Protein AF-A0A2A4J3V4-F1 (afdb_monomer)

Solvent-accessible surface area (backbone atoms only — not comparable to full-atom values): 25630 Å² total; per-residue (Å²): 133,89,81,82,82,73,55,74,66,59,51,50,53,53,49,52,53,46,22,70,74,71,34,86,85,62,69,85,76,62,71,76,80,73,52,82,81,84,63,74,61,89,70,45,84,76,48,91,43,99,67,74,77,71,91,71,78,91,69,90,86,63,91,69,69,85,68,77,71,51,70,65,58,51,53,49,52,51,47,44,58,58,46,44,57,63,51,49,52,67,66,54,47,54,55,30,27,63,75,36,73,70,35,63,66,60,17,49,52,54,49,49,34,65,68,68,68,57,74,86,80,79,67,69,95,82,72,75,55,74,66,58,39,48,48,57,50,49,54,52,48,54,52,46,45,72,75,43,47,92,38,43,44,73,86,48,101,46,34,43,33,40,56,42,78,56,64,66,65,52,56,72,53,51,71,78,82,70,80,79,74,78,78,77,88,69,95,80,79,96,68,86,84,69,83,68,56,67,34,70,57,48,78,75,42,91,46,93,54,62,96,73,44,93,36,46,79,82,74,86,66,81,69,69,80,75,72,78,68,70,87,64,84,73,80,64,45,32,35,42,37,39,36,54,60,96,87,59,60,47,38,53,35,60,67,50,68,43,46,32,54,80,58,97,57,93,67,62,60,49,66,54,40,54,49,52,31,50,56,47,48,56,50,27,48,56,32,11,76,75,49,38,80,39,67,67,59,48,53,53,52,69,68,39,58,68,63,52,53,48,47,68,73,68,58,80,82,78,71,84,50,88,88,55,74,91,59,75,69,65,65,74,61,56,74,68,64,67,79,79,58,65,74,75,72,58,80,73,66,73,69,86,60,82,85,70,70,58,64,70,58,53,50,50,52,51,51,49,52,50,50,55,48,53,56,47,69,73,30,64,70,50,50,54,53,50,57,56,50,62,72,37,69,70,50,54,48,52,56,50,51,54,50,50,52,65,71,76,104

Nearest PDB structures (foldseek):
  2lbc-assembly1_A  TM=4.992E-01  e=5.677E-01  Homo sapiens

Mean predicted aligned error: 20.24 Å

Radius of gyration: 34.04 Å; Cα contacts (8 Å, |Δi|>4): 268; chains: 1; bounding box: 74×86×87 Å

Secondary structure (DSSP, 8-state):
-------HHHHHHHHHHHHHHH-TT--PPPGGGGS-----GGGTTT-S-S----S----TT---------HHHHHHHHHHHHHHTTT--HHHHHHHHHHTTT-HHHHHHHHHHHHHT--TT---S-PPPHHHHHHHHHHHHHHHHHHHGGGEEEEETTEEEEEEE-HHHHHHHS-------------------PPPPB-HHHHTS--TTGGG-SSB--------------------EEEEEEE--TT--TTSSPPEEEEEESS--TTS-HHHHHHHHHHHHHHHHHHHHTT---HHHHHHHHH-HHHHHHHHHH----PPPTTS-S-GGGGTTTTSGGGGS-GGGGGG----GGG---HHHHHHHHHHHHHHHHHHHH-HHHHHHHHHHHTSHHHHHHHHHHHHHHHH-

InterPro domains:
  IPR000571 Zinc finger, CCCH-type [PF00642] (196-217)
  IPR000571 Zinc finger, CCCH-type [PS50103] (193-220)
  IPR000571 Zinc finger, CCCH-type [SM00356] (194-219)
  IPR006575 RWD domain [PF05773] (135-304)
  IPR036855 Zinc finger, CCCH-type superfamily [SSF90229] (194-218)

Foldseek 3Di:
DPDDDDDPVVVVVVVVVCCVQQHVPDDDDPCVVVPPPVPDCPPCVVPLDPPPPPVDDPDPPDPPPPDDQDPVNVLLVVLLVVLVQLLDFSQLLNQLCVVVVNDSVSSNVLSLCLFLVDDPPPDDPDFDDPVVLLVQVVVVVVVCCVPQVVQWDDPDSFKIKGKDQQVLLLVVLPDPCPPPPPPPPDDDDDDDDDDAAADPVLVVHDDPCPPNDSHDNDDPPPPPCPDPPDPPVPRWMKMWMWGDDPPDRPPLTQTRITIGTPDPDPRHRSVLRVLLRSVLRVQSNVCSPVRHHRVVVSVVVSVPSVVSVCSSVPPSHDGDDSSDHSDPPVVVVCVVVVVPDDCVVVVPPPDPPVVPPPVVVVVVVVVVVVVVVVVLVPDPVNVVVVVVVCPDPVVVVVVVVVVVVVVVD

Structure (mmCIF, N/CA/C/O backbone):
data_AF-A0A2A4J3V4-F1
#
_entry.id   AF-A0A2A4J3V4-F1
#
loop_
_atom_site.group_PDB
_atom_site.id
_atom_site.type_symbol
_atom_site.label_atom_id
_atom_site.label_alt_id
_atom_site.label_comp_id
_atom_site.label_asym_id
_atom_site.label_entity_id
_atom_site.label_seq_id
_atom_site.pdbx_PDB_ins_code
_atom_site.Cartn_x
_atom_site.Cartn_y
_atom_site.Cartn_z
_atom_site.occupancy
_atom_site.B_iso_or_equiv
_atom_site.auth_seq_id
_atom_site.auth_comp_id
_atom_site.auth_asym_id
_atom_site.auth_atom_id
_atom_site.pdbx_PDB_model_num
ATOM 1 N N . MET A 1 1 ? -35.514 -22.461 -0.407 1.00 41.81 1 MET A N 1
ATOM 2 C CA . MET A 1 1 ? -35.308 -21.102 -0.954 1.00 41.81 1 MET A CA 1
ATOM 3 C C . MET A 1 1 ? -36.178 -20.924 -2.185 1.00 41.81 1 MET A C 1
ATOM 5 O O . MET A 1 1 ? -36.073 -21.723 -3.107 1.00 41.81 1 MET A O 1
ATOM 9 N N . GLN A 1 2 ? -37.054 -19.922 -2.182 1.00 40.69 2 GLN A N 1
ATOM 10 C CA . GLN A 1 2 ? -37.848 -19.544 -3.349 1.00 40.69 2 GLN A CA 1
ATOM 11 C C . GLN A 1 2 ? -36.912 -18.784 -4.299 1.00 40.69 2 GLN A C 1
ATOM 13 O O . GLN A 1 2 ? -36.410 -17.718 -3.952 1.00 40.69 2 GLN A O 1
ATOM 18 N N . THR A 1 3 ? -36.568 -19.378 -5.442 1.00 55.56 3 THR A N 1
ATOM 19 C CA . THR A 1 3 ? -35.654 -18.751 -6.405 1.00 55.56 3 THR A CA 1
ATOM 20 C C . THR A 1 3 ? -36.443 -17.775 -7.267 1.00 55.56 3 THR A C 1
ATOM 22 O O . THR A 1 3 ? -37.241 -18.173 -8.113 1.00 55.56 3 THR A O 1
ATOM 25 N N . VAL A 1 4 ? -36.253 -16.478 -7.026 1.00 63.94 4 VAL A N 1
ATOM 26 C CA . VAL A 1 4 ? -36.839 -15.429 -7.864 1.00 63.94 4 VAL A CA 1
ATOM 27 C C . VAL A 1 4 ? -36.091 -15.426 -9.195 1.00 63.94 4 VAL A C 1
ATOM 29 O O . VAL A 1 4 ? -34.927 -15.036 -9.271 1.00 63.94 4 VAL A O 1
ATOM 32 N N . ARG A 1 5 ? -36.748 -15.905 -10.252 1.00 68.50 5 ARG A N 1
ATOM 33 C CA . ARG A 1 5 ? -36.229 -15.821 -11.619 1.00 68.50 5 ARG A CA 1
ATOM 34 C C . ARG A 1 5 ? -36.558 -14.438 -12.170 1.00 68.50 5 ARG A C 1
ATOM 36 O O . ARG A 1 5 ? -37.694 -14.174 -12.547 1.00 68.50 5 ARG A O 1
ATOM 43 N N . LEU A 1 6 ? -35.568 -13.551 -12.157 1.00 75.88 6 LEU A N 1
ATOM 44 C CA . LEU A 1 6 ? -35.649 -12.244 -12.807 1.00 75.88 6 LEU A CA 1
ATOM 45 C C . LEU A 1 6 ? -35.635 -12.405 -14.334 1.00 75.88 6 LEU A C 1
ATOM 47 O O . LEU A 1 6 ? -34.985 -13.311 -14.857 1.00 75.88 6 LEU A O 1
ATOM 51 N N . ASN A 1 7 ? -36.331 -11.511 -15.038 1.00 86.62 7 ASN A N 1
ATOM 52 C CA . ASN A 1 7 ? -36.301 -11.449 -16.498 1.00 86.62 7 ASN A CA 1
ATOM 53 C C . ASN A 1 7 ? -34.909 -10.983 -16.974 1.00 86.62 7 ASN A C 1
ATOM 55 O O . ASN A 1 7 ? -34.273 -10.178 -16.284 1.00 86.62 7 ASN A O 1
ATOM 59 N N . SER A 1 8 ? -34.433 -11.444 -18.134 1.00 82.12 8 SER A N 1
ATOM 60 C CA . SER A 1 8 ? -33.060 -11.178 -18.610 1.00 82.12 8 SER A CA 1
ATOM 61 C C . SER A 1 8 ? -32.730 -9.687 -18.680 1.00 82.12 8 SER A C 1
ATOM 63 O O . SER A 1 8 ? -31.614 -9.276 -18.368 1.00 82.12 8 SER A O 1
ATOM 65 N N . ASP A 1 9 ? -33.718 -8.865 -19.024 1.00 83.94 9 ASP A N 1
ATOM 66 C CA . ASP A 1 9 ? -33.540 -7.420 -19.168 1.00 83.94 9 ASP A CA 1
ATOM 67 C C . ASP A 1 9 ? -33.425 -6.729 -17.808 1.00 83.94 9 ASP A C 1
ATOM 69 O O . ASP A 1 9 ? -32.578 -5.860 -17.617 1.00 83.94 9 ASP A O 1
ATOM 73 N N . SER A 1 10 ? -34.194 -7.191 -16.818 1.00 84.12 10 SER A N 1
ATOM 74 C CA . SER A 1 10 ? -34.066 -6.712 -15.437 1.00 84.12 10 SER A CA 1
ATOM 75 C C . SER A 1 10 ? -32.731 -7.116 -14.807 1.00 84.12 10 SER A C 1
ATOM 77 O O . SER A 1 10 ? -32.158 -6.342 -14.048 1.00 84.12 10 SER A O 1
ATOM 79 N N . GLN A 1 11 ? -32.188 -8.287 -15.162 1.00 80.81 11 GLN A N 1
ATOM 80 C CA . GLN A 1 11 ? -30.859 -8.705 -14.707 1.00 80.81 11 GLN A CA 1
ATOM 81 C C . GLN A 1 11 ? -29.758 -7.805 -15.271 1.00 80.81 11 GLN A C 1
ATOM 83 O O . GLN A 1 11 ? -28.855 -7.431 -14.527 1.00 80.81 11 GLN A O 1
ATOM 88 N N . LYS A 1 12 ? -29.846 -7.429 -16.554 1.00 83.56 12 LYS A N 1
ATOM 89 C CA . LYS A 1 12 ? -28.903 -6.492 -17.184 1.00 83.56 12 LYS A CA 1
ATOM 90 C C . LYS A 1 12 ? -28.966 -5.114 -16.535 1.00 83.56 12 LYS A C 1
ATOM 92 O O . LYS A 1 12 ? -27.935 -4.607 -16.126 1.00 83.56 12 LYS A O 1
ATOM 97 N N . LEU A 1 13 ? -30.170 -4.571 -16.341 1.00 84.94 13 LEU A N 1
ATOM 98 C CA . LEU A 1 13 ? -30.367 -3.278 -15.676 1.00 84.94 13 LEU A CA 1
ATOM 99 C C . LEU A 1 13 ? -29.760 -3.260 -14.269 1.00 84.94 13 LEU A C 1
ATOM 101 O O . LEU A 1 13 ? -29.033 -2.337 -13.917 1.00 84.94 13 LEU A O 1
ATOM 105 N N . VAL A 1 14 ? -30.001 -4.307 -13.476 1.00 82.75 14 VAL A N 1
ATOM 106 C CA . VAL A 1 14 ? -29.413 -4.424 -12.134 1.00 82.75 14 VAL A CA 1
ATOM 107 C C . VAL A 1 14 ? -27.888 -4.539 -12.213 1.00 82.75 14 VAL A C 1
ATOM 109 O O . VAL A 1 14 ? -27.190 -3.848 -11.478 1.00 82.75 14 VAL A O 1
ATOM 112 N N . LEU A 1 15 ? -27.349 -5.345 -13.129 1.00 80.81 15 LEU A N 1
ATOM 113 C CA . LEU A 1 15 ? -25.903 -5.464 -13.335 1.00 80.81 15 LEU A CA 1
ATOM 114 C C . LEU A 1 15 ? -25.252 -4.141 -13.750 1.00 80.81 15 LEU A C 1
ATOM 116 O O . LEU A 1 15 ? -24.193 -3.807 -13.226 1.00 80.81 15 LEU A O 1
ATOM 120 N N . ASP A 1 16 ? -25.888 -3.379 -14.634 1.00 81.62 16 ASP A N 1
ATOM 121 C CA . ASP A 1 16 ? -25.383 -2.089 -15.099 1.00 81.62 16 ASP A CA 1
ATOM 122 C C . ASP A 1 16 ? -25.442 -1.039 -13.986 1.00 81.62 16 ASP A C 1
ATOM 124 O O . ASP A 1 16 ? -24.479 -0.301 -13.791 1.00 81.62 16 ASP A O 1
ATOM 128 N N . THR A 1 17 ? -26.503 -1.030 -13.168 1.00 84.75 17 THR A N 1
ATOM 129 C CA . THR A 1 17 ? -26.549 -0.169 -11.971 1.00 84.75 17 THR A CA 1
ATOM 130 C C . THR A 1 17 ? -25.479 -0.542 -10.944 1.00 84.75 17 THR A C 1
ATOM 132 O O . THR A 1 17 ? -24.847 0.339 -10.369 1.00 84.75 17 THR A O 1
ATOM 135 N N . LEU A 1 18 ? -25.211 -1.835 -10.739 1.00 79.06 18 LEU A N 1
ATOM 136 C CA . LEU A 1 18 ? -24.166 -2.289 -9.819 1.00 79.06 18 LEU A CA 1
ATOM 137 C C . LEU A 1 18 ? -22.764 -1.961 -10.339 1.00 79.06 18 LEU A C 1
ATOM 139 O O . LEU A 1 18 ? -21.914 -1.553 -9.554 1.00 79.06 18 LEU A O 1
ATOM 143 N N . ARG A 1 19 ? -22.529 -2.075 -11.650 1.00 81.94 19 ARG A N 1
ATOM 144 C CA . ARG A 1 19 ? -21.282 -1.639 -12.297 1.00 81.94 19 ARG A CA 1
ATOM 145 C C . ARG A 1 19 ? -21.096 -0.129 -12.238 1.00 81.94 19 ARG A C 1
ATOM 147 O O . ARG A 1 19 ? -19.980 0.337 -12.059 1.00 81.94 19 ARG A O 1
ATOM 154 N N . PHE A 1 20 ? -22.176 0.637 -12.342 1.00 79.50 20 PHE A N 1
ATOM 155 C CA . PHE A 1 20 ? -22.122 2.084 -12.161 1.00 79.50 20 PHE A CA 1
ATOM 156 C C . PHE A 1 20 ? -21.719 2.469 -10.727 1.00 79.50 20 PHE A C 1
ATOM 158 O O . PHE A 1 20 ? -20.930 3.387 -10.539 1.00 79.50 20 PHE A O 1
ATOM 165 N N . ILE A 1 21 ? -22.215 1.747 -9.715 1.00 77.56 21 ILE A N 1
ATOM 166 C CA . ILE A 1 21 ? -21.939 2.043 -8.297 1.00 77.56 21 ILE A CA 1
ATOM 167 C C . ILE A 1 21 ? -20.560 1.534 -7.850 1.00 77.56 21 ILE A C 1
ATOM 169 O O . ILE A 1 21 ? -19.843 2.239 -7.146 1.00 77.56 21 ILE A O 1
ATOM 173 N N . HIS A 1 22 ? -20.197 0.303 -8.218 1.00 66.81 22 HIS A N 1
ATOM 174 C CA . HIS A 1 22 ? -18.991 -0.378 -7.727 1.00 66.81 22 HIS A CA 1
ATOM 175 C C . HIS A 1 22 ? -17.821 -0.373 -8.721 1.00 66.81 22 HIS A C 1
ATOM 177 O O . HIS A 1 22 ? -16.738 -0.856 -8.392 1.00 66.81 22 HIS A O 1
ATOM 183 N N . GLY A 1 23 ? -18.026 0.173 -9.919 1.00 77.44 23 GLY A N 1
ATOM 184 C CA . GLY A 1 23 ? -17.037 0.233 -10.988 1.00 77.44 23 GLY A CA 1
ATOM 185 C C . GLY A 1 23 ? -17.202 -0.865 -12.053 1.00 77.44 23 GLY A C 1
ATOM 186 O O . GLY A 1 23 ? -17.880 -1.878 -11.837 1.00 77.44 23 GLY A O 1
ATOM 187 N N . PRO A 1 24 ? -16.561 -0.682 -13.224 1.00 70.94 24 PRO A N 1
ATOM 188 C CA . PRO A 1 24 ? -16.723 -1.555 -14.392 1.00 70.94 24 PRO A CA 1
ATOM 189 C C . PRO A 1 24 ? -16.248 -3.001 -14.161 1.00 70.94 24 PRO A C 1
ATOM 191 O O . PRO A 1 24 ? -16.730 -3.919 -14.825 1.00 70.94 24 PRO A O 1
ATOM 194 N N . ASP A 1 25 ? -15.374 -3.223 -13.177 1.00 64.50 25 ASP A N 1
ATOM 195 C CA . ASP A 1 25 ? -14.831 -4.541 -12.825 1.00 64.50 25 ASP A CA 1
ATOM 196 C C . ASP A 1 25 ? -15.790 -5.413 -12.002 1.00 64.50 25 ASP A C 1
ATOM 198 O O . ASP A 1 25 ? -15.471 -6.564 -11.684 1.00 64.50 25 ASP A O 1
ATOM 202 N N . PHE A 1 26 ? -16.960 -4.890 -11.624 1.00 71.19 26 PHE A N 1
ATOM 203 C CA . PHE A 1 26 ? -17.918 -5.631 -10.816 1.00 71.19 26 PHE A CA 1
ATOM 204 C C . PHE A 1 26 ? -18.438 -6.870 -11.567 1.00 71.19 26 PHE A C 1
ATOM 206 O O . PHE A 1 26 ? -19.132 -6.784 -12.590 1.00 71.19 26 PHE A O 1
ATOM 213 N N . LYS A 1 27 ? -18.118 -8.051 -11.026 1.00 70.44 27 LYS A N 1
ATOM 214 C CA . LYS A 1 27 ? -18.614 -9.357 -11.474 1.00 70.44 27 LYS A CA 1
ATOM 215 C C . LYS A 1 27 ? -19.334 -10.038 -10.313 1.00 70.44 27 LYS A C 1
ATOM 217 O O . LYS A 1 27 ? -18.803 -10.115 -9.208 1.00 70.44 27 LYS A O 1
ATOM 222 N N . LEU A 1 28 ? -20.532 -10.566 -10.572 1.00 68.69 28 LEU A N 1
ATOM 223 C CA . LEU A 1 28 ? -21.227 -11.425 -9.612 1.00 68.69 28 LEU A CA 1
ATOM 224 C C . LEU A 1 28 ? -20.383 -12.683 -9.361 1.00 68.69 28 LEU A C 1
ATOM 226 O O . LEU A 1 28 ? -19.915 -13.320 -10.308 1.00 68.69 28 LEU A O 1
ATOM 230 N N . GLY A 1 29 ? -20.197 -13.044 -8.089 1.00 62.34 29 GLY A N 1
ATOM 231 C CA . GLY A 1 29 ? -19.534 -14.291 -7.713 1.00 62.34 29 GLY A CA 1
ATOM 232 C C . GLY A 1 29 ? -20.230 -15.500 -8.346 1.00 62.34 29 GLY A C 1
ATOM 233 O O . GLY A 1 29 ? -21.449 -15.504 -8.529 1.00 62.34 29 GLY A O 1
ATOM 234 N N . SER A 1 30 ? -19.458 -16.530 -8.704 1.00 58.78 30 SER A N 1
ATOM 235 C CA . SER A 1 30 ? -20.007 -17.735 -9.339 1.00 58.78 30 SER A CA 1
ATOM 236 C C . SER A 1 30 ? -21.152 -18.336 -8.509 1.00 58.78 30 SER A C 1
ATOM 238 O O . SER A 1 30 ? -21.057 -18.442 -7.285 1.00 58.78 30 SER A O 1
ATOM 240 N N . ALA A 1 31 ? -22.232 -18.774 -9.169 1.00 57.38 31 ALA A N 1
ATOM 241 C CA . ALA A 1 31 ? -23.404 -19.368 -8.507 1.00 57.38 31 ALA A CA 1
ATOM 242 C C . ALA A 1 31 ? -23.048 -20.572 -7.606 1.00 57.38 31 ALA A C 1
ATOM 244 O O . ALA A 1 31 ? -23.770 -20.895 -6.664 1.00 57.38 31 ALA A O 1
ATOM 245 N N . SER A 1 32 ? -21.899 -21.200 -7.858 1.00 58.81 32 SER A N 1
ATOM 246 C CA . SER A 1 32 ? -21.314 -22.276 -7.058 1.00 58.81 32 SER A CA 1
ATOM 247 C C . SER A 1 32 ? -20.955 -21.864 -5.622 1.00 58.81 32 SER A C 1
ATOM 249 O O . SER A 1 32 ? -20.990 -22.716 -4.737 1.00 58.81 32 SER A O 1
ATOM 251 N N . LEU A 1 33 ? -20.662 -20.581 -5.361 1.00 58.25 33 LEU A N 1
ATOM 252 C CA . LEU A 1 33 ? -20.417 -20.049 -4.008 1.00 58.25 33 LEU A CA 1
ATOM 253 C C . LEU A 1 33 ? -21.691 -20.015 -3.152 1.00 58.25 33 LEU A C 1
ATOM 255 O O . LEU A 1 33 ? -21.617 -20.148 -1.933 1.00 58.25 33 LEU A O 1
ATOM 259 N N . TYR A 1 34 ? -22.852 -19.885 -3.797 1.00 55.59 34 TYR A N 1
ATOM 260 C CA . TYR A 1 34 ? -24.161 -19.759 -3.150 1.00 55.59 34 TYR A CA 1
ATOM 261 C C . TYR A 1 34 ? -24.950 -21.075 -3.125 1.00 55.59 34 TYR A C 1
ATOM 263 O O . TYR A 1 34 ? -26.094 -21.107 -2.667 1.00 55.59 34 TYR A O 1
ATOM 271 N N . LYS A 1 35 ? -24.363 -22.177 -3.616 1.00 56.53 35 LYS A N 1
ATOM 272 C CA . LYS A 1 35 ? -24.986 -23.499 -3.534 1.00 56.53 35 LYS A CA 1
ATOM 273 C C . LYS A 1 35 ? -24.984 -23.952 -2.075 1.00 56.53 35 LYS A C 1
ATOM 275 O O . LYS A 1 35 ? -23.927 -24.064 -1.457 1.00 56.53 35 LYS A O 1
ATOM 280 N N . ASP A 1 36 ? -26.178 -24.203 -1.545 1.00 50.97 36 ASP A N 1
ATOM 281 C CA . ASP A 1 36 ? -26.389 -24.629 -0.164 1.00 50.97 36 ASP A CA 1
ATOM 282 C C . ASP A 1 36 ? -25.588 -25.911 0.115 1.00 50.97 36 ASP A C 1
ATOM 284 O O . ASP A 1 36 ? -25.872 -26.977 -0.436 1.00 50.97 36 ASP A O 1
ATOM 288 N N . LYS A 1 37 ? -24.534 -25.797 0.932 1.00 59.47 37 LYS A N 1
ATOM 289 C CA . LYS A 1 37 ? -23.630 -26.910 1.265 1.00 59.47 37 LYS A CA 1
ATOM 290 C C . LYS A 1 37 ? -24.228 -27.855 2.323 1.00 59.47 37 LYS A C 1
ATOM 292 O O . LYS A 1 37 ? -23.486 -28.630 2.916 1.00 59.47 37 LYS A O 1
ATOM 297 N N . GLY A 1 38 ? -25.536 -27.780 2.601 1.00 55.62 38 GLY A N 1
ATOM 298 C CA . GLY A 1 38 ? -26.240 -28.683 3.524 1.00 55.62 38 GLY A CA 1
ATOM 299 C C . GLY A 1 38 ? -25.764 -28.594 4.977 1.00 55.62 38 GLY A C 1
ATOM 300 O O . GLY A 1 38 ? -26.041 -29.472 5.788 1.00 55.62 38 GLY A O 1
ATOM 301 N N . SER A 1 39 ? -25.016 -27.547 5.322 1.00 55.19 39 SER A N 1
ATOM 302 C CA . SER A 1 39 ? -24.496 -27.348 6.669 1.00 55.19 39 SER A CA 1
ATOM 303 C C . SER A 1 39 ? -25.522 -26.598 7.508 1.00 55.19 39 SER A C 1
ATOM 305 O O . SER A 1 39 ? -25.903 -25.494 7.123 1.00 55.19 39 SER A O 1
ATOM 307 N N . ASN A 1 40 ? -25.922 -27.164 8.651 1.00 55.59 40 ASN A N 1
ATOM 308 C CA . ASN A 1 40 ? -26.838 -26.560 9.625 1.00 55.59 40 ASN A CA 1
ATOM 309 C C . ASN A 1 40 ? -26.549 -25.060 9.835 1.00 55.59 40 ASN A C 1
ATOM 311 O O . ASN A 1 40 ? -25.609 -24.677 10.536 1.00 55.59 40 ASN A O 1
ATOM 315 N N . LEU A 1 41 ? -27.379 -24.213 9.217 1.00 51.62 41 LEU A N 1
ATOM 316 C CA . LEU A 1 41 ? -27.231 -22.753 9.171 1.00 51.62 41 LEU A CA 1
ATOM 317 C C . LEU A 1 41 ? -27.272 -22.097 10.562 1.00 51.62 41 LEU A C 1
ATOM 319 O O . LEU A 1 41 ? -26.729 -21.009 10.734 1.00 51.62 41 LEU A O 1
ATOM 323 N N . GLY A 1 42 ? -27.834 -22.774 11.572 1.00 55.94 42 GLY A N 1
ATOM 324 C CA . GLY A 1 42 ? -27.960 -22.257 12.940 1.00 55.94 42 GLY A CA 1
ATOM 325 C C . GLY A 1 42 ? -26.633 -21.891 13.618 1.00 55.94 42 GLY A C 1
ATOM 326 O O . GLY A 1 42 ? -26.607 -20.962 14.417 1.00 55.94 42 GLY A O 1
ATOM 327 N N . ASN A 1 43 ? -25.522 -22.542 13.246 1.00 53.06 43 ASN A N 1
ATOM 328 C CA . ASN A 1 43 ? -24.195 -22.263 13.817 1.00 53.06 43 ASN A CA 1
ATOM 329 C C . ASN A 1 43 ? -23.276 -21.446 12.890 1.00 53.06 43 ASN A C 1
ATOM 331 O O . ASN A 1 43 ? -22.144 -21.153 13.266 1.00 53.06 43 ASN A O 1
ATOM 335 N N . ARG A 1 44 ? -23.727 -21.074 11.681 1.00 46.66 44 ARG A N 1
ATOM 336 C CA . ARG A 1 44 ? -22.894 -20.371 10.682 1.00 46.66 44 ARG A CA 1
ATOM 337 C C . ARG A 1 44 ? -23.105 -18.864 10.620 1.00 46.66 44 ARG A C 1
ATOM 339 O O . ARG A 1 44 ? -22.207 -18.185 10.140 1.00 46.66 44 ARG A O 1
ATOM 346 N N . TYR A 1 45 ? -24.199 -18.331 11.167 1.00 47.47 45 TYR A N 1
ATOM 347 C CA . TYR A 1 45 ? -24.342 -16.876 11.352 1.00 47.47 45 TYR A CA 1
ATOM 348 C C . TYR A 1 45 ? -23.251 -16.284 12.267 1.00 47.47 45 TYR A C 1
ATOM 350 O O . TYR A 1 45 ? -23.015 -15.084 12.251 1.00 47.47 45 TYR A O 1
ATOM 358 N N . TRP A 1 46 ? -22.536 -17.137 13.006 1.00 48.94 46 TRP A N 1
ATOM 359 C CA . TRP A 1 46 ? -21.371 -16.784 13.820 1.00 48.94 46 TRP A CA 1
ATOM 360 C C . TRP A 1 46 ? -20.023 -17.065 13.131 1.00 48.94 46 TRP A C 1
ATOM 362 O O . TRP A 1 46 ? -18.986 -17.026 13.784 1.00 48.94 46 TRP A O 1
ATOM 372 N N . MET A 1 47 ? -20.016 -17.374 11.829 1.00 44.19 47 MET A N 1
ATOM 373 C CA . MET A 1 47 ? -18.810 -17.700 11.061 1.00 44.19 47 MET A CA 1
ATOM 374 C C . MET A 1 47 ? -18.747 -16.924 9.742 1.00 44.19 47 MET A C 1
ATOM 376 O O . MET A 1 47 ? -18.546 -17.518 8.685 1.00 44.19 47 MET A O 1
ATOM 380 N N . GLU A 1 48 ? -18.882 -15.597 9.779 1.00 42.44 48 GLU A N 1
ATOM 381 C CA . GLU A 1 48 ? -18.389 -14.799 8.645 1.00 42.44 48 GLU A CA 1
ATOM 382 C C . GLU A 1 48 ? -16.865 -14.707 8.621 1.00 42.44 48 GLU A C 1
ATOM 384 O O . GLU A 1 48 ? -16.308 -14.475 7.558 1.00 42.44 48 GLU A O 1
ATOM 389 N N . ARG A 1 49 ? -16.175 -15.072 9.712 1.00 40.44 49 ARG A N 1
ATOM 390 C CA . ARG A 1 49 ? -14.790 -15.557 9.686 1.00 40.44 49 ARG A CA 1
ATOM 391 C C . ARG A 1 49 ? -14.539 -16.515 10.847 1.00 40.44 49 ARG A C 1
ATOM 393 O O . ARG A 1 49 ? -14.979 -16.261 11.963 1.00 40.44 49 ARG A O 1
ATOM 400 N N . GLY A 1 50 ? -13.705 -17.530 10.617 1.00 47.56 50 GLY A N 1
ATOM 401 C CA . GLY A 1 50 ? -12.964 -18.230 11.679 1.00 47.56 50 GLY A CA 1
ATOM 402 C C . GLY A 1 50 ? -11.982 -17.326 12.444 1.00 47.56 50 GLY A C 1
ATOM 403 O O . GLY A 1 50 ? -11.297 -17.799 13.340 1.00 47.56 50 GLY A O 1
ATOM 404 N N . ASN A 1 51 ? -11.959 -16.027 12.130 1.00 46.53 51 ASN A N 1
ATOM 405 C CA . ASN A 1 51 ? -11.258 -14.977 12.851 1.00 46.53 51 ASN A CA 1
ATOM 406 C C . ASN A 1 51 ? -12.290 -14.082 13.553 1.00 46.53 51 ASN A C 1
ATOM 408 O O . ASN A 1 51 ? -12.446 -12.908 13.218 1.00 46.53 51 ASN A O 1
ATOM 412 N N . LEU A 1 52 ? -12.996 -14.622 14.547 1.00 42.97 52 LEU A N 1
ATOM 413 C CA . LEU A 1 52 ? -13.412 -13.774 15.661 1.00 42.97 52 LEU A CA 1
ATOM 414 C C . LEU A 1 52 ? -12.111 -13.266 16.286 1.00 42.97 52 LEU A C 1
ATOM 416 O O . LEU A 1 52 ? -11.418 -14.013 16.975 1.00 42.97 52 LEU A O 1
ATOM 420 N N . ILE A 1 53 ? -11.742 -12.015 15.999 1.00 45.44 53 ILE A N 1
ATOM 421 C CA . ILE A 1 53 ? -10.680 -11.341 16.741 1.00 45.44 53 ILE A CA 1
ATOM 422 C C . ILE A 1 53 ? -11.248 -11.146 18.141 1.00 45.44 53 ILE A C 1
ATOM 424 O O . ILE A 1 53 ? -11.954 -10.177 18.419 1.00 45.44 53 ILE A O 1
ATOM 428 N N . VAL A 1 54 ? -10.983 -12.107 19.021 1.00 48.44 54 VAL A N 1
ATOM 429 C CA . VAL A 1 54 ? -11.136 -11.913 20.454 1.00 48.44 54 VAL A CA 1
ATOM 430 C C . VAL A 1 54 ? -10.155 -10.797 20.808 1.00 48.44 54 VAL A C 1
ATOM 432 O O . VAL A 1 54 ? -8.967 -11.039 20.980 1.00 48.44 54 VAL A O 1
ATOM 435 N N . GLN A 1 55 ? -10.640 -9.552 20.864 1.00 38.81 55 GLN A N 1
ATOM 436 C CA . GLN A 1 55 ? -9.833 -8.386 21.251 1.00 38.81 55 GLN A CA 1
ATOM 437 C C . GLN A 1 55 ? -9.315 -8.487 22.697 1.00 38.81 55 GLN A C 1
ATOM 439 O O . GLN A 1 55 ? -8.454 -7.714 23.104 1.00 38.81 55 GLN A O 1
ATOM 444 N N . GLY A 1 56 ? -9.809 -9.464 23.457 1.00 40.53 56 GLY A N 1
ATOM 445 C CA . GLY A 1 56 ? -9.271 -9.875 24.740 1.00 40.53 56 GLY A CA 1
ATOM 446 C C . GLY A 1 56 ? -10.200 -10.880 25.410 1.00 40.53 56 GLY A C 1
ATOM 447 O O . GLY A 1 56 ? -11.405 -10.660 25.505 1.00 40.53 56 GLY A O 1
ATOM 448 N N . GLY A 1 57 ? -9.630 -11.988 25.871 1.00 41.25 57 GLY A N 1
ATOM 449 C CA . GLY A 1 57 ? -10.232 -12.857 26.872 1.00 41.25 57 GLY A CA 1
ATOM 450 C C . GLY A 1 57 ? -9.309 -12.858 28.082 1.00 41.25 57 GLY A C 1
ATOM 451 O O . GLY A 1 57 ? -8.165 -13.288 27.969 1.00 41.25 57 GLY A O 1
ATOM 452 N N . CYS A 1 58 ? -9.773 -12.348 29.224 1.00 40.97 58 CYS A N 1
ATOM 453 C CA . CYS A 1 58 ? -9.055 -12.535 30.483 1.00 40.97 58 CYS A CA 1
ATOM 454 C C . CYS A 1 58 ? -9.313 -13.961 30.965 1.00 40.97 58 CYS A C 1
ATOM 456 O O . CYS A 1 58 ? -10.327 -14.239 31.607 1.00 40.97 58 CYS A O 1
ATOM 458 N N . ASP A 1 59 ? -8.404 -14.864 30.617 1.00 38.88 59 ASP A N 1
ATOM 459 C CA . ASP A 1 59 ? -8.406 -16.220 31.137 1.00 38.88 59 ASP A CA 1
ATOM 460 C C . ASP A 1 59 ? -7.742 -16.215 32.522 1.00 38.88 59 ASP A C 1
ATOM 462 O O . ASP A 1 59 ? -6.527 -16.093 32.659 1.00 38.88 59 ASP A O 1
ATOM 466 N N . TYR A 1 60 ? -8.546 -16.287 33.584 1.00 46.47 60 TYR A N 1
ATOM 467 C CA . TYR A 1 60 ? -8.046 -16.309 34.967 1.00 46.47 60 TYR A CA 1
ATOM 468 C C . TYR A 1 60 ? -7.509 -17.686 35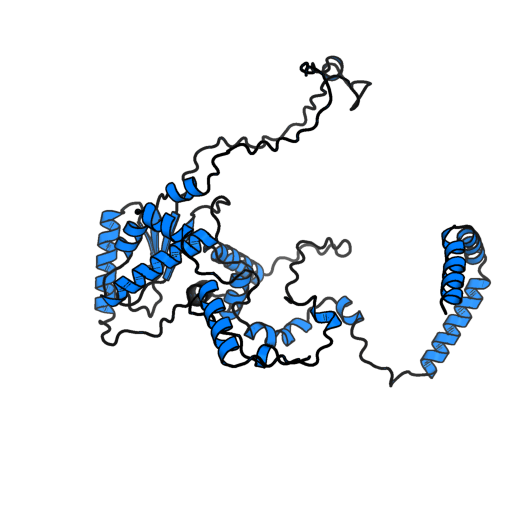.389 1.00 46.47 60 TYR A C 1
ATOM 470 O O . TYR A 1 60 ? -7.111 -17.861 36.540 1.00 46.47 60 TYR A O 1
ATOM 478 N N . SER A 1 61 ? -7.550 -18.682 34.498 1.00 49.38 61 SER A N 1
ATOM 479 C CA . SER A 1 61 ? -7.367 -20.088 34.867 1.00 49.38 61 SER A CA 1
ATOM 480 C C . SER A 1 61 ? -6.000 -20.680 34.521 1.00 49.38 61 SER A C 1
ATOM 482 O O . SER A 1 61 ? -5.685 -21.772 34.992 1.00 49.38 61 SER A O 1
ATOM 484 N N . LEU A 1 62 ? -5.152 -19.962 33.781 1.00 45.91 62 LEU A N 1
ATOM 485 C CA . LEU A 1 62 ? -3.813 -20.427 33.438 1.00 45.91 62 LEU A CA 1
ATOM 486 C C . LEU A 1 62 ? -2.811 -19.274 33.519 1.00 45.91 62 LEU A C 1
ATOM 488 O O . LEU A 1 62 ? -2.614 -18.518 32.573 1.00 45.91 62 LEU A O 1
ATOM 492 N N . THR A 1 63 ? -2.113 -19.174 34.646 1.00 45.34 63 THR A N 1
ATOM 493 C CA . THR A 1 63 ? -0.828 -18.474 34.729 1.00 45.34 63 THR A CA 1
ATOM 494 C C . THR A 1 63 ? 0.234 -19.281 33.975 1.00 45.34 63 THR A C 1
ATOM 496 O O . THR A 1 63 ? 1.183 -19.798 34.565 1.00 45.34 63 THR A O 1
ATOM 499 N N . VAL A 1 64 ? 0.082 -19.420 32.654 1.00 45.69 64 VAL A N 1
ATOM 500 C CA . VAL A 1 64 ? 1.202 -19.839 31.810 1.00 45.69 64 VAL A CA 1
ATOM 501 C C . VAL A 1 64 ? 2.155 -18.654 31.805 1.00 45.69 64 VAL A C 1
ATOM 503 O O . VAL A 1 64 ? 1.855 -17.592 31.262 1.00 45.69 64 VAL A O 1
ATOM 506 N N . LYS A 1 65 ? 3.285 -18.804 32.501 1.00 45.31 65 LYS A N 1
ATOM 507 C CA . LYS A 1 65 ? 4.445 -17.927 32.309 1.00 45.31 65 LYS A CA 1
ATOM 508 C C . LYS A 1 65 ? 4.684 -17.826 30.799 1.00 45.31 65 LYS A C 1
ATOM 510 O O . LYS A 1 65 ? 4.569 -18.868 30.162 1.00 45.31 65 LYS A O 1
ATOM 515 N N . PRO A 1 66 ? 4.999 -16.651 30.229 1.00 46.69 66 PRO A N 1
ATOM 516 C CA . PRO A 1 66 ? 5.264 -16.542 28.801 1.00 46.69 66 PRO A CA 1
ATOM 517 C C . PRO A 1 66 ? 6.395 -17.513 28.462 1.00 46.69 66 PRO A C 1
ATOM 519 O O . PRO A 1 66 ? 7.551 -17.280 28.821 1.00 46.69 66 PRO A O 1
ATOM 522 N N . GLU A 1 67 ? 6.047 -18.656 27.869 1.00 47.47 67 GLU A N 1
ATOM 523 C CA . GLU A 1 67 ? 7.029 -19.554 27.292 1.00 47.47 67 GLU A CA 1
ATOM 524 C C . GLU A 1 67 ? 7.764 -18.726 26.252 1.00 47.47 67 GLU A C 1
ATOM 526 O O . GLU A 1 67 ? 7.149 -17.997 25.473 1.00 47.47 67 GLU A O 1
ATOM 531 N N . ILE A 1 68 ? 9.088 -18.760 26.350 1.00 54.62 68 ILE A N 1
ATOM 532 C CA . ILE A 1 68 ? 10.027 -18.052 25.491 1.00 54.62 68 ILE A CA 1
ATOM 533 C C . ILE A 1 68 ? 9.499 -18.152 24.062 1.00 54.62 68 ILE A C 1
ATOM 535 O O . ILE A 1 68 ? 9.475 -19.252 23.517 1.00 54.62 68 ILE A O 1
ATOM 539 N N . GLU A 1 69 ? 9.033 -17.033 23.495 1.00 58.38 69 GLU A N 1
ATOM 540 C CA . GLU A 1 69 ? 8.589 -16.995 22.103 1.00 58.38 69 GLU A CA 1
ATOM 541 C C . GLU A 1 69 ? 9.669 -17.682 21.271 1.00 58.38 69 GLU A C 1
ATOM 543 O O . GLU A 1 69 ? 10.825 -17.239 21.255 1.00 58.38 69 GLU A O 1
ATOM 548 N N . THR A 1 70 ? 9.309 -18.807 20.654 1.00 74.25 70 THR A N 1
ATOM 549 C CA . THR A 1 70 ? 10.168 -19.547 19.733 1.00 74.25 70 THR A CA 1
ATOM 550 C C . THR A 1 70 ? 10.809 -18.550 18.773 1.00 74.25 70 THR A C 1
ATOM 552 O O . THR A 1 70 ? 10.142 -17.611 18.334 1.00 74.25 70 THR A O 1
ATOM 555 N N . SER A 1 71 ? 12.095 -18.709 18.451 1.00 75.94 71 SER A N 1
ATOM 556 C CA . SER A 1 71 ? 12.821 -17.788 17.559 1.00 75.94 71 SER A CA 1
ATOM 557 C C . SER A 1 71 ? 12.040 -17.485 16.274 1.00 75.94 71 SER A C 1
ATOM 559 O O . SER A 1 71 ? 11.982 -16.336 15.848 1.00 75.94 71 SER A O 1
ATOM 561 N N . GLU A 1 72 ? 11.349 -18.486 15.736 1.00 76.00 72 GLU A N 1
ATOM 562 C CA . GLU A 1 72 ? 10.442 -18.397 14.585 1.00 76.00 72 GLU A CA 1
ATOM 563 C C . GLU A 1 72 ? 9.261 -17.437 14.813 1.00 76.00 72 GLU A C 1
ATOM 565 O O . GLU A 1 72 ? 8.959 -16.599 13.968 1.00 76.00 72 GLU A O 1
ATOM 570 N N . ALA A 1 73 ? 8.636 -17.463 15.993 1.00 78.38 73 ALA A N 1
ATOM 571 C CA . ALA A 1 73 ? 7.536 -16.559 16.334 1.00 78.38 73 ALA A CA 1
ATOM 572 C C . ALA A 1 73 ? 8.005 -15.098 16.415 1.00 78.38 73 ALA A C 1
ATOM 574 O O . ALA A 1 73 ? 7.300 -14.195 15.962 1.00 78.38 73 ALA A O 1
ATOM 575 N N . ARG A 1 74 ? 9.223 -14.861 16.922 1.00 80.69 74 ARG A N 1
ATOM 576 C CA . ARG A 1 74 ? 9.832 -13.521 16.932 1.00 80.69 74 ARG A CA 1
ATOM 577 C C . ARG A 1 74 ? 10.172 -13.039 15.526 1.00 80.69 74 ARG A C 1
ATOM 579 O O . ARG A 1 74 ? 9.918 -11.878 15.211 1.00 80.69 74 ARG A O 1
ATOM 586 N N . LEU A 1 75 ? 10.706 -13.918 14.677 1.00 82.75 75 LEU A N 1
ATOM 587 C CA . LEU A 1 75 ? 10.980 -13.611 13.270 1.00 82.75 75 LEU A CA 1
ATOM 588 C C . LEU A 1 75 ? 9.689 -13.276 12.518 1.00 82.75 75 LEU A C 1
ATOM 590 O O . LEU A 1 75 ? 9.640 -12.279 11.798 1.00 82.75 75 LEU A O 1
ATOM 594 N N . ARG A 1 76 ? 8.612 -14.026 12.764 1.00 84.69 76 ARG A N 1
ATOM 595 C CA . ARG A 1 76 ? 7.292 -13.752 12.191 1.00 84.69 76 ARG A CA 1
ATOM 596 C C . ARG A 1 76 ? 6.704 -12.431 12.687 1.00 84.69 7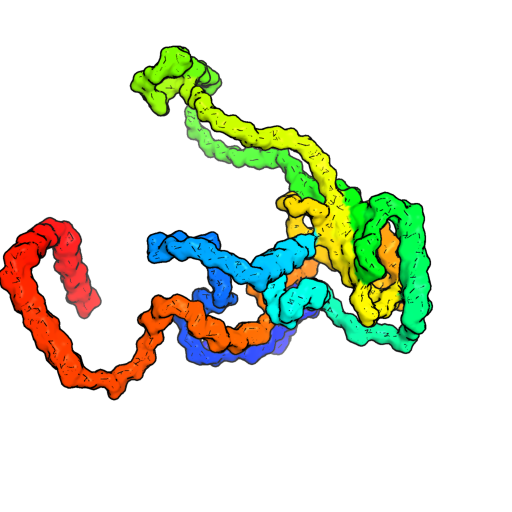6 ARG A C 1
ATOM 598 O O . ARG A 1 76 ? 6.186 -11.658 11.885 1.00 84.69 76 ARG A O 1
ATOM 605 N N . ALA A 1 77 ? 6.810 -12.131 13.982 1.00 84.31 77 ALA A N 1
ATOM 606 C CA . ALA A 1 77 ? 6.369 -10.851 14.538 1.00 84.31 77 ALA A CA 1
ATOM 607 C C . ALA A 1 77 ? 7.153 -9.670 13.942 1.00 84.31 77 ALA A C 1
ATOM 609 O O . ALA A 1 77 ? 6.565 -8.646 13.588 1.00 84.31 77 ALA A O 1
ATOM 610 N N . PHE A 1 78 ? 8.467 -9.831 13.762 1.00 86.06 78 PHE A N 1
ATOM 611 C CA . PHE A 1 78 ? 9.316 -8.848 13.093 1.00 86.06 78 PHE A CA 1
ATOM 612 C C . PHE A 1 78 ? 8.928 -8.659 11.619 1.00 86.06 78 PHE A C 1
ATOM 614 O O . PHE A 1 78 ? 8.789 -7.524 11.160 1.00 86.06 78 PHE A O 1
ATOM 621 N N . ALA A 1 79 ? 8.689 -9.751 10.888 1.00 85.38 79 ALA A N 1
ATOM 622 C CA . ALA A 1 79 ? 8.234 -9.711 9.501 1.00 85.38 79 ALA A CA 1
ATOM 623 C C . ALA A 1 79 ? 6.881 -8.990 9.365 1.00 85.38 79 ALA A C 1
ATOM 625 O O . ALA A 1 79 ? 6.739 -8.107 8.521 1.00 85.38 79 ALA A O 1
ATOM 626 N N . LEU A 1 80 ? 5.918 -9.284 10.245 1.00 86.50 80 LEU A N 1
ATOM 627 C CA . LEU A 1 80 ? 4.623 -8.599 10.289 1.00 86.50 80 LEU A CA 1
ATOM 628 C C . LEU A 1 80 ? 4.768 -7.106 10.584 1.00 86.50 80 LEU A C 1
ATOM 630 O O . LEU A 1 80 ? 4.161 -6.291 9.893 1.00 86.50 80 LEU A O 1
ATOM 634 N N . ALA A 1 81 ? 5.596 -6.737 11.564 1.00 85.44 81 ALA A N 1
ATOM 635 C CA . ALA A 1 81 ? 5.857 -5.338 11.886 1.00 85.44 81 ALA A CA 1
ATOM 636 C C . ALA A 1 81 ? 6.508 -4.592 10.710 1.00 85.44 81 ALA A C 1
ATOM 638 O O . ALA A 1 81 ? 6.209 -3.418 10.487 1.00 85.44 81 ALA A O 1
ATOM 639 N N . LYS A 1 82 ? 7.370 -5.265 9.935 1.00 85.88 82 LYS A N 1
ATOM 640 C CA . LYS A 1 82 ? 7.986 -4.705 8.725 1.00 85.88 82 LYS A CA 1
ATOM 641 C C . LYS A 1 82 ? 6.968 -4.536 7.593 1.00 85.88 82 LYS A C 1
ATOM 643 O O . LYS A 1 82 ? 6.979 -3.487 6.961 1.00 85.88 82 LYS A O 1
ATOM 648 N N . LEU A 1 83 ? 6.075 -5.502 7.370 1.00 85.56 83 LEU A N 1
ATOM 649 C CA . LEU A 1 83 ? 5.015 -5.409 6.354 1.00 85.56 83 LEU A CA 1
ATOM 650 C C . LEU A 1 83 ? 3.947 -4.363 6.704 1.00 85.56 83 LEU A C 1
ATOM 652 O O . LEU A 1 83 ? 3.486 -3.638 5.831 1.00 85.56 83 LEU A O 1
ATOM 656 N N . GLU A 1 84 ? 3.607 -4.217 7.986 1.00 84.69 84 GLU A N 1
ATOM 657 C CA . GLU A 1 84 ? 2.673 -3.189 8.468 1.00 84.69 84 GLU A CA 1
ATOM 658 C C . GLU A 1 84 ? 3.173 -1.763 8.168 1.00 84.69 84 GLU A C 1
ATOM 660 O O . GLU A 1 84 ? 2.370 -0.855 7.984 1.00 84.69 84 GLU A O 1
ATOM 665 N N . ARG A 1 85 ? 4.494 -1.546 8.054 1.00 83.88 85 ARG A N 1
ATOM 666 C CA . ARG A 1 85 ? 5.055 -0.237 7.655 1.00 83.88 85 ARG A CA 1
ATOM 667 C C . ARG A 1 85 ? 4.713 0.162 6.217 1.00 83.88 85 ARG A C 1
ATOM 669 O O . ARG A 1 85 ? 4.868 1.330 5.884 1.00 83.88 85 ARG A O 1
ATOM 676 N N . TYR A 1 86 ? 4.269 -0.778 5.385 1.00 83.00 86 TYR A N 1
ATOM 677 C CA . TYR A 1 86 ? 3.821 -0.523 4.014 1.00 83.00 86 TYR A CA 1
ATOM 678 C C . TYR A 1 86 ? 2.316 -0.224 3.926 1.00 83.00 86 TYR A C 1
ATOM 680 O O . TYR A 1 86 ? 1.764 -0.184 2.832 1.00 83.00 86 TYR A O 1
ATOM 688 N N . ASN A 1 87 ? 1.652 0.012 5.066 1.00 82.56 87 ASN A N 1
ATOM 689 C CA . ASN A 1 87 ? 0.236 0.388 5.166 1.00 82.56 87 ASN A CA 1
ATOM 690 C C . ASN A 1 87 ? -0.744 -0.709 4.707 1.00 82.56 87 ASN A C 1
ATOM 692 O O . ASN A 1 87 ? -1.901 -0.432 4.393 1.00 82.56 87 ASN A O 1
ATOM 696 N N . PHE A 1 88 ? -0.294 -1.967 4.690 1.00 84.81 88 PHE A N 1
ATOM 697 C CA . PHE A 1 88 ? -1.152 -3.129 4.469 1.00 84.81 88 PHE A CA 1
ATOM 698 C C . PHE A 1 88 ? -1.804 -3.604 5.772 1.00 84.81 88 PHE A C 1
ATOM 700 O O . PHE A 1 88 ? -1.238 -3.497 6.864 1.00 84.81 88 PHE A O 1
ATOM 707 N N . HIS A 1 89 ? -2.989 -4.205 5.656 1.00 84.19 89 HIS A N 1
ATOM 708 C CA . HIS A 1 89 ? -3.712 -4.721 6.814 1.00 84.19 89 HIS A CA 1
ATOM 709 C C . HIS A 1 89 ? -3.006 -5.935 7.432 1.00 84.19 89 HIS A C 1
ATOM 711 O O . HIS A 1 89 ? -2.591 -6.857 6.734 1.00 84.19 89 HIS A O 1
ATOM 717 N N . LYS A 1 90 ? -2.962 -5.993 8.770 1.00 82.50 90 LYS A N 1
ATOM 718 C CA . LYS A 1 90 ? -2.280 -7.064 9.529 1.00 82.50 90 LYS A CA 1
ATOM 719 C C . LYS A 1 90 ? -2.711 -8.476 9.131 1.00 82.50 90 LYS A C 1
ATOM 721 O O . LYS A 1 90 ? -1.870 -9.366 9.055 1.00 82.50 90 LYS A O 1
ATOM 726 N N . ALA A 1 91 ? -4.007 -8.671 8.878 1.00 81.56 91 ALA A N 1
ATOM 727 C CA . ALA A 1 91 ? -4.549 -9.959 8.450 1.00 81.56 91 ALA A CA 1
ATOM 728 C C . ALA A 1 91 ? -3.958 -10.397 7.101 1.00 81.56 91 ALA A C 1
ATOM 730 O O . ALA A 1 91 ? -3.499 -11.523 6.957 1.00 81.56 91 ALA A O 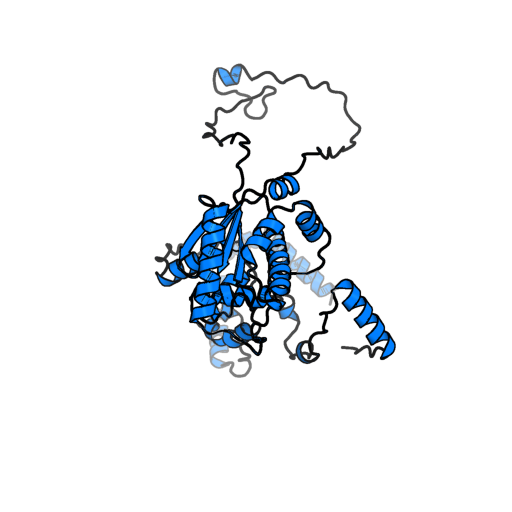1
ATOM 731 N N . HIS A 1 92 ? -3.881 -9.469 6.151 1.00 83.38 92 HIS A N 1
ATOM 732 C CA . HIS A 1 92 ? -3.356 -9.712 4.812 1.00 83.38 92 HIS A CA 1
ATOM 733 C C . HIS A 1 92 ? -1.848 -9.972 4.834 1.00 83.38 92 HIS A C 1
ATOM 735 O O . HIS A 1 92 ? -1.371 -10.881 4.159 1.00 83.38 92 HIS A O 1
ATOM 741 N N . CYS A 1 93 ? -1.104 -9.240 5.671 1.00 84.38 93 CYS A N 1
ATOM 742 C CA . CYS A 1 93 ? 0.323 -9.483 5.887 1.00 84.38 93 CYS A CA 1
ATOM 743 C C . CYS A 1 93 ? 0.595 -10.895 6.422 1.00 84.38 93 CYS A C 1
ATOM 745 O O . CYS A 1 93 ? 1.561 -11.531 6.005 1.00 84.38 93 CYS A O 1
ATOM 747 N N . ALA A 1 94 ? -0.250 -11.393 7.330 1.00 83.25 94 ALA A N 1
ATOM 748 C CA . ALA A 1 94 ? -0.121 -12.744 7.867 1.00 83.25 94 ALA A CA 1
ATOM 749 C C . ALA A 1 94 ? -0.386 -13.814 6.799 1.00 83.25 94 ALA A C 1
ATOM 751 O O . ALA A 1 94 ? 0.416 -14.735 6.669 1.00 83.25 94 ALA A O 1
ATOM 752 N N . GLU A 1 95 ? -1.449 -13.660 6.005 1.00 82.69 95 GLU A N 1
ATOM 753 C CA . GLU A 1 95 ? -1.760 -14.590 4.912 1.00 82.69 95 GLU A CA 1
ATOM 754 C C . GLU A 1 95 ? -0.645 -14.615 3.851 1.00 82.69 95 GLU A C 1
ATOM 756 O O . GLU A 1 95 ? -0.217 -15.682 3.418 1.00 82.69 95 GLU A O 1
ATOM 761 N N . ALA A 1 96 ? -0.117 -13.450 3.462 1.00 85.31 96 ALA A N 1
ATOM 762 C CA . ALA A 1 96 ? 0.956 -13.370 2.473 1.00 85.31 96 ALA A CA 1
ATOM 763 C C . ALA A 1 96 ? 2.268 -14.005 2.960 1.00 85.31 96 ALA A C 1
ATOM 765 O O . ALA A 1 96 ? 2.953 -14.660 2.176 1.00 85.31 96 ALA A O 1
ATOM 766 N N . LEU A 1 97 ? 2.608 -13.862 4.248 1.00 85.88 97 LEU A N 1
ATOM 767 C CA . LEU A 1 97 ? 3.782 -14.522 4.832 1.00 85.88 97 LEU A CA 1
ATOM 768 C C . LEU A 1 97 ? 3.653 -16.048 4.848 1.00 85.88 97 LEU A C 1
ATOM 770 O O . LEU A 1 97 ? 4.655 -16.738 4.667 1.00 85.88 97 LEU A O 1
ATOM 774 N N . GLU A 1 98 ? 2.442 -16.577 5.039 1.00 84.06 98 GLU A N 1
ATOM 775 C CA . GLU A 1 98 ? 2.189 -18.021 4.973 1.00 84.06 98 GLU A CA 1
ATOM 776 C C . GLU A 1 98 ? 2.391 -18.564 3.559 1.00 84.06 98 GLU A C 1
ATOM 778 O O . GLU A 1 98 ? 3.028 -19.602 3.385 1.00 84.06 98 GLU A O 1
ATOM 783 N N . VAL A 1 99 ? 1.915 -17.839 2.543 1.00 84.31 99 VAL A N 1
ATOM 784 C CA . VAL A 1 99 ? 2.111 -18.216 1.133 1.00 84.31 99 VAL A CA 1
ATOM 785 C C . VAL A 1 99 ? 3.580 -18.095 0.720 1.00 84.31 99 VAL A C 1
ATOM 787 O O . VAL A 1 99 ? 4.086 -18.933 -0.022 1.00 84.31 99 VAL A O 1
ATOM 790 N N . ALA A 1 100 ? 4.284 -17.077 1.215 1.00 81.12 100 ALA A N 1
ATOM 791 C CA . ALA A 1 100 ? 5.674 -16.798 0.866 1.00 81.12 100 ALA A CA 1
ATOM 792 C C . ALA A 1 100 ? 6.709 -17.617 1.662 1.00 81.12 100 ALA A C 1
ATOM 794 O O . ALA A 1 100 ? 7.904 -17.333 1.550 1.00 81.12 100 ALA A O 1
ATOM 795 N N . ALA A 1 101 ? 6.275 -18.597 2.466 1.00 80.50 101 ALA A N 1
ATOM 796 C CA . ALA A 1 101 ? 7.140 -19.397 3.338 1.00 80.50 101 ALA A CA 1
ATOM 797 C C . ALA A 1 101 ? 8.089 -18.524 4.190 1.00 80.50 101 ALA A C 1
ATOM 799 O O . ALA A 1 101 ? 9.294 -18.758 4.240 1.00 80.50 101 ALA A O 1
ATOM 800 N N . GLU A 1 102 ? 7.534 -17.482 4.819 1.00 78.81 102 GLU A N 1
ATOM 801 C CA . GLU A 1 102 ? 8.234 -16.533 5.705 1.00 78.81 102 GLU A CA 1
ATOM 802 C C . GLU A 1 102 ? 9.266 -15.608 5.031 1.00 78.81 102 GLU A C 1
ATOM 804 O O . GLU A 1 102 ? 9.940 -14.829 5.710 1.00 78.81 102 GLU A O 1
ATOM 809 N N . ASN A 1 103 ? 9.349 -15.592 3.696 1.00 84.94 103 ASN A N 1
ATOM 810 C CA . ASN A 1 103 ? 10.163 -14.610 2.980 1.00 84.94 103 ASN A CA 1
ATOM 811 C C . ASN A 1 103 ? 9.432 -13.257 2.859 1.00 84.94 103 ASN A C 1
ATOM 813 O O . ASN A 1 103 ? 8.378 -13.149 2.231 1.00 84.94 103 ASN A O 1
ATOM 817 N N . ILE A 1 104 ? 10.025 -12.205 3.433 1.00 85.00 104 ILE A N 1
ATOM 818 C CA . ILE A 1 104 ? 9.447 -10.854 3.500 1.00 85.00 104 ILE A CA 1
ATOM 819 C C . ILE A 1 104 ? 9.311 -10.212 2.112 1.00 85.00 104 ILE A C 1
ATOM 821 O O . ILE A 1 104 ? 8.323 -9.529 1.851 1.00 85.00 104 ILE A O 1
ATOM 825 N N . GLU A 1 105 ? 10.294 -10.397 1.233 1.00 84.88 105 GLU A N 1
ATOM 826 C CA . GLU A 1 105 ? 10.334 -9.736 -0.077 1.00 84.88 105 GLU A CA 1
ATOM 827 C C . GLU A 1 105 ? 9.274 -10.309 -1.008 1.00 84.88 105 GLU A C 1
ATOM 829 O O . GLU A 1 105 ? 8.460 -9.562 -1.548 1.00 84.88 105 GLU A O 1
ATOM 834 N N . LYS A 1 106 ? 9.204 -11.642 -1.081 1.00 84.19 106 LYS A N 1
ATOM 835 C CA . LYS A 1 106 ? 8.168 -12.353 -1.838 1.00 84.19 106 LYS A CA 1
ATOM 836 C C . LYS A 1 106 ? 6.773 -12.066 -1.288 1.00 84.19 106 LYS A C 1
ATOM 838 O O . LYS A 1 106 ? 5.846 -11.848 -2.060 1.00 84.19 106 LYS A O 1
ATOM 843 N N . ALA A 1 107 ? 6.609 -12.015 0.038 1.00 88.00 107 ALA A N 1
ATOM 844 C CA . ALA A 1 107 ? 5.327 -11.654 0.648 1.00 88.00 107 ALA A CA 1
ATOM 845 C C . ALA A 1 107 ? 4.877 -10.245 0.235 1.00 88.00 107 ALA A C 1
ATOM 847 O O . ALA A 1 107 ? 3.708 -10.035 -0.077 1.00 88.00 107 ALA A O 1
ATOM 848 N N . LEU A 1 108 ? 5.803 -9.287 0.208 1.00 87.31 108 LEU A N 1
ATOM 849 C CA . LEU A 1 108 ? 5.532 -7.906 -0.179 1.00 87.31 108 LEU A CA 1
ATOM 850 C C . LEU A 1 108 ? 5.200 -7.771 -1.673 1.00 87.31 108 LEU A C 1
ATOM 852 O O . LEU A 1 108 ? 4.272 -7.041 -2.014 1.00 87.31 108 LEU A O 1
ATOM 856 N N . GLU A 1 109 ? 5.886 -8.506 -2.547 1.00 86.81 109 GLU A N 1
ATOM 857 C CA . GLU A 1 109 ? 5.563 -8.575 -3.977 1.00 86.81 109 GLU A CA 1
ATOM 858 C C . GLU A 1 109 ? 4.156 -9.142 -4.205 1.00 86.81 109 GLU A C 1
ATOM 860 O O . GLU A 1 109 ? 3.337 -8.540 -4.898 1.00 86.81 109 GLU A O 1
ATOM 865 N N . ILE A 1 110 ? 3.828 -10.258 -3.549 1.00 85.19 110 ILE A N 1
ATOM 866 C CA . ILE A 1 110 ? 2.506 -10.878 -3.650 1.00 85.19 110 ILE A CA 1
ATOM 867 C C . ILE A 1 110 ? 1.410 -9.927 -3.139 1.00 85.19 110 ILE A C 1
ATOM 869 O O . ILE A 1 110 ? 0.358 -9.804 -3.773 1.00 85.19 110 ILE A O 1
ATOM 873 N N . LEU A 1 111 ? 1.638 -9.247 -2.007 1.00 86.94 111 LEU A N 1
ATOM 874 C CA . LEU A 1 111 ? 0.707 -8.248 -1.474 1.00 86.94 111 LEU A CA 1
ATOM 875 C C . LEU A 1 111 ? 0.469 -7.133 -2.486 1.00 86.94 111 LEU A C 1
ATOM 877 O O . LEU A 1 111 ? -0.683 -6.818 -2.779 1.00 86.94 111 LEU A O 1
ATOM 881 N N . PHE A 1 112 ? 1.541 -6.581 -3.048 1.00 87.50 112 PHE A N 1
ATOM 882 C CA . PHE A 1 112 ? 1.462 -5.515 -4.035 1.00 87.50 112 PHE A CA 1
ATOM 883 C C . PHE A 1 112 ? 0.640 -5.941 -5.257 1.00 87.50 112 PHE A C 1
ATOM 885 O O . PHE A 1 112 ? -0.346 -5.291 -5.608 1.00 87.50 112 PHE A O 1
ATOM 892 N N . LEU A 1 113 ? 0.971 -7.091 -5.842 1.00 83.69 113 LEU A N 1
ATOM 893 C CA . LEU A 1 113 ? 0.279 -7.636 -7.007 1.00 83.69 113 LEU A CA 1
ATOM 894 C C . LEU A 1 113 ? -1.223 -7.813 -6.776 1.00 83.69 113 LEU A C 1
ATOM 896 O O . LEU A 1 113 ? -2.039 -7.457 -7.626 1.00 83.69 113 LEU A O 1
ATOM 900 N N . LYS A 1 114 ? -1.606 -8.334 -5.605 1.00 82.38 114 LYS A N 1
ATOM 901 C CA . LYS A 1 114 ? -3.013 -8.581 -5.267 1.00 82.38 114 LYS A CA 1
ATOM 902 C C . LYS A 1 114 ? -3.784 -7.313 -4.931 1.00 82.38 114 LYS A C 1
ATOM 904 O O . LYS A 1 114 ? -4.941 -7.201 -5.332 1.00 82.38 114 LYS A O 1
ATOM 909 N N . TYR A 1 115 ? -3.169 -6.367 -4.228 1.00 82.69 115 TYR A N 1
ATOM 910 C CA . TYR A 1 115 ? -3.815 -5.104 -3.874 1.00 82.69 115 TYR A CA 1
ATOM 911 C C . TYR A 1 115 ? -4.048 -4.212 -5.093 1.00 82.69 115 TYR A C 1
ATOM 913 O O . TYR A 1 115 ? -5.130 -3.644 -5.232 1.00 82.69 115 TYR A O 1
ATOM 921 N N . PHE A 1 116 ? -3.056 -4.112 -5.980 1.00 80.38 116 PHE A N 1
ATOM 922 C CA . PHE A 1 116 ? -3.103 -3.216 -7.137 1.00 80.38 116 PHE A CA 1
ATOM 923 C C . PHE A 1 116 ? -3.575 -3.902 -8.427 1.00 80.38 116 PHE A C 1
ATOM 925 O O . PHE A 1 116 ? -3.698 -3.230 -9.450 1.00 80.38 116 PHE A O 1
ATOM 932 N N . LYS A 1 117 ? -3.868 -5.214 -8.380 1.00 76.94 117 LYS A N 1
ATOM 933 C CA . LYS A 1 117 ? -4.298 -6.036 -9.529 1.00 76.94 117 LYS A CA 1
ATOM 934 C C . LYS A 1 117 ? -3.384 -5.833 -10.743 1.00 76.94 117 LYS A C 1
ATOM 936 O O . LYS A 1 117 ? -3.846 -5.558 -11.848 1.00 76.94 117 LYS A O 1
ATOM 941 N N . VAL A 1 118 ? -2.077 -5.872 -10.505 1.00 72.31 118 VAL A N 1
ATOM 942 C CA . VAL A 1 118 ? -1.078 -5.746 -11.569 1.00 72.31 118 VAL A CA 1
ATOM 943 C C . VAL A 1 118 ? -0.792 -7.140 -12.102 1.00 72.31 118 VAL A C 1
ATOM 945 O O . VAL A 1 118 ? -0.450 -8.030 -11.332 1.00 72.31 118 VAL A O 1
ATOM 948 N N . ASP A 1 119 ? -0.909 -7.325 -13.410 1.00 63.69 119 ASP A N 1
ATOM 949 C CA . ASP A 1 119 ? -0.491 -8.554 -14.071 1.00 63.69 119 ASP A CA 1
ATOM 950 C C . ASP A 1 119 ? 0.827 -8.270 -14.800 1.00 63.69 119 ASP A C 1
ATOM 952 O O . ASP A 1 119 ? 0.856 -7.673 -15.869 1.00 63.69 119 ASP A O 1
ATOM 956 N N . PHE A 1 120 ? 1.954 -8.683 -14.214 1.00 62.34 120 PHE A N 1
ATOM 957 C CA . PHE A 1 120 ? 3.290 -8.521 -14.816 1.00 62.34 120 PHE A CA 1
ATOM 958 C C . PHE A 1 120 ? 3.560 -9.476 -15.998 1.00 62.34 120 PHE A C 1
ATOM 960 O O . PHE A 1 120 ? 4.708 -9.635 -16.414 1.00 62.34 120 PHE A O 1
ATOM 967 N N . GLN A 1 121 ? 2.529 -10.148 -16.519 1.00 56.41 121 GLN A N 1
ATOM 968 C CA . GLN A 1 121 ? 2.658 -11.088 -17.635 1.00 56.41 121 GLN A CA 1
ATOM 969 C C . GLN A 1 121 ? 2.756 -10.397 -18.999 1.00 56.41 121 GLN A C 1
ATOM 971 O O . GLN A 1 121 ? 3.291 -11.001 -19.927 1.00 56.41 121 GLN A O 1
ATOM 976 N N . ASP A 1 122 ? 2.330 -9.138 -19.105 1.00 56.22 122 ASP A N 1
ATOM 977 C CA . ASP A 1 122 ? 2.444 -8.349 -20.331 1.00 56.22 122 ASP A CA 1
ATOM 978 C C . ASP A 1 122 ? 3.874 -7.807 -20.466 1.00 56.22 122 ASP A C 1
ATOM 980 O O . ASP A 1 122 ? 4.179 -6.666 -20.121 1.00 56.22 122 ASP A O 1
ATOM 984 N N . LYS A 1 123 ? 4.791 -8.674 -20.907 1.00 59.56 123 LYS A N 1
ATOM 985 C CA . LYS A 1 123 ? 6.134 -8.263 -21.328 1.00 59.56 123 LYS A CA 1
ATOM 986 C C . LYS A 1 123 ? 6.049 -7.710 -22.756 1.00 59.56 123 LYS A C 1
ATOM 988 O O . LYS A 1 123 ? 5.482 -8.392 -23.607 1.00 59.56 123 LYS A O 1
ATOM 993 N N . PRO A 1 124 ? 6.607 -6.524 -23.044 1.00 63.34 124 PRO A N 1
ATOM 994 C CA . PRO A 1 124 ? 6.662 -6.017 -24.410 1.00 63.34 124 PRO A CA 1
ATOM 995 C C . PRO A 1 124 ? 7.548 -6.907 -25.292 1.00 63.34 124 PRO A C 1
ATOM 997 O O . PRO A 1 124 ? 8.554 -7.442 -24.831 1.00 63.34 124 PRO A O 1
ATOM 1000 N N . ASP A 1 125 ? 7.181 -7.049 -26.568 1.00 59.19 125 ASP A N 1
ATOM 1001 C CA . ASP A 1 125 ? 7.828 -7.971 -27.518 1.00 59.19 125 ASP A CA 1
ATOM 1002 C C . ASP A 1 125 ? 9.291 -7.603 -27.850 1.00 59.19 125 ASP A C 1
ATOM 1004 O O . ASP A 1 125 ? 10.064 -8.458 -28.287 1.00 59.19 125 ASP A O 1
ATOM 1008 N N . SER A 1 126 ? 9.702 -6.348 -27.629 1.00 61.25 126 SER A N 1
ATOM 1009 C CA . SER A 1 126 ? 11.063 -5.852 -27.877 1.00 61.25 126 SER A CA 1
ATOM 1010 C C . SER A 1 126 ? 11.762 -5.465 -26.572 1.00 61.25 126 SER A C 1
ATOM 1012 O O . SER A 1 126 ? 11.852 -4.289 -26.222 1.00 61.25 126 SER A O 1
ATOM 1014 N N . VAL A 1 127 ? 12.244 -6.459 -25.830 1.00 66.00 127 VAL A N 1
ATOM 1015 C CA . VAL A 1 127 ? 13.022 -6.224 -24.607 1.00 66.00 127 VAL A CA 1
ATOM 1016 C C . VAL A 1 127 ? 14.492 -5.967 -24.971 1.00 66.00 127 VAL A C 1
ATOM 1018 O O . VAL A 1 127 ? 15.097 -6.827 -25.617 1.00 66.00 127 VAL A O 1
A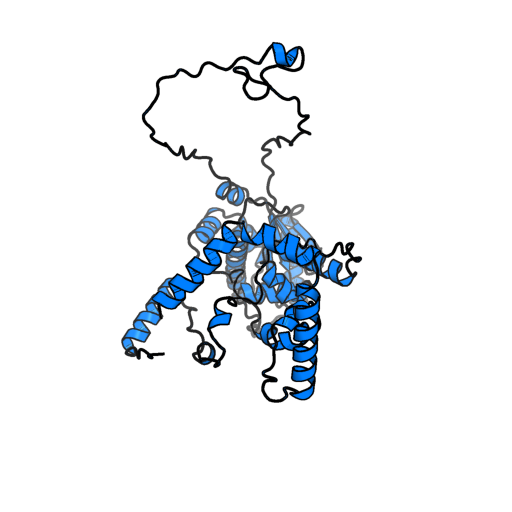TOM 1021 N N . PRO A 1 128 ? 15.083 -4.825 -24.569 1.00 72.81 128 PRO A N 1
ATOM 1022 C CA . PRO A 1 128 ? 16.522 -4.598 -24.685 1.00 72.81 128 PRO A CA 1
ATOM 1023 C C . PRO A 1 128 ? 17.332 -5.624 -23.892 1.00 72.81 128 PRO A C 1
ATOM 1025 O O . PRO A 1 128 ? 16.819 -6.321 -23.012 1.00 72.81 128 PRO A O 1
ATOM 1028 N N . THR A 1 129 ? 18.625 -5.720 -24.177 1.00 80.75 129 THR A N 1
ATOM 1029 C CA . THR A 1 129 ? 19.500 -6.625 -23.427 1.00 80.75 129 THR A CA 1
ATOM 1030 C C . THR A 1 129 ? 19.608 -6.203 -21.957 1.00 80.75 129 THR A C 1
ATOM 1032 O O . THR A 1 129 ? 19.471 -5.033 -21.605 1.00 80.75 129 THR A O 1
ATOM 1035 N N . VAL A 1 130 ? 19.895 -7.161 -21.068 1.00 80.44 130 VAL A N 1
ATOM 1036 C CA . VAL A 1 130 ? 20.026 -6.903 -19.618 1.00 80.44 130 VAL A CA 1
ATOM 1037 C C . VAL A 1 130 ? 21.076 -5.823 -19.317 1.00 80.44 130 VAL A C 1
ATOM 1039 O O . VAL A 1 130 ? 20.917 -5.063 -18.365 1.00 80.44 130 VAL A O 1
ATOM 1042 N N . ALA A 1 131 ? 22.123 -5.728 -20.143 1.00 82.75 131 ALA A N 1
ATOM 1043 C CA . ALA A 1 131 ? 23.158 -4.705 -20.019 1.00 82.75 131 ALA A CA 1
ATOM 1044 C C . ALA A 1 131 ? 22.621 -3.297 -20.327 1.00 82.75 131 ALA A C 1
ATOM 1046 O O . ALA A 1 131 ? 22.816 -2.393 -19.522 1.00 82.75 131 ALA A O 1
ATOM 1047 N N . GLU A 1 132 ? 21.876 -3.130 -21.422 1.00 84.50 132 GLU A N 1
ATOM 1048 C CA . GLU A 1 132 ? 21.265 -1.845 -21.798 1.00 84.50 132 GLU A CA 1
ATOM 1049 C C . GLU A 1 132 ? 20.244 -1.382 -20.749 1.00 84.50 132 GLU A C 1
ATOM 1051 O O . GLU A 1 132 ? 20.229 -0.216 -20.366 1.00 84.50 132 GLU A O 1
ATOM 1056 N N . LEU A 1 133 ? 19.434 -2.302 -20.209 1.00 83.44 133 LEU A N 1
ATOM 1057 C CA . LEU A 1 133 ? 18.497 -1.987 -19.121 1.00 83.44 133 LEU A CA 1
ATOM 1058 C C . LEU A 1 133 ? 19.224 -1.518 -17.854 1.00 83.44 133 LEU A C 1
ATOM 1060 O O . LEU A 1 133 ? 18.745 -0.632 -17.143 1.00 83.44 133 LEU A O 1
ATOM 1064 N N . MET A 1 134 ? 20.385 -2.110 -17.562 1.00 84.44 134 MET A N 1
ATOM 1065 C CA . MET A 1 134 ? 21.212 -1.713 -16.429 1.00 84.44 134 MET A CA 1
ATOM 1066 C C . MET A 1 134 ? 21.845 -0.336 -16.648 1.00 84.44 134 MET A C 1
ATOM 1068 O O . MET A 1 134 ? 21.878 0.459 -15.711 1.00 84.44 134 MET A O 1
ATOM 1072 N N . GLU A 1 135 ? 22.302 -0.034 -17.865 1.00 87.19 135 GLU A N 1
ATOM 1073 C CA . GLU A 1 135 ? 22.820 1.287 -18.238 1.00 87.19 135 GLU A CA 1
ATOM 1074 C C . GLU A 1 135 ? 21.738 2.363 -18.114 1.00 87.19 135 GLU A C 1
ATOM 1076 O O . GLU A 1 135 ? 21.929 3.311 -17.358 1.00 87.19 135 GLU A O 1
ATOM 1081 N N . MET A 1 136 ? 20.556 2.158 -18.707 1.00 86.31 136 MET A N 1
ATOM 1082 C CA . MET A 1 136 ? 19.427 3.097 -18.593 1.00 86.31 136 MET A CA 1
ATOM 1083 C C . MET A 1 136 ? 19.036 3.365 -17.134 1.00 86.31 136 MET A C 1
ATOM 1085 O O . MET A 1 136 ? 18.734 4.496 -16.749 1.00 86.31 136 MET A O 1
ATOM 1089 N N . ARG A 1 137 ? 19.055 2.322 -16.297 1.00 87.94 137 ARG A N 1
ATOM 1090 C CA . ARG A 1 137 ? 18.779 2.440 -14.862 1.00 87.94 137 ARG A CA 1
ATOM 1091 C C . ARG A 1 137 ? 19.880 3.224 -14.141 1.00 87.94 137 ARG A C 1
ATOM 1093 O O . ARG A 1 137 ? 19.580 4.041 -13.275 1.00 87.94 137 ARG A O 1
ATOM 1100 N N . ASN A 1 138 ? 21.145 2.978 -14.466 1.00 88.06 138 ASN A N 1
ATOM 1101 C CA . ASN A 1 138 ? 22.264 3.703 -13.869 1.00 88.06 138 ASN A CA 1
ATOM 1102 C C . ASN A 1 138 ? 22.268 5.181 -14.280 1.00 88.06 138 ASN A C 1
ATOM 1104 O O . ASN A 1 138 ? 22.548 6.033 -13.437 1.00 88.06 138 ASN A O 1
ATOM 1108 N N . ASP A 1 139 ? 21.897 5.485 -15.523 1.00 90.06 139 ASP A N 1
ATOM 1109 C CA . ASP A 1 139 ? 21.753 6.854 -16.014 1.00 90.06 139 ASP A CA 1
ATOM 1110 C C . ASP A 1 139 ? 20.648 7.597 -15.251 1.00 90.06 139 ASP A C 1
ATOM 1112 O O . ASP A 1 139 ? 20.886 8.686 -14.725 1.00 90.06 139 ASP A O 1
ATOM 1116 N N . GLU A 1 140 ? 19.464 6.988 -15.092 1.00 90.56 140 GLU A N 1
ATOM 1117 C CA . GLU A 1 140 ? 18.383 7.578 -14.286 1.00 90.56 140 GLU A CA 1
ATOM 1118 C C . GLU A 1 140 ? 18.821 7.784 -12.830 1.00 90.56 140 GLU A C 1
ATOM 1120 O O . GLU A 1 140 ? 18.572 8.837 -12.239 1.00 90.56 140 GLU A O 1
ATOM 1125 N N . LYS A 1 141 ? 19.530 6.810 -12.254 1.00 89.75 141 LYS A N 1
ATOM 1126 C CA . LYS A 1 141 ? 20.067 6.918 -10.897 1.00 89.75 141 LYS A CA 1
ATOM 1127 C C . LYS A 1 141 ? 21.020 8.108 -10.755 1.00 89.75 141 LYS A C 1
ATOM 1129 O O . LYS A 1 141 ? 20.885 8.863 -9.795 1.00 89.75 141 LYS A O 1
ATOM 1134 N N . ALA A 1 142 ? 21.948 8.297 -11.692 1.00 89.19 142 ALA A N 1
ATOM 1135 C CA . ALA A 1 142 ? 22.902 9.406 -11.660 1.00 89.19 142 ALA A CA 1
ATOM 1136 C C . ALA A 1 142 ? 22.197 10.770 -11.757 1.00 89.19 142 ALA A C 1
ATOM 1138 O O . ALA A 1 142 ? 22.567 11.719 -11.060 1.00 89.19 142 ALA A O 1
ATOM 1139 N N . VAL A 1 143 ? 21.138 10.859 -12.570 1.00 90.56 143 VAL A N 1
ATOM 1140 C CA . VAL A 1 143 ? 20.288 12.055 -12.653 1.00 90.56 143 VAL A CA 1
ATOM 1141 C C . VAL A 1 143 ? 19.610 12.331 -11.308 1.00 90.56 143 VAL A C 1
ATOM 1143 O O . VAL A 1 143 ? 19.666 13.457 -10.813 1.00 90.56 143 VAL A O 1
ATOM 1146 N N . LEU A 1 144 ? 19.021 11.315 -10.673 1.00 88.44 144 LEU A N 1
ATOM 1147 C CA . LEU A 1 144 ? 18.358 11.467 -9.373 1.00 88.44 144 LEU A CA 1
ATOM 1148 C C . LEU A 1 144 ? 19.339 11.829 -8.251 1.00 88.44 144 LEU A C 1
ATOM 1150 O O . LEU A 1 144 ? 19.013 12.680 -7.425 1.00 88.44 144 LEU A O 1
ATOM 1154 N N . GLU A 1 145 ? 20.539 11.246 -8.237 1.00 88.12 145 GLU A N 1
ATOM 1155 C CA . GLU A 1 145 ? 21.607 11.613 -7.298 1.00 88.12 145 GLU A CA 1
ATOM 1156 C C . GLU A 1 145 ? 22.021 13.079 -7.475 1.00 88.12 145 GLU A C 1
ATOM 1158 O O . GLU A 1 145 ? 22.179 13.792 -6.488 1.00 88.12 145 GLU A O 1
ATOM 1163 N N . SER A 1 146 ? 22.100 13.575 -8.714 1.00 90.12 146 SER A N 1
ATOM 1164 C CA . SER A 1 146 ? 22.420 14.983 -8.974 1.00 90.12 146 SER A CA 1
ATOM 1165 C C . SER A 1 146 ? 21.306 15.950 -8.565 1.00 90.12 146 SER A C 1
ATOM 1167 O O . SER A 1 146 ? 21.607 17.083 -8.189 1.00 90.12 146 SER A O 1
ATOM 1169 N N . ILE A 1 147 ? 20.036 15.560 -8.702 1.00 87.50 147 ILE A N 1
ATOM 1170 C CA . ILE A 1 147 ? 18.891 16.441 -8.421 1.00 87.50 147 ILE A CA 1
ATOM 1171 C C . ILE A 1 147 ? 18.571 16.460 -6.926 1.00 87.50 147 ILE A C 1
ATOM 1173 O O . ILE A 1 147 ? 18.306 17.519 -6.357 1.00 87.50 147 ILE A O 1
ATOM 1177 N N . TYR A 1 148 ? 18.568 15.286 -6.295 1.00 81.94 148 TYR A N 1
ATOM 1178 C CA . TYR A 1 148 ? 18.050 15.102 -4.944 1.00 81.94 148 TYR A CA 1
ATOM 1179 C C . TYR A 1 148 ? 19.144 14.936 -3.890 1.00 81.94 148 TYR A C 1
ATOM 1181 O O . TYR A 1 148 ? 18.824 15.091 -2.712 1.00 81.94 148 TYR A O 1
ATOM 1189 N N . ASP A 1 149 ? 20.394 14.670 -4.283 1.00 79.56 149 ASP A N 1
ATOM 1190 C CA . ASP A 1 149 ? 21.605 14.589 -3.452 1.00 79.56 149 ASP A CA 1
ATOM 1191 C C . ASP A 1 149 ? 21.349 13.950 -2.070 1.00 79.56 149 ASP A C 1
ATOM 1193 O O . ASP A 1 149 ? 21.264 12.732 -1.935 1.00 79.56 149 ASP A O 1
ATOM 1197 N N . THR A 1 150 ? 21.099 14.760 -1.037 1.00 76.62 150 THR A N 1
ATOM 1198 C CA . THR A 1 150 ? 20.850 14.299 0.346 1.00 76.62 150 THR A CA 1
ATOM 1199 C C . THR A 1 150 ? 19.502 13.603 0.598 1.00 76.62 150 THR A C 1
ATOM 1201 O O . THR A 1 150 ? 19.343 12.901 1.602 1.00 76.62 150 THR A O 1
ATOM 1204 N N . SER A 1 151 ? 18.516 13.798 -0.276 1.00 79.50 151 SER A N 1
ATOM 1205 C CA . SER A 1 151 ? 17.156 13.256 -0.147 1.00 79.50 151 SER A CA 1
ATOM 1206 C C . SER A 1 151 ? 16.954 11.922 -0.870 1.00 79.50 151 SER A C 1
ATOM 1208 O O . SER A 1 151 ? 16.004 11.204 -0.553 1.00 79.50 151 SER A O 1
ATOM 1210 N N . PHE A 1 152 ? 17.872 11.538 -1.761 1.00 85.12 152 PHE A N 1
ATOM 1211 C CA . PHE A 1 152 ? 17.893 10.224 -2.398 1.00 85.12 152 PHE A CA 1
ATOM 1212 C C . PHE A 1 152 ? 18.852 9.282 -1.662 1.00 85.12 152 PHE A C 1
ATOM 1214 O O . PHE A 1 152 ? 19.996 9.621 -1.378 1.00 85.12 152 PHE A O 1
ATOM 1221 N N . GLN A 1 153 ? 18.388 8.081 -1.327 1.00 80.38 153 GLN A N 1
ATOM 1222 C CA . GLN A 1 153 ? 19.188 7.047 -0.678 1.00 80.38 153 GLN A CA 1
ATOM 1223 C C . GLN A 1 153 ? 19.035 5.726 -1.425 1.00 80.38 153 GLN A C 1
ATOM 1225 O O . GLN A 1 153 ? 17.931 5.204 -1.582 1.00 80.38 153 GLN A O 1
ATOM 1230 N N . THR A 1 154 ? 20.162 5.136 -1.813 1.00 80.62 154 THR A N 1
ATOM 1231 C CA . THR A 1 154 ? 20.207 3.769 -2.340 1.00 80.62 154 THR A CA 1
ATOM 1232 C C . THR A 1 154 ? 20.568 2.831 -1.192 1.00 80.62 154 THR A C 1
ATOM 1234 O O . THR A 1 154 ? 21.691 2.884 -0.694 1.00 80.62 154 THR A O 1
ATOM 1237 N N . LYS A 1 155 ? 19.621 2.003 -0.729 1.00 69.69 155 LYS A N 1
ATOM 1238 C CA . LYS A 1 155 ? 19.920 0.990 0.305 1.00 69.69 155 LYS A CA 1
ATOM 1239 C C . LYS A 1 155 ? 20.549 -0.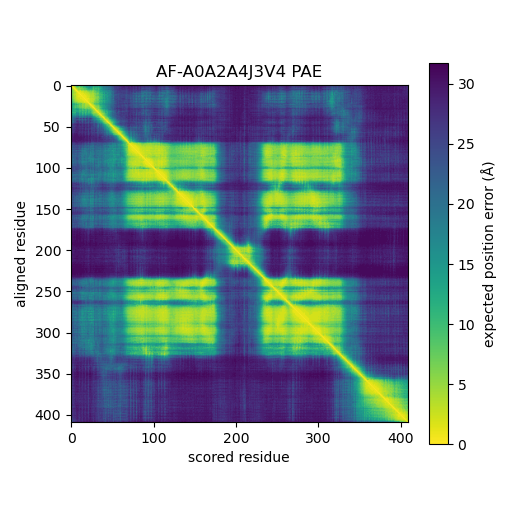264 -0.300 1.00 69.69 155 LYS A C 1
ATOM 1241 O O . LYS A 1 155 ? 21.470 -0.800 0.298 1.00 69.69 155 LYS A O 1
ATOM 1246 N N . ASP A 1 156 ? 20.097 -0.650 -1.495 1.00 69.06 156 ASP A N 1
ATOM 1247 C CA . ASP A 1 156 ? 20.574 -1.798 -2.273 1.00 69.06 156 ASP A CA 1
ATOM 1248 C C . ASP A 1 156 ? 20.567 -1.453 -3.773 1.00 69.06 156 ASP A C 1
ATOM 1250 O O . ASP A 1 156 ? 19.883 -0.515 -4.182 1.00 69.06 156 ASP A O 1
ATOM 1254 N N . HIS A 1 157 ? 21.246 -2.240 -4.621 1.00 67.12 157 HIS A N 1
ATOM 1255 C CA . HIS A 1 157 ? 21.246 -2.042 -6.088 1.00 67.12 157 HIS A CA 1
ATOM 1256 C C . HIS A 1 157 ? 19.828 -1.983 -6.690 1.00 67.12 157 HIS A C 1
ATOM 1258 O O . HIS A 1 157 ? 19.605 -1.308 -7.693 1.00 67.12 157 HIS A O 1
ATOM 1264 N N . ASN A 1 158 ? 18.869 -2.639 -6.033 1.00 81.94 158 ASN A N 1
ATOM 1265 C CA . ASN A 1 158 ? 17.494 -2.790 -6.492 1.00 81.94 158 ASN A CA 1
ATOM 1266 C C . ASN A 1 158 ? 16.467 -1.990 -5.672 1.00 81.94 158 ASN A C 1
ATOM 1268 O O . ASN A 1 158 ? 15.275 -2.088 -5.958 1.00 81.94 158 ASN A O 1
ATOM 1272 N N . VAL A 1 159 ? 16.890 -1.232 -4.651 1.00 87.94 159 VAL A N 1
ATOM 1273 C CA . VAL A 1 159 ? 15.977 -0.498 -3.759 1.00 87.94 159 VAL A CA 1
ATOM 1274 C C . VAL A 1 159 ? 16.398 0.957 -3.645 1.00 87.94 159 VAL A C 1
ATOM 1276 O O . VAL A 1 159 ? 17.412 1.290 -3.021 1.00 87.94 159 VAL A O 1
ATOM 1279 N N . TRP A 1 160 ? 15.581 1.826 -4.227 1.00 89.94 160 TRP A N 1
ATOM 1280 C CA . TRP A 1 160 ? 15.782 3.268 -4.236 1.00 89.94 160 TRP A CA 1
ATOM 1281 C C . TRP A 1 160 ? 14.779 3.930 -3.304 1.00 89.94 160 TRP A C 1
ATOM 1283 O O . TRP A 1 160 ? 13.608 3.555 -3.268 1.00 89.94 160 TRP A O 1
ATOM 1293 N N . ILE A 1 161 ? 15.237 4.897 -2.514 1.00 89.56 161 ILE A N 1
ATOM 1294 C CA . ILE A 1 161 ? 14.406 5.607 -1.545 1.00 89.56 161 ILE A CA 1
ATOM 1295 C C . ILE A 1 161 ? 14.558 7.103 -1.770 1.00 89.56 161 ILE A C 1
ATOM 1297 O O . ILE A 1 161 ? 15.656 7.638 -1.656 1.00 89.56 161 ILE A O 1
ATOM 1301 N N . VAL A 1 162 ? 13.446 7.782 -2.030 1.00 88.50 162 VAL A N 1
ATOM 1302 C CA . VAL A 1 162 ? 13.379 9.244 -2.112 1.00 88.50 162 VAL A CA 1
ATOM 1303 C C . VAL A 1 162 ? 12.646 9.759 -0.877 1.00 88.50 162 VAL A C 1
ATOM 1305 O O . VAL A 1 162 ? 11.503 9.377 -0.620 1.00 88.50 162 VAL A O 1
ATOM 1308 N N . LYS A 1 163 ? 13.298 10.622 -0.097 1.00 88.44 163 LYS A N 1
ATOM 1309 C CA . LYS A 1 163 ? 12.703 11.298 1.060 1.00 88.44 163 LYS A CA 1
ATOM 1310 C C . LYS A 1 163 ? 12.056 12.608 0.624 1.00 88.44 163 LYS A C 1
ATOM 1312 O O . LYS A 1 163 ? 12.716 13.471 0.056 1.00 88.44 163 LYS A O 1
ATOM 1317 N N . LEU A 1 164 ? 10.775 12.774 0.930 1.00 84.62 164 LEU A N 1
ATOM 1318 C CA . LEU A 1 164 ? 9.964 13.920 0.528 1.00 84.62 164 LEU A CA 1
ATOM 1319 C C . LEU A 1 164 ? 9.269 14.546 1.736 1.00 84.62 164 LEU A C 1
ATOM 1321 O O . LEU A 1 164 ? 8.863 13.864 2.676 1.00 84.62 164 LEU A O 1
ATOM 1325 N N . ASN A 1 165 ? 9.115 15.867 1.698 1.00 83.19 165 ASN A N 1
ATOM 1326 C CA . ASN A 1 165 ? 8.392 16.628 2.711 1.00 83.19 165 ASN A CA 1
ATOM 1327 C C . ASN A 1 165 ? 7.066 17.098 2.111 1.00 83.19 165 ASN A C 1
ATOM 1329 O O . ASN A 1 165 ? 7.038 18.092 1.393 1.00 83.19 165 ASN A O 1
ATOM 1333 N N . LEU A 1 166 ? 5.983 16.372 2.387 1.00 80.69 166 LEU A N 1
ATOM 1334 C CA . LEU A 1 166 ? 4.663 16.625 1.806 1.00 80.69 166 LEU A CA 1
ATOM 1335 C C . LEU A 1 166 ? 3.735 17.206 2.876 1.00 80.69 166 LEU A C 1
ATOM 1337 O O . LEU A 1 166 ? 2.852 16.536 3.417 1.00 80.69 166 LEU A O 1
ATOM 1341 N N . ASP A 1 167 ? 3.965 18.476 3.212 1.00 76.12 167 ASP A N 1
ATOM 1342 C CA . ASP A 1 167 ? 3.233 19.166 4.281 1.00 76.12 167 ASP A CA 1
ATOM 1343 C C . ASP A 1 167 ? 1.726 19.280 3.974 1.00 76.12 167 ASP A C 1
ATOM 1345 O O . ASP A 1 167 ? 0.910 19.350 4.895 1.00 76.12 167 ASP A O 1
ATOM 1349 N N . TYR A 1 168 ? 1.332 19.263 2.694 1.00 79.19 168 TYR A N 1
ATOM 1350 C CA . TYR A 1 168 ? -0.071 19.330 2.270 1.00 79.19 168 TYR A CA 1
ATOM 1351 C C . TYR A 1 168 ? -0.899 18.120 2.723 1.00 79.19 168 TYR A C 1
ATOM 1353 O O . TYR A 1 168 ? -2.048 18.289 3.135 1.00 79.19 168 TYR A O 1
ATOM 1361 N N . LEU A 1 169 ? -0.319 16.912 2.732 1.00 75.81 169 LEU A N 1
ATOM 1362 C CA . LEU A 1 169 ? -0.997 15.708 3.226 1.00 75.81 169 LEU A CA 1
ATOM 1363 C C . LEU A 1 169 ? -1.260 15.815 4.729 1.00 75.81 169 LEU A C 1
ATOM 1365 O O . LEU A 1 169 ? -2.342 15.470 5.200 1.00 75.81 169 LEU A O 1
ATOM 1369 N N . THR A 1 170 ? -0.304 16.360 5.480 1.00 77.06 170 THR A N 1
ATOM 1370 C CA . THR A 1 170 ? -0.455 16.587 6.920 1.00 77.06 170 THR A CA 1
ATOM 1371 C C . THR A 1 170 ? -1.545 17.625 7.190 1.00 77.06 170 THR A C 1
ATOM 1373 O O . THR A 1 170 ? -2.450 17.362 7.979 1.00 77.06 170 THR A O 1
ATOM 1376 N N . LYS A 1 171 ? -1.537 18.752 6.464 1.00 77.19 171 LYS A N 1
ATOM 1377 C CA . LYS A 1 171 ? -2.546 19.822 6.579 1.00 77.19 171 LYS A CA 1
ATOM 1378 C C . LYS A 1 171 ? -3.968 19.357 6.248 1.00 77.19 171 LYS A C 1
ATOM 1380 O O . LYS A 1 171 ? -4.921 19.877 6.818 1.00 77.19 171 LYS A O 1
ATOM 1385 N N . MET A 1 172 ? -4.130 18.385 5.346 1.00 74.50 172 MET A N 1
ATOM 1386 C CA . MET A 1 172 ? -5.444 17.827 5.000 1.00 74.50 172 MET A CA 1
ATOM 1387 C C . MET A 1 172 ? -6.092 17.079 6.178 1.00 74.50 172 MET A C 1
ATOM 1389 O O . MET A 1 172 ? -7.313 17.121 6.344 1.00 74.50 172 MET A O 1
ATOM 1393 N N . TYR A 1 173 ? -5.287 16.384 6.988 1.00 73.19 173 TYR A N 1
ATOM 1394 C CA . TYR A 1 173 ? -5.766 15.553 8.100 1.00 73.19 173 TYR A CA 1
ATOM 1395 C C . TYR A 1 173 ? -5.581 16.189 9.480 1.00 73.19 173 TYR A C 1
ATOM 1397 O O . TYR A 1 173 ? -6.239 15.774 10.441 1.00 73.19 173 TYR A O 1
ATOM 1405 N N . GLU A 1 174 ? -4.753 17.228 9.587 1.00 73.50 174 GLU A N 1
ATOM 1406 C CA . GLU A 1 174 ? -4.788 18.169 10.696 1.00 73.50 174 GLU A CA 1
ATOM 1407 C C . GLU A 1 174 ? -6.155 18.842 10.710 1.00 73.50 174 GLU A C 1
ATOM 1409 O O . GLU A 1 174 ? -6.464 19.766 9.960 1.00 73.50 174 GLU A O 1
ATOM 1414 N N . LYS A 1 175 ? -7.028 18.332 11.575 1.00 56.59 175 LYS A N 1
ATOM 1415 C CA . LYS A 1 175 ? -8.328 18.937 11.815 1.00 56.59 175 LYS A CA 1
ATOM 1416 C C . LYS A 1 175 ? -8.098 20.398 12.195 1.00 56.59 175 LYS A C 1
ATOM 1418 O O . LYS A 1 175 ? -7.587 20.682 13.276 1.00 56.59 175 LYS A O 1
ATOM 1423 N N . VAL A 1 176 ? -8.562 21.320 11.351 1.00 47.97 176 VAL A N 1
ATOM 1424 C CA . VAL A 1 176 ? -9.026 22.622 11.828 1.00 47.97 176 VAL A CA 1
ATOM 1425 C C . VAL A 1 176 ? -10.047 22.291 12.909 1.00 47.97 176 VAL A C 1
ATOM 1427 O O . VAL A 1 176 ? -11.127 21.772 12.612 1.00 47.97 176 VAL A O 1
ATOM 1430 N N . ASP A 1 177 ? -9.676 22.504 14.170 1.00 41.09 177 ASP A N 1
ATOM 1431 C CA . ASP A 1 177 ? -10.590 22.485 15.302 1.00 41.09 177 ASP A CA 1
ATOM 1432 C C . ASP A 1 177 ? -11.642 23.576 15.056 1.00 41.09 177 A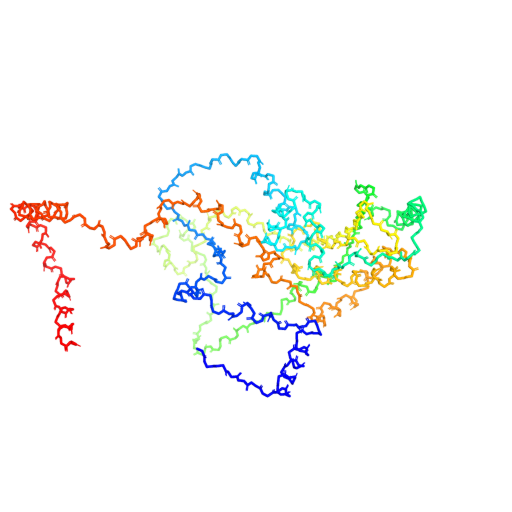SP A C 1
ATOM 1434 O O . ASP A 1 177 ? -11.563 24.679 15.586 1.00 41.09 177 ASP A O 1
ATOM 1438 N N . VAL A 1 178 ? -12.646 23.298 14.223 1.00 42.22 178 VAL A N 1
ATOM 1439 C CA . VAL A 1 178 ? -13.917 24.004 14.295 1.00 42.22 178 VAL A CA 1
ATOM 1440 C C . VAL A 1 178 ? -14.587 23.411 15.525 1.00 42.22 178 VAL A C 1
ATOM 1442 O O . VAL A 1 178 ? -14.999 22.243 15.484 1.00 42.22 178 VAL A O 1
ATOM 1445 N N . PRO A 1 179 ? -14.684 24.148 16.646 1.00 40.00 179 PRO A N 1
ATOM 1446 C CA . PRO A 1 179 ? -15.334 23.630 17.827 1.00 40.00 179 PRO A CA 1
ATOM 1447 C C . PRO A 1 179 ? -16.800 23.406 17.468 1.00 40.00 179 PRO A C 1
ATOM 1449 O O . PRO A 1 179 ? -17.607 24.335 17.450 1.00 40.00 179 PRO A O 1
ATOM 1452 N N . LYS A 1 180 ? -17.175 22.150 17.206 1.00 41.22 180 LYS A N 1
ATOM 1453 C CA . LYS A 1 180 ? -18.569 21.718 17.244 1.00 41.22 180 LYS A CA 1
ATOM 1454 C C . LYS A 1 180 ? -19.011 21.819 18.700 1.00 41.22 180 LYS A C 1
ATOM 1456 O O . LYS A 1 180 ? -19.049 20.828 19.428 1.00 41.22 180 LYS A O 1
ATOM 1461 N N . LYS A 1 181 ? -19.340 23.040 19.136 1.00 37.25 181 LYS A N 1
ATOM 1462 C CA . LYS A 1 181 ? -20.193 23.277 20.296 1.00 37.25 181 LYS A CA 1
ATOM 1463 C C . LYS A 1 181 ? -21.475 22.503 20.019 1.00 37.25 181 LYS A C 1
ATOM 1465 O O . LYS A 1 181 ? -22.346 22.961 19.286 1.00 37.25 181 LYS A O 1
ATOM 1470 N N . LYS A 1 182 ? -21.587 21.309 20.599 1.00 37.38 182 LYS A N 1
ATOM 1471 C CA . LYS A 1 182 ? -22.886 20.692 20.840 1.00 37.38 182 LYS A CA 1
ATOM 1472 C C . LYS A 1 182 ? -23.601 21.629 21.805 1.00 37.38 182 LYS A C 1
ATOM 1474 O O . LYS A 1 182 ? -23.363 21.589 23.010 1.00 37.38 182 LYS A O 1
ATOM 1479 N N . VAL A 1 183 ? -24.399 22.540 21.261 1.00 34.84 183 VAL A N 1
ATOM 1480 C CA . VAL A 1 183 ? -25.324 23.345 22.048 1.00 34.84 183 VAL A CA 1
ATOM 1481 C C . VAL A 1 183 ? -26.399 22.380 22.537 1.00 34.84 183 VAL A C 1
ATOM 1483 O O . VAL A 1 183 ? -27.386 22.133 21.855 1.00 34.84 183 VAL A O 1
ATOM 1486 N N . ASN A 1 184 ? -26.183 21.788 23.711 1.00 37.69 184 ASN A N 1
ATOM 1487 C CA . ASN A 1 184 ? -27.286 21.246 24.490 1.00 37.69 184 ASN A CA 1
ATOM 1488 C C . ASN A 1 184 ? -28.052 22.450 25.038 1.00 37.69 184 ASN A C 1
ATOM 1490 O O . ASN A 1 184 ? -27.654 23.063 26.029 1.00 37.69 184 ASN A O 1
ATOM 1494 N N . ILE A 1 185 ? -29.126 22.815 24.343 1.00 45.44 185 ILE A N 1
ATOM 1495 C CA . ILE A 1 185 ? -30.131 23.741 24.850 1.00 45.44 185 ILE A CA 1
ATOM 1496 C C . ILE A 1 185 ? -30.853 23.008 25.982 1.00 45.44 185 ILE A C 1
ATOM 1498 O O . ILE A 1 185 ? -31.774 22.240 25.738 1.00 45.44 185 ILE A O 1
ATOM 1502 N N . ASN A 1 186 ? -30.418 23.228 27.222 1.00 38.53 186 ASN A N 1
ATOM 1503 C CA . ASN A 1 186 ? -31.229 22.945 28.400 1.00 38.53 186 ASN A CA 1
ATOM 1504 C C . ASN A 1 186 ? -31.475 24.261 29.140 1.00 38.53 186 ASN A C 1
ATOM 1506 O O . ASN A 1 186 ? -30.601 24.801 29.819 1.00 38.53 186 ASN A O 1
ATOM 1510 N N . TYR A 1 187 ? -32.695 24.772 28.981 1.00 40.59 187 TYR A N 1
ATOM 1511 C CA . TYR A 1 187 ? -33.264 25.839 29.791 1.00 40.59 187 TYR A CA 1
ATOM 1512 C C . TYR A 1 187 ? -33.485 25.325 31.217 1.00 40.59 187 TYR A C 1
ATOM 1514 O O . TYR A 1 187 ? -34.485 24.668 31.477 1.00 40.59 187 TYR A O 1
ATOM 1522 N N . ASN A 1 188 ? -32.555 25.602 32.133 1.00 37.62 188 ASN A N 1
ATOM 1523 C CA . ASN A 1 188 ? -32.857 26.048 33.500 1.00 37.62 188 ASN A CA 1
ATOM 1524 C C . ASN A 1 188 ? -31.583 26.129 34.342 1.00 37.62 188 ASN A C 1
ATOM 1526 O O . ASN A 1 188 ? -30.990 25.114 34.701 1.00 37.62 188 ASN A O 1
ATOM 1530 N N . SER A 1 189 ? -31.214 27.348 34.720 1.00 35.25 189 SER A N 1
ATOM 1531 C CA . SER A 1 189 ? -30.979 27.759 36.110 1.00 35.25 189 SER A CA 1
ATOM 1532 C C . SER A 1 189 ? -29.983 28.915 36.155 1.00 35.25 189 SER A C 1
ATOM 1534 O O . SER A 1 189 ? -28.839 28.844 35.712 1.00 35.25 189 SER A O 1
ATOM 1536 N N . ASN A 1 190 ? -30.465 30.022 36.708 1.00 43.19 190 ASN A N 1
ATOM 1537 C CA . ASN A 1 190 ? -29.656 31.141 37.149 1.00 43.19 190 ASN A CA 1
ATOM 1538 C C . ASN A 1 190 ? -28.687 30.664 38.242 1.00 43.19 190 ASN A C 1
ATOM 1540 O O . ASN A 1 190 ? -29.094 30.480 39.386 1.00 43.19 190 ASN A O 1
ATOM 1544 N N . SER A 1 191 ? -27.395 30.554 37.937 1.00 40.66 191 SER A N 1
ATOM 1545 C CA . SER A 1 191 ? -26.356 30.750 38.952 1.00 40.66 191 SER A CA 1
ATOM 1546 C C . SER A 1 191 ? -25.039 31.166 38.304 1.00 40.66 191 SER A C 1
ATOM 1548 O O . SER A 1 191 ? -24.386 30.380 37.622 1.00 40.66 191 SER A O 1
ATOM 1550 N N . LYS A 1 192 ? -24.646 32.421 38.541 1.00 40.47 192 LYS A N 1
ATOM 1551 C CA . LYS A 1 192 ? -23.319 32.964 38.233 1.00 40.47 192 LYS A CA 1
ATOM 1552 C C . LYS A 1 192 ? -22.245 32.025 38.800 1.00 40.47 192 LYS A C 1
ATOM 1554 O O . LYS A 1 192 ? -22.165 31.850 40.017 1.00 40.47 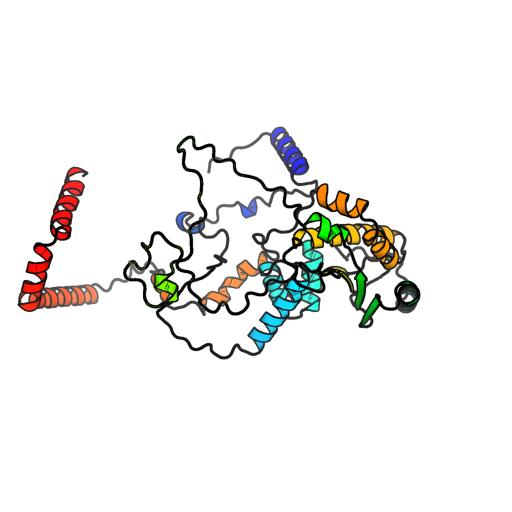192 LYS A O 1
ATOM 1559 N N . ALA A 1 193 ? -21.422 31.441 37.932 1.00 43.97 193 ALA A N 1
ATOM 1560 C CA . ALA A 1 193 ? -20.266 30.644 38.320 1.00 43.97 193 ALA A CA 1
ATOM 1561 C C . ALA A 1 193 ? -19.225 31.547 39.003 1.00 43.97 193 ALA A C 1
ATOM 1563 O O . ALA A 1 193 ? -18.420 32.202 38.346 1.00 43.97 193 ALA A O 1
ATOM 1564 N N . LYS A 1 194 ? -19.257 31.619 40.338 1.00 50.06 194 LYS A N 1
ATOM 1565 C CA . LYS A 1 194 ? -18.126 32.131 41.118 1.00 50.06 194 LYS A CA 1
ATOM 1566 C C . LYS A 1 194 ? -17.033 31.062 41.122 1.00 50.06 194 LYS A C 1
ATOM 1568 O O . LYS A 1 194 ? -17.323 29.896 41.395 1.00 50.06 194 LYS A O 1
ATOM 1573 N N . GLN A 1 195 ? -15.800 31.462 40.815 1.00 47.62 195 GLN A N 1
ATOM 1574 C CA . GLN A 1 195 ? -14.619 30.608 40.931 1.00 47.62 195 GLN A CA 1
ATOM 1575 C C . GLN A 1 195 ? -14.555 30.042 42.357 1.00 47.62 195 GLN A C 1
ATOM 1577 O O . GLN A 1 195 ? -14.681 30.783 43.332 1.00 47.62 195 GLN A O 1
ATOM 1582 N N . LYS A 1 196 ? -14.458 28.716 42.489 1.00 61.16 196 LYS A N 1
ATOM 1583 C CA . LYS A 1 196 ? -14.393 28.062 43.799 1.00 61.16 196 LYS A CA 1
ATOM 1584 C C . LYS A 1 196 ? -12.982 28.234 44.352 1.00 61.16 196 LYS A C 1
ATOM 1586 O O . LYS A 1 196 ? -12.032 27.741 43.757 1.00 61.16 196 LYS A O 1
ATOM 1591 N N . GLU A 1 197 ? -12.858 28.919 45.482 1.00 64.69 197 GLU A N 1
ATOM 1592 C CA . GLU A 1 197 ? -11.585 29.077 46.188 1.00 64.69 197 GLU A CA 1
ATOM 1593 C C . GLU A 1 197 ? -11.037 27.716 46.662 1.00 64.69 197 GLU A C 1
ATOM 1595 O O . GLU A 1 197 ? -11.794 26.792 46.987 1.00 64.69 197 GLU A O 1
ATOM 1600 N N . VAL A 1 198 ? -9.708 27.588 46.697 1.00 72.06 198 VAL A N 1
ATOM 1601 C CA . VAL A 1 198 ? -9.001 26.389 47.173 1.00 72.06 198 VAL A CA 1
ATOM 1602 C C . VAL A 1 198 ? -9.193 26.236 48.685 1.00 72.06 198 VAL A C 1
ATOM 1604 O O . VAL A 1 198 ? -9.185 27.213 49.440 1.00 72.06 198 VAL A O 1
ATOM 1607 N N . CYS A 1 199 ? -9.377 25.002 49.158 1.00 74.56 199 CYS A N 1
ATOM 1608 C CA . CYS A 1 199 ? -9.655 24.739 50.566 1.00 74.56 199 CYS A CA 1
ATOM 1609 C C . CYS A 1 199 ? -8.425 25.006 51.448 1.00 74.56 199 CYS A C 1
ATOM 1611 O O . CYS A 1 199 ? -7.505 24.194 51.532 1.00 74.56 199 CYS A O 1
ATOM 1613 N N . LYS A 1 200 ? -8.439 26.119 52.190 1.00 74.81 200 LYS A N 1
ATOM 1614 C CA . LYS A 1 200 ? -7.360 26.497 53.125 1.00 74.81 200 LYS A CA 1
ATOM 1615 C C . LYS A 1 200 ? -7.113 25.458 54.229 1.00 74.81 200 LYS A C 1
ATOM 1617 O O . LYS A 1 200 ? -6.005 25.379 54.745 1.00 74.81 200 LYS A O 1
ATOM 1622 N N . LEU A 1 201 ? -8.133 24.673 54.597 1.00 71.00 201 LEU A N 1
ATOM 1623 C CA . LEU A 1 201 ? -8.019 23.591 55.585 1.00 71.00 201 LEU A CA 1
ATOM 1624 C C . LEU A 1 201 ? -7.297 22.369 55.010 1.00 71.00 201 LEU A C 1
ATOM 1626 O O . LEU A 1 201 ? -6.518 21.761 55.729 1.00 71.00 201 LEU A O 1
ATOM 1630 N N . TYR A 1 202 ? -7.514 22.061 53.725 1.00 73.19 202 TYR A N 1
ATOM 1631 C CA . TYR A 1 202 ? -6.814 20.983 53.019 1.00 73.19 202 TYR A CA 1
ATOM 1632 C C . TYR A 1 202 ? -5.323 21.300 52.832 1.00 73.19 202 TYR A C 1
ATOM 1634 O O . TYR A 1 202 ? -4.475 20.434 53.009 1.00 73.19 202 TYR A O 1
ATOM 1642 N N . LEU A 1 203 ? -4.984 22.569 52.574 1.00 70.69 203 LEU A N 1
ATOM 1643 C CA . LEU A 1 203 ? -3.587 23.024 52.513 1.00 70.69 203 LEU A CA 1
ATOM 1644 C C . LEU A 1 203 ? -2.850 22.923 53.860 1.00 70.69 203 LEU A C 1
ATOM 1646 O O . LEU A 1 203 ? -1.628 22.833 53.877 1.00 70.69 203 LEU A O 1
ATOM 1650 N N . LYS A 1 204 ? -3.575 22.955 54.987 1.00 69.25 204 LYS A N 1
ATOM 1651 C CA . LYS A 1 204 ? -3.005 22.871 56.342 1.00 69.25 204 LYS A CA 1
ATOM 1652 C C . LYS A 1 204 ? -3.048 21.455 56.943 1.00 69.25 204 LYS A C 1
ATOM 1654 O O . LYS A 1 204 ? -2.543 21.275 58.047 1.00 69.25 204 LYS A O 1
ATOM 1659 N N . GLY A 1 205 ? -3.649 20.470 56.266 1.00 72.88 205 GLY A N 1
ATOM 1660 C CA . GLY A 1 205 ? -3.797 19.096 56.762 1.00 72.88 205 GLY A CA 1
ATOM 1661 C C . GLY A 1 205 ? -5.062 18.383 56.250 1.00 72.88 205 GLY A C 1
ATOM 1662 O O . GLY A 1 205 ? -5.759 18.901 55.377 1.00 72.88 205 GLY A O 1
ATOM 1663 N N . PRO A 1 206 ? -5.403 17.185 56.769 1.00 74.38 206 PRO A N 1
ATOM 1664 C CA . PRO A 1 206 ? -6.548 16.417 56.281 1.00 74.38 206 PRO A CA 1
ATOM 1665 C C . PRO A 1 206 ? -7.871 17.159 56.530 1.00 74.38 206 PRO A C 1
ATOM 1667 O O . PRO A 1 206 ? -8.272 17.428 57.664 1.00 74.38 206 PRO A O 1
ATOM 1670 N N . CYS A 1 207 ? -8.580 17.486 55.448 1.00 79.44 207 CYS A N 1
ATOM 1671 C CA . CYS A 1 207 ? -9.866 18.172 55.527 1.00 79.44 207 CYS A CA 1
ATOM 1672 C C . CYS A 1 207 ? -10.966 17.224 56.028 1.00 79.44 207 CYS A C 1
ATOM 1674 O O . CYS A 1 207 ? -11.254 16.204 55.401 1.00 79.44 207 CYS A O 1
ATOM 1676 N N . ARG A 1 208 ? -11.666 17.614 57.104 1.00 73.62 208 ARG A N 1
ATOM 1677 C CA . ARG A 1 208 ? -12.763 16.831 57.717 1.00 73.62 208 ARG A CA 1
ATOM 1678 C C . ARG A 1 208 ? -13.937 16.551 56.769 1.00 73.62 208 ARG A C 1
ATOM 1680 O O . ARG A 1 208 ? -14.713 15.637 57.019 1.00 73.62 208 ARG A O 1
ATOM 1687 N N . PHE A 1 209 ? -14.075 17.333 55.697 1.00 69.81 209 PHE A N 1
ATOM 1688 C CA . PHE A 1 209 ? -15.182 17.231 54.741 1.00 69.81 209 PHE A CA 1
ATOM 1689 C C . PHE A 1 209 ? -14.874 16.348 53.520 1.00 69.81 209 PHE A C 1
ATOM 1691 O O . PHE A 1 209 ? -15.775 16.102 52.716 1.00 69.81 209 PHE A O 1
ATOM 1698 N N . GLY A 1 210 ? -13.633 15.857 53.378 1.00 68.56 210 GLY A N 1
ATOM 1699 C CA . GLY A 1 210 ? -13.235 14.929 52.313 1.00 68.56 210 GLY A CA 1
ATOM 1700 C C . GLY A 1 210 ? -13.710 15.357 50.916 1.00 68.56 210 GLY A C 1
ATOM 1701 O O . GLY A 1 210 ? -13.665 16.535 50.568 1.00 68.56 210 GLY A O 1
ATOM 1702 N N . ALA A 1 211 ? -14.224 14.413 50.126 1.00 65.00 211 ALA A N 1
ATOM 1703 C CA . ALA A 1 211 ? -14.720 14.649 48.763 1.00 65.00 211 ALA A CA 1
ATOM 1704 C C . ALA A 1 211 ? -16.016 15.487 48.671 1.00 65.00 211 ALA A C 1
ATOM 1706 O O . ALA A 1 211 ? -16.455 15.822 47.574 1.00 65.00 211 ALA A O 1
ATOM 1707 N N . LYS A 1 212 ? -16.648 15.835 49.801 1.00 65.44 212 LYS A N 1
ATOM 1708 C CA . LYS A 1 212 ? -17.874 16.654 49.849 1.00 65.44 212 LYS A CA 1
ATOM 1709 C C . LYS A 1 212 ? -17.594 18.113 50.224 1.00 65.44 212 LYS A C 1
ATOM 1711 O O . LYS A 1 212 ? -18.518 18.853 50.557 1.00 65.44 212 LYS A O 1
ATOM 1716 N N . CYS A 1 213 ? -16.329 18.536 50.212 1.00 73.25 213 CYS A N 1
ATOM 1717 C CA . CYS A 1 213 ? -15.978 19.908 50.543 1.00 73.25 213 CYS A CA 1
ATOM 1718 C C . CYS A 1 213 ? -16.511 20.894 49.492 1.00 73.25 213 CYS A C 1
ATOM 1720 O O . CYS A 1 213 ? -16.460 20.649 48.289 1.00 73.25 213 CYS A O 1
ATOM 1722 N N . LYS A 1 214 ? -17.005 22.047 49.955 1.00 71.12 214 LYS A N 1
ATOM 1723 C CA . LYS A 1 214 ? -17.470 23.142 49.087 1.00 71.12 214 LYS A CA 1
ATOM 1724 C C . LYS A 1 214 ? -16.321 23.793 48.296 1.00 71.12 214 LYS A C 1
ATOM 1726 O O . LYS A 1 214 ? -16.569 24.434 47.275 1.00 71.12 214 LYS A O 1
ATOM 1731 N N . PHE A 1 215 ? -15.092 23.618 48.775 1.00 74.50 215 PHE A N 1
ATOM 1732 C CA . PHE A 1 215 ? -13.860 24.191 48.243 1.00 74.50 215 PHE A CA 1
ATOM 1733 C C . PHE A 1 215 ? -13.033 23.126 47.511 1.00 74.50 215 PHE A C 1
ATOM 1735 O O . PHE A 1 215 ? -13.127 21.941 47.829 1.00 74.50 215 PHE A O 1
ATOM 1742 N N . LEU A 1 216 ? -12.221 23.545 46.538 1.00 74.06 216 LEU A N 1
ATOM 1743 C CA . LEU A 1 216 ? -11.392 22.634 45.742 1.00 74.06 216 LEU A CA 1
ATOM 1744 C C . LEU A 1 216 ? -10.290 21.998 46.607 1.00 74.06 216 LEU A C 1
ATOM 1746 O O . LEU A 1 216 ? -9.536 22.704 47.280 1.00 74.06 216 LEU A O 1
ATOM 1750 N N . HIS A 1 217 ? -10.219 20.665 46.592 1.00 70.44 217 HIS A N 1
ATOM 1751 C CA . HIS A 1 217 ? -9.099 19.881 47.111 1.00 70.44 217 HIS A CA 1
ATOM 1752 C C . HIS A 1 217 ? -8.214 19.513 45.924 1.00 70.44 217 HIS A C 1
ATOM 1754 O O . HIS A 1 217 ? -8.527 18.588 45.179 1.00 70.44 217 HIS A O 1
ATOM 1760 N N . GLU A 1 218 ? -7.154 20.282 45.705 1.00 62.75 218 GLU A N 1
ATOM 1761 C CA . GLU A 1 218 ? -6.164 19.958 44.686 1.00 62.75 218 GLU A CA 1
ATOM 1762 C C . GLU A 1 218 ? -5.212 18.915 45.276 1.00 62.75 218 GLU A C 1
ATOM 1764 O O . GLU A 1 218 ? -4.337 19.223 46.087 1.00 62.75 218 GLU A O 1
ATOM 1769 N N . SER A 1 219 ? -5.452 17.644 44.961 1.00 52.41 219 SER A N 1
ATOM 1770 C CA . SER A 1 219 ? -4.527 16.568 45.292 1.00 52.41 219 SER A CA 1
ATOM 1771 C C . SER A 1 219 ? -3.238 16.810 44.516 1.00 52.41 219 SER A C 1
ATOM 1773 O O . SER A 1 219 ? -3.240 16.721 43.289 1.00 52.41 219 SER A O 1
ATOM 1775 N N . LYS A 1 220 ? -2.128 17.083 45.213 1.00 47.59 220 LYS A N 1
ATOM 1776 C CA . LYS A 1 220 ? -0.791 16.823 44.666 1.00 47.59 220 LYS A CA 1
ATOM 1777 C C . LYS A 1 220 ? -0.619 15.307 44.561 1.00 47.59 220 LYS A C 1
ATOM 1779 O O . LYS A 1 220 ? 0.107 14.698 45.334 1.00 47.59 220 LYS A O 1
ATOM 1784 N N . GLU A 1 221 ? -1.353 14.691 43.646 1.00 38.41 221 GLU A N 1
ATOM 1785 C CA . GLU A 1 221 ? -0.821 13.520 42.981 1.00 38.41 221 GLU A CA 1
ATOM 1786 C C . GLU A 1 221 ? 0.259 14.075 42.068 1.00 38.41 221 GLU A C 1
ATOM 1788 O O . GLU A 1 221 ? 0.001 14.954 41.239 1.00 38.41 221 GLU A O 1
ATOM 1793 N N . GLU A 1 222 ? 1.488 13.634 42.305 1.00 38.09 222 GLU A N 1
ATOM 1794 C CA . GLU A 1 222 ? 2.566 13.749 41.344 1.00 38.09 222 GLU A CA 1
ATOM 1795 C C . GLU A 1 222 ? 2.072 13.104 40.052 1.00 38.09 222 GLU A C 1
ATOM 1797 O O . GLU A 1 222 ? 2.205 11.905 39.821 1.00 38.09 222 GLU A O 1
ATOM 1802 N N . LYS A 1 223 ? 1.462 13.924 39.198 1.00 33.72 223 LYS A N 1
ATOM 1803 C CA . LYS A 1 223 ? 1.480 13.684 37.774 1.00 33.72 223 LYS A CA 1
ATOM 1804 C C . LYS A 1 223 ? 2.961 13.682 37.423 1.00 33.72 223 LYS A C 1
ATOM 1806 O O . LYS A 1 223 ? 3.564 14.741 37.259 1.00 33.72 223 LYS A O 1
ATOM 1811 N N . THR A 1 224 ? 3.545 12.486 37.342 1.00 29.45 224 THR A N 1
ATOM 1812 C CA . THR A 1 224 ? 4.627 12.210 36.396 1.00 29.45 224 THR A CA 1
ATOM 1813 C C . THR A 1 224 ? 4.327 13.024 35.144 1.00 29.45 224 THR A C 1
ATOM 1815 O O . THR A 1 224 ? 3.161 13.002 34.740 1.00 29.45 224 THR A O 1
ATOM 1818 N N . PRO A 1 225 ? 5.286 13.788 34.597 1.00 36.28 225 PRO A N 1
ATOM 1819 C CA . PRO A 1 225 ? 5.016 14.751 33.547 1.00 36.28 225 PRO A CA 1
ATOM 1820 C C . PRO A 1 225 ? 4.428 13.985 32.371 1.00 36.28 225 PRO A C 1
ATOM 1822 O O . PRO A 1 225 ? 5.146 13.380 31.581 1.00 36.28 225 PRO A O 1
ATOM 1825 N N . ASP A 1 226 ? 3.100 13.977 32.305 1.00 34.22 226 ASP A N 1
ATOM 1826 C CA . ASP A 1 226 ? 2.366 13.697 31.101 1.00 34.22 226 ASP A CA 1
ATOM 1827 C C . ASP A 1 226 ? 2.792 14.854 30.229 1.00 34.22 226 ASP A C 1
ATOM 1829 O O . ASP A 1 226 ? 2.470 16.020 30.492 1.00 34.22 226 ASP A O 1
ATOM 1833 N N . ARG A 1 227 ? 3.749 14.516 29.372 1.00 37.69 227 ARG A N 1
ATOM 1834 C CA . ARG A 1 227 ? 4.457 15.399 28.480 1.00 37.69 227 ARG A CA 1
ATOM 1835 C C . ARG A 1 227 ? 3.347 16.148 27.760 1.00 37.69 227 ARG A C 1
ATOM 1837 O O . ARG A 1 227 ? 2.702 15.622 26.860 1.00 37.69 227 ARG A O 1
ATOM 1844 N N . LEU A 1 228 ? 3.101 17.382 28.197 1.00 44.16 228 LEU A N 1
ATOM 1845 C CA . LEU A 1 228 ? 2.654 18.436 27.314 1.00 44.16 228 LEU A CA 1
ATOM 1846 C C . LEU A 1 228 ? 3.755 18.499 26.262 1.00 44.16 228 LEU A C 1
ATOM 1848 O O . LEU A 1 228 ? 4.708 19.262 26.383 1.00 44.16 228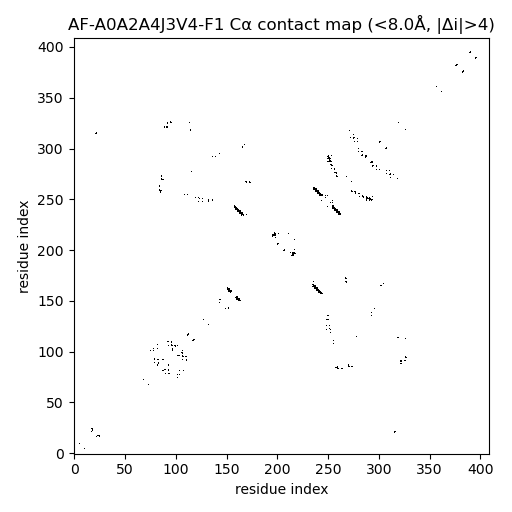 LEU A O 1
ATOM 1852 N N . GLU A 1 229 ? 3.667 17.596 25.288 1.00 38.12 229 GLU A N 1
ATOM 1853 C CA . GLU A 1 229 ? 4.272 17.778 23.996 1.00 38.12 229 GLU A CA 1
ATOM 1854 C C . GLU A 1 229 ? 3.622 19.055 23.502 1.00 38.12 229 GLU A C 1
ATOM 1856 O O . GLU A 1 229 ? 2.466 19.098 23.074 1.00 38.12 229 GLU A O 1
ATOM 1861 N N . THR A 1 230 ? 4.359 20.145 23.701 1.00 35.44 230 THR A N 1
ATOM 1862 C CA . THR A 1 230 ? 4.503 21.177 22.697 1.00 35.44 230 THR A CA 1
ATOM 1863 C C . THR A 1 230 ? 4.061 20.595 21.362 1.00 35.44 230 THR A C 1
ATOM 1865 O O . THR A 1 230 ? 4.642 19.621 20.884 1.00 35.44 230 THR A O 1
ATOM 1868 N N . LYS A 1 231 ? 2.985 21.154 20.799 1.00 45.50 231 LYS A N 1
ATOM 1869 C CA . LYS A 1 231 ? 2.662 21.025 19.380 1.00 45.50 231 LYS A CA 1
ATOM 1870 C C . LYS A 1 231 ? 3.836 21.625 18.603 1.00 45.50 231 LYS A C 1
ATOM 1872 O O . LYS A 1 231 ? 3.761 22.740 18.101 1.00 45.50 231 LYS A O 1
ATOM 1877 N N . GLU A 1 232 ? 4.964 20.936 18.608 1.00 41.31 232 GLU A N 1
ATOM 1878 C CA . GLU A 1 232 ? 5.973 21.087 17.593 1.00 41.31 232 GLU A CA 1
ATOM 1879 C C . GLU A 1 232 ? 5.313 20.509 16.352 1.00 41.31 232 GLU A C 1
ATOM 1881 O O . GLU A 1 232 ? 4.812 19.382 16.376 1.00 41.31 232 GLU A O 1
ATOM 1886 N N . ASN A 1 233 ? 5.239 21.311 15.295 1.00 50.06 233 ASN A N 1
ATOM 1887 C CA . ASN A 1 233 ? 4.999 20.816 13.952 1.00 50.06 233 ASN A CA 1
ATOM 1888 C C . ASN A 1 233 ? 6.070 19.755 13.678 1.00 50.06 233 ASN A C 1
ATOM 1890 O O . ASN A 1 233 ? 7.161 20.076 13.205 1.00 50.06 233 ASN A O 1
ATOM 1894 N N . THR A 1 234 ? 5.808 18.504 14.050 1.00 55.34 234 THR A N 1
ATOM 1895 C CA . THR A 1 234 ? 6.678 17.388 13.713 1.00 55.34 234 THR A CA 1
ATOM 1896 C C . THR A 1 234 ? 6.538 17.236 12.216 1.00 55.34 234 THR A C 1
ATOM 1898 O O . THR A 1 234 ? 5.544 16.724 11.711 1.00 55.34 234 THR A O 1
ATOM 1901 N N . LYS A 1 235 ? 7.495 17.814 11.492 1.00 66.44 235 LYS A N 1
ATOM 1902 C CA . LYS A 1 235 ? 7.549 17.749 10.040 1.00 66.44 235 LYS A CA 1
ATOM 1903 C C . LYS A 1 235 ? 7.554 16.271 9.655 1.00 66.44 235 LYS A C 1
ATOM 1905 O O . LYS A 1 235 ? 8.522 15.565 9.929 1.00 66.44 235 LYS A O 1
ATOM 1910 N N . ILE A 1 236 ? 6.432 15.788 9.124 1.00 76.56 236 ILE A N 1
ATOM 1911 C CA . ILE A 1 236 ? 6.285 14.389 8.732 1.00 76.56 236 ILE A CA 1
ATOM 1912 C C . ILE A 1 236 ? 7.068 14.207 7.436 1.00 76.56 236 ILE A C 1
ATOM 1914 O O . ILE A 1 236 ? 6.755 14.822 6.419 1.00 76.56 236 ILE A O 1
ATOM 1918 N N . THR A 1 237 ? 8.085 13.359 7.490 1.00 82.44 237 THR A N 1
ATOM 1919 C CA . THR A 1 237 ? 8.868 12.932 6.335 1.00 82.44 237 THR A CA 1
ATOM 1920 C C . THR A 1 237 ? 8.222 11.702 5.701 1.00 82.44 237 THR A C 1
ATOM 1922 O O . THR A 1 237 ? 7.861 10.725 6.372 1.00 82.44 237 THR A O 1
ATOM 1925 N N . TYR A 1 238 ? 8.064 11.761 4.385 1.00 87.12 238 TYR A N 1
ATOM 1926 C CA . TYR A 1 238 ? 7.540 10.685 3.556 1.00 87.12 238 TYR A CA 1
ATOM 1927 C C . TYR A 1 238 ? 8.693 10.023 2.810 1.00 87.12 238 TYR A C 1
ATOM 1929 O O . TYR A 1 238 ? 9.654 10.681 2.420 1.00 87.12 238 TYR A O 1
ATOM 1937 N N . GLU A 1 239 ? 8.600 8.716 2.611 1.00 90.12 239 GLU A N 1
ATOM 1938 C CA . GLU A 1 239 ? 9.559 7.932 1.843 1.00 90.12 239 GLU A CA 1
ATOM 1939 C C . GLU A 1 239 ? 8.828 7.275 0.670 1.00 90.12 239 GLU A C 1
ATOM 1941 O O . GLU A 1 239 ? 7.899 6.483 0.866 1.00 90.12 239 GLU A O 1
ATOM 1946 N N . LEU A 1 240 ? 9.271 7.591 -0.545 1.00 90.00 240 LEU A N 1
ATOM 1947 C CA . LEU A 1 240 ? 8.944 6.840 -1.748 1.00 90.00 240 LEU A CA 1
ATOM 1948 C C . LEU A 1 240 ? 10.012 5.761 -1.924 1.00 90.00 240 LEU A C 1
ATOM 1950 O O . LEU A 1 240 ? 11.162 6.064 -2.228 1.00 90.00 240 LEU A O 1
ATOM 1954 N N . GLU A 1 241 ? 9.644 4.507 -1.690 1.00 90.75 241 GLU A N 1
ATOM 1955 C CA . GLU A 1 241 ? 10.510 3.349 -1.887 1.00 90.75 241 GLU A CA 1
ATOM 1956 C C . GLU A 1 241 ? 10.147 2.664 -3.207 1.00 90.75 241 GLU A C 1
ATOM 1958 O O . GLU A 1 241 ? 9.045 2.137 -3.359 1.00 90.75 241 GLU A O 1
ATOM 1963 N N . VAL A 1 242 ? 11.087 2.661 -4.148 1.00 90.31 242 VAL A N 1
ATOM 1964 C CA . VAL A 1 242 ? 10.973 1.986 -5.442 1.00 90.31 242 VAL A CA 1
ATOM 1965 C C . VAL A 1 242 ? 11.830 0.728 -5.406 1.00 90.31 242 VAL A C 1
ATOM 1967 O O . VAL A 1 242 ? 13.001 0.776 -5.021 1.00 90.31 242 VAL A O 1
ATOM 1970 N N . ARG A 1 243 ? 11.245 -0.410 -5.784 1.00 88.38 243 ARG A N 1
ATOM 1971 C CA . ARG A 1 243 ? 11.937 -1.699 -5.839 1.00 88.38 243 ARG A CA 1
ATOM 1972 C C . ARG A 1 243 ? 11.888 -2.311 -7.228 1.00 88.38 243 ARG A C 1
ATOM 1974 O O . ARG A 1 243 ? 10.830 -2.383 -7.854 1.00 88.38 243 ARG A O 1
ATOM 1981 N N . PHE A 1 244 ? 13.030 -2.844 -7.641 1.00 87.06 244 PHE A N 1
ATOM 1982 C CA . PHE A 1 244 ? 13.195 -3.616 -8.865 1.00 87.06 244 PHE A CA 1
ATOM 1983 C C . PHE A 1 244 ? 13.369 -5.094 -8.499 1.00 87.06 244 PHE A C 1
ATOM 1985 O O . PHE A 1 244 ? 14.327 -5.451 -7.818 1.00 87.06 244 PHE A O 1
ATOM 1992 N N . SER A 1 245 ? 12.443 -5.961 -8.912 1.00 79.00 245 SER A N 1
ATOM 1993 C CA . SER A 1 245 ? 12.646 -7.414 -8.785 1.00 79.00 245 SER A CA 1
ATOM 1994 C C . SER A 1 245 ? 13.698 -7.888 -9.801 1.00 79.00 245 SER A C 1
ATOM 1996 O O . SER A 1 245 ? 13.962 -7.201 -10.793 1.00 79.00 245 SER A O 1
ATOM 1998 N N . GLU A 1 246 ? 14.320 -9.038 -9.549 1.00 69.88 246 GLU A N 1
ATOM 1999 C CA . GLU A 1 246 ? 15.470 -9.542 -10.322 1.00 69.88 246 GLU A CA 1
ATOM 2000 C C . GLU A 1 246 ? 15.141 -9.749 -11.811 1.00 69.88 246 GLU A C 1
ATOM 2002 O O . GLU A 1 246 ? 15.981 -9.477 -12.664 1.00 69.88 246 GLU A O 1
ATOM 2007 N N . ASP A 1 247 ? 13.891 -10.103 -12.124 1.00 71.94 247 ASP A N 1
ATOM 2008 C CA . ASP A 1 247 ? 13.413 -10.361 -13.491 1.00 71.94 247 ASP A CA 1
ATOM 2009 C C . ASP A 1 247 ? 12.680 -9.161 -14.135 1.00 71.94 247 ASP A C 1
ATOM 2011 O O . ASP A 1 247 ? 11.948 -9.328 -15.117 1.00 71.94 247 ASP A O 1
ATOM 2015 N N . THR A 1 248 ? 12.808 -7.953 -13.570 1.00 77.44 248 THR A N 1
ATOM 2016 C CA . THR A 1 248 ? 12.066 -6.772 -14.058 1.00 77.44 248 THR A CA 1
ATOM 2017 C C . THR A 1 248 ? 12.642 -6.177 -15.335 1.00 77.44 248 THR A C 1
ATOM 2019 O O . THR A 1 248 ? 13.853 -6.028 -15.485 1.00 77.44 248 THR A O 1
ATOM 2022 N N . VAL A 1 249 ? 11.745 -5.738 -16.224 1.00 82.12 249 VAL A N 1
ATOM 2023 C CA . VAL A 1 249 ? 12.081 -5.114 -17.518 1.00 82.12 249 VAL A CA 1
ATOM 2024 C C . VAL A 1 249 ? 11.920 -3.589 -17.470 1.00 82.12 249 VAL A C 1
ATOM 2026 O O . VAL A 1 249 ? 11.410 -2.957 -18.387 1.00 82.12 249 VAL A O 1
ATOM 2029 N N . TYR A 1 250 ? 12.300 -2.966 -16.359 1.00 83.50 250 TYR A N 1
ATOM 2030 C CA . TYR A 1 250 ? 12.244 -1.507 -16.222 1.00 83.50 250 TYR A CA 1
ATOM 2031 C C . TYR A 1 250 ? 13.254 -0.830 -17.170 1.00 83.50 250 TYR A C 1
ATOM 2033 O O . TYR A 1 250 ? 14.402 -1.287 -17.166 1.00 83.50 250 TYR A O 1
ATOM 2041 N N . PRO A 1 251 ? 12.905 0.242 -17.926 1.00 84.38 251 PRO A N 1
ATOM 2042 C CA . PRO A 1 251 ? 11.707 1.107 -17.821 1.00 84.38 251 PRO A CA 1
ATOM 2043 C C . PRO A 1 251 ? 10.429 0.674 -18.558 1.00 84.38 251 PRO A C 1
ATOM 2045 O O . PRO A 1 251 ? 9.392 1.301 -18.391 1.00 84.38 251 PRO A O 1
ATOM 2048 N N . TYR A 1 252 ? 10.464 -0.401 -19.343 1.00 83.56 252 TYR A N 1
ATOM 2049 C CA . TYR A 1 252 ? 9.313 -0.900 -20.117 1.00 83.56 252 TYR A CA 1
ATOM 2050 C C . TYR A 1 252 ? 8.250 -1.609 -19.269 1.00 83.56 252 TYR A C 1
ATOM 2052 O O . TYR A 1 252 ? 7.186 -1.994 -19.750 1.00 83.56 252 TYR A O 1
ATOM 2060 N N . GLN A 1 253 ? 8.551 -1.817 -17.993 1.00 84.25 253 GLN A N 1
ATOM 2061 C CA . GLN A 1 253 ? 7.652 -2.383 -17.007 1.00 84.25 253 GLN A CA 1
ATOM 2062 C C . GLN A 1 253 ? 7.668 -1.494 -15.762 1.00 84.25 253 GLN A C 1
ATOM 2064 O O . GLN A 1 253 ? 8.756 -1.128 -15.306 1.00 84.25 253 GLN A O 1
ATOM 2069 N N . PRO A 1 254 ? 6.502 -1.168 -15.174 1.00 85.88 254 PRO A N 1
ATOM 2070 C CA . PRO A 1 254 ? 6.454 -0.341 -13.979 1.00 85.88 254 PRO A CA 1
ATOM 2071 C C . PRO A 1 254 ? 7.131 -1.056 -12.795 1.00 85.88 254 PRO A C 1
ATOM 2073 O O . PRO A 1 254 ? 6.914 -2.258 -12.601 1.00 85.88 254 PRO A O 1
ATOM 2076 N N . PRO A 1 255 ? 7.928 -0.343 -11.981 1.00 88.38 255 PRO A N 1
ATOM 2077 C CA . PRO A 1 255 ? 8.572 -0.922 -10.811 1.00 88.38 255 PRO A CA 1
ATOM 2078 C C . PRO A 1 255 ? 7.572 -1.099 -9.656 1.00 88.38 255 PRO A C 1
ATOM 2080 O O . PRO A 1 255 ? 6.444 -0.600 -9.688 1.00 88.38 255 PRO A O 1
ATOM 2083 N N . LEU A 1 256 ? 7.987 -1.796 -8.596 1.00 89.19 256 LEU A N 1
ATOM 2084 C CA . LEU A 1 256 ? 7.193 -1.886 -7.369 1.00 89.19 256 LEU A CA 1
ATOM 2085 C C . LEU A 1 256 ? 7.344 -0.578 -6.584 1.00 89.19 256 LEU A C 1
ATOM 2087 O O . LEU A 1 256 ? 8.451 -0.228 -6.173 1.00 89.19 256 LEU A O 1
ATOM 2091 N N . ILE A 1 257 ? 6.242 0.137 -6.364 1.00 91.00 257 ILE A N 1
ATOM 2092 C CA . ILE A 1 257 ? 6.249 1.476 -5.760 1.00 91.00 257 ILE A CA 1
ATOM 2093 C C . ILE A 1 257 ? 5.558 1.442 -4.400 1.00 91.00 257 ILE A C 1
ATOM 2095 O O . ILE A 1 257 ? 4.396 1.060 -4.290 1.00 91.00 257 ILE A O 1
ATOM 2099 N N . PHE A 1 258 ? 6.237 1.915 -3.361 1.00 89.75 258 PHE A N 1
ATOM 2100 C CA . PHE A 1 258 ? 5.681 2.002 -2.017 1.00 89.75 258 PHE A CA 1
ATOM 2101 C C . PHE A 1 258 ? 5.802 3.412 -1.463 1.00 89.75 258 PHE A C 1
ATOM 2103 O O . PHE A 1 258 ? 6.892 3.970 -1.375 1.00 89.75 258 PHE A O 1
ATOM 2110 N N . PHE A 1 259 ? 4.678 3.960 -1.018 1.00 89.00 259 PHE A N 1
ATOM 2111 C CA . PHE A 1 259 ? 4.614 5.248 -0.347 1.00 89.00 259 PHE A CA 1
ATOM 2112 C C . PHE A 1 259 ? 4.332 5.022 1.136 1.00 89.00 259 PHE A C 1
ATOM 2114 O O . PHE A 1 259 ? 3.295 4.464 1.514 1.00 89.00 259 PHE A O 1
ATOM 2121 N N . LYS A 1 260 ? 5.275 5.429 1.984 1.00 86.81 260 LYS A N 1
ATOM 2122 C CA . LYS A 1 260 ? 5.203 5.237 3.436 1.00 86.81 260 LYS A CA 1
ATOM 2123 C C . LYS A 1 260 ? 5.702 6.471 4.177 1.00 86.81 260 LYS A C 1
ATOM 2125 O O . LYS A 1 260 ? 6.380 7.325 3.615 1.00 86.81 260 LYS A O 1
ATOM 2130 N N . THR A 1 261 ? 5.390 6.547 5.462 1.00 84.31 261 THR A N 1
ATOM 2131 C CA . THR A 1 261 ? 5.909 7.584 6.358 1.00 84.31 261 THR A CA 1
ATOM 2132 C C . THR A 1 261 ? 7.111 7.051 7.139 1.00 84.31 261 THR A C 1
ATOM 2134 O O . THR A 1 261 ? 7.158 5.868 7.491 1.00 84.31 261 THR A O 1
ATOM 2137 N N . GLU A 1 262 ? 8.100 7.904 7.427 1.00 72.75 262 GLU A N 1
ATOM 2138 C CA . GLU A 1 262 ? 9.282 7.505 8.214 1.00 72.75 262 GLU A CA 1
ATOM 2139 C C . GLU A 1 262 ? 8.878 7.114 9.648 1.00 72.75 262 GLU A C 1
ATOM 2141 O O . GLU A 1 262 ? 9.350 6.112 10.193 1.00 72.75 262 GLU A O 1
ATOM 2146 N N . ASN A 1 263 ? 7.905 7.844 10.205 1.00 67.69 263 ASN A N 1
ATOM 2147 C CA . ASN A 1 263 ? 7.304 7.587 11.510 1.00 67.69 263 ASN A CA 1
ATOM 2148 C C . ASN A 1 263 ? 5.860 7.089 11.360 1.00 67.69 263 ASN A C 1
ATOM 2150 O O . ASN A 1 263 ? 5.108 7.573 10.511 1.00 67.69 263 ASN A O 1
ATOM 2154 N N . LYS A 1 264 ? 5.450 6.128 12.202 1.00 64.75 264 LYS A N 1
ATOM 2155 C CA . LYS A 1 264 ? 4.042 5.711 12.303 1.00 64.75 264 LYS A CA 1
ATOM 2156 C C . LYS A 1 264 ? 3.242 6.859 12.921 1.00 64.75 264 LYS A C 1
ATOM 2158 O O . LYS A 1 264 ? 3.146 6.960 14.142 1.00 64.75 264 LYS A O 1
ATOM 2163 N N . THR A 1 265 ? 2.670 7.716 12.086 1.00 63.53 265 THR A N 1
ATOM 2164 C CA . THR A 1 265 ? 1.822 8.815 12.544 1.00 63.53 265 THR A CA 1
ATOM 2165 C C . THR A 1 265 ? 0.357 8.420 12.388 1.00 63.53 265 THR A C 1
ATOM 2167 O O . THR A 1 265 ? -0.107 8.170 11.283 1.00 63.53 265 THR A O 1
ATOM 2170 N N . SER A 1 266 ? -0.411 8.426 13.483 1.00 62.31 266 SER A N 1
ATOM 2171 C CA . SER A 1 266 ? -1.861 8.134 13.471 1.00 62.31 266 SER A CA 1
ATOM 2172 C C . SER A 1 266 ? -2.712 9.227 12.792 1.00 62.31 266 SER A C 1
ATOM 2174 O O . SER A 1 266 ? -3.942 9.167 12.833 1.00 62.31 266 SER A O 1
ATOM 2176 N N . VAL A 1 267 ? -2.076 10.255 12.228 1.00 69.94 267 VAL A N 1
ATOM 2177 C CA . VAL A 1 267 ? -2.742 11.403 11.601 1.00 69.94 267 VAL A CA 1
ATOM 2178 C C . VAL A 1 267 ? -3.270 11.033 10.215 1.00 69.94 267 VAL A C 1
ATOM 2180 O O . VAL A 1 267 ? -4.363 11.461 9.857 1.00 69.94 267 VAL A O 1
ATOM 2183 N N . ILE A 1 268 ? -2.545 10.203 9.459 1.00 75.38 268 ILE A N 1
ATOM 2184 C CA . ILE A 1 268 ? -2.861 9.910 8.057 1.00 75.38 268 ILE A CA 1
ATOM 2185 C C . ILE A 1 268 ? -3.445 8.497 7.952 1.00 75.38 268 ILE A C 1
ATOM 2187 O O . ILE A 1 268 ? -2.818 7.547 8.424 1.00 75.38 268 ILE A O 1
ATOM 2191 N N . PRO A 1 269 ? -4.632 8.324 7.345 1.00 80.56 269 PRO A N 1
ATOM 2192 C CA . PRO A 1 269 ? -5.200 7.000 7.118 1.00 80.56 269 PRO A CA 1
ATOM 2193 C C . PRO A 1 269 ? -4.328 6.134 6.196 1.00 80.56 269 PRO A C 1
ATOM 2195 O O . PRO A 1 269 ? -3.884 6.597 5.147 1.00 80.56 269 PRO A O 1
ATOM 2198 N N . GLU A 1 270 ? -4.184 4.844 6.525 1.00 81.69 270 GLU A N 1
ATOM 2199 C CA . GLU A 1 270 ? -3.482 3.836 5.699 1.00 81.69 270 GLU A CA 1
ATOM 2200 C C . GLU A 1 270 ? -3.994 3.822 4.247 1.00 81.69 270 GLU A C 1
ATOM 2202 O O . GLU A 1 270 ? -3.221 3.750 3.293 1.00 81.69 270 GLU A O 1
ATOM 2207 N N . LEU A 1 271 ? -5.314 3.973 4.083 1.00 82.06 271 LEU A N 1
ATOM 2208 C CA . LEU A 1 271 ? -5.983 4.015 2.783 1.00 82.06 271 LEU A CA 1
ATOM 2209 C C . LEU A 1 271 ? -5.509 5.176 1.907 1.00 82.06 271 LEU A C 1
ATOM 2211 O O . LEU A 1 271 ? -5.470 5.035 0.689 1.00 82.06 271 LEU A O 1
ATOM 2215 N N . THR A 1 272 ? -5.147 6.314 2.499 1.00 83.12 272 THR A N 1
ATOM 2216 C CA . THR A 1 272 ? -4.677 7.473 1.737 1.00 83.12 272 THR A CA 1
ATOM 2217 C C . THR A 1 272 ? -3.326 7.188 1.106 1.00 83.12 272 THR A C 1
ATOM 2219 O O . THR A 1 272 ? -3.141 7.453 -0.076 1.00 83.12 272 THR A O 1
ATOM 2222 N N . CYS A 1 273 ? -2.414 6.564 1.851 1.00 86.56 273 CYS A N 1
ATOM 2223 C CA . CYS A 1 273 ? -1.126 6.148 1.310 1.00 86.56 273 CYS A CA 1
ATOM 2224 C C . CYS A 1 273 ? -1.297 5.135 0.169 1.00 86.56 273 CYS A C 1
ATOM 2226 O O . CYS A 1 273 ? -0.636 5.270 -0.855 1.00 86.56 273 CYS A O 1
ATOM 2228 N N . LEU A 1 274 ? -2.225 4.179 0.307 1.00 86.50 274 LEU A N 1
ATOM 2229 C CA . LEU A 1 274 ? -2.541 3.216 -0.756 1.00 86.50 274 LEU A CA 1
ATOM 2230 C C . LEU A 1 274 ? -3.150 3.883 -2.003 1.00 86.50 274 LEU A C 1
ATOM 2232 O O . LEU A 1 274 ? -2.852 3.483 -3.129 1.00 86.50 274 LEU A O 1
ATOM 2236 N N . LYS A 1 275 ? -3.981 4.920 -1.836 1.00 86.56 275 LYS A N 1
ATOM 2237 C CA . LYS A 1 275 ? -4.483 5.720 -2.967 1.00 86.56 275 LYS A CA 1
ATOM 2238 C C . LYS A 1 275 ? -3.350 6.466 -3.672 1.00 86.56 275 LYS A C 1
ATOM 2240 O O . LYS A 1 275 ? -3.285 6.454 -4.896 1.00 86.56 275 LYS A O 1
ATOM 224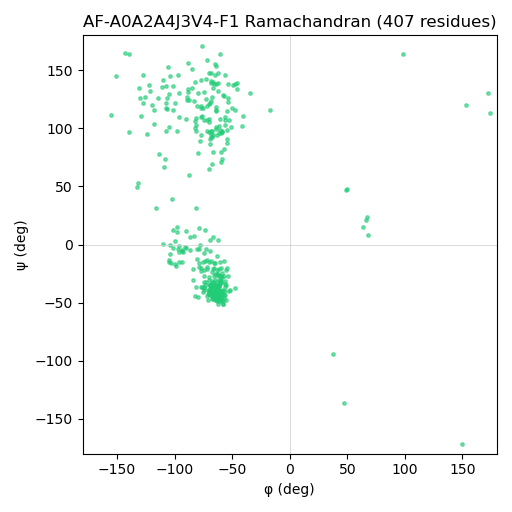5 N N . VAL A 1 276 ? -2.433 7.070 -2.916 1.00 88.44 276 VAL A N 1
ATOM 2246 C CA . VAL A 1 276 ? -1.266 7.761 -3.487 1.00 88.44 276 VAL A CA 1
ATOM 2247 C C . VAL A 1 276 ? -0.381 6.781 -4.261 1.00 88.44 276 VAL A C 1
ATOM 2249 O O . VAL A 1 276 ? -0.033 7.068 -5.404 1.00 88.44 276 VAL A O 1
ATOM 2252 N N . THR A 1 277 ? -0.084 5.590 -3.721 1.00 89.50 277 THR A N 1
ATOM 2253 C CA . THR A 1 277 ? 0.674 4.576 -4.481 1.00 89.50 277 THR A CA 1
ATOM 2254 C C . THR A 1 277 ? -0.048 4.135 -5.745 1.00 89.50 277 THR A C 1
ATOM 2256 O O . THR A 1 277 ? 0.606 3.895 -6.752 1.00 89.50 277 THR A O 1
ATOM 2259 N N . LEU A 1 278 ? -1.381 4.041 -5.722 1.00 88.38 278 LEU A N 1
ATOM 2260 C CA . LEU A 1 278 ? -2.163 3.691 -6.907 1.00 88.38 278 LEU A CA 1
ATOM 2261 C C . LEU A 1 278 ? -2.057 4.761 -8.003 1.00 88.38 278 LEU A C 1
ATOM 2263 O O . LEU A 1 278 ? -1.879 4.406 -9.165 1.00 88.38 278 LEU A O 1
ATOM 2267 N N . ARG A 1 279 ? -2.114 6.054 -7.651 1.00 89.44 279 ARG A N 1
ATOM 2268 C CA . ARG A 1 279 ? -1.931 7.141 -8.631 1.00 89.44 279 ARG A CA 1
ATOM 2269 C C . ARG A 1 279 ? -0.538 7.110 -9.254 1.00 89.44 279 ARG A C 1
ATOM 2271 O O . ARG A 1 279 ? -0.425 7.261 -10.469 1.00 89.44 279 ARG A O 1
ATOM 2278 N N . LEU A 1 280 ? 0.490 6.888 -8.432 1.00 90.50 280 LEU A N 1
ATOM 2279 C CA . LEU A 1 280 ? 1.878 6.755 -8.886 1.00 90.50 280 LEU A CA 1
ATOM 2280 C C . LEU A 1 280 ? 2.054 5.543 -9.802 1.00 90.50 280 LEU A C 1
ATOM 2282 O O . LEU A 1 280 ? 2.730 5.624 -10.819 1.00 90.50 280 LEU A O 1
ATOM 2286 N N . LEU A 1 281 ? 1.414 4.424 -9.470 1.00 90.06 281 LEU A N 1
ATOM 2287 C CA . LEU A 1 281 ? 1.431 3.228 -10.302 1.00 90.06 281 LEU A CA 1
ATOM 2288 C C . LEU A 1 281 ? 0.774 3.472 -11.668 1.00 90.06 281 LEU A C 1
ATOM 2290 O O . LEU A 1 281 ? 1.312 3.028 -12.678 1.00 90.06 281 LEU A O 1
ATOM 2294 N N . ASP A 1 282 ? -0.371 4.156 -11.712 1.00 88.75 282 ASP A N 1
ATOM 2295 C CA . ASP A 1 282 ? -1.044 4.483 -12.974 1.00 88.75 282 ASP A CA 1
ATOM 2296 C C . ASP A 1 282 ? -0.156 5.379 -13.860 1.00 88.75 282 ASP A C 1
ATOM 2298 O O . ASP A 1 282 ? -0.068 5.153 -15.064 1.00 88.75 282 ASP A O 1
ATOM 2302 N N . GLU A 1 283 ? 0.574 6.327 -13.265 1.00 89.94 283 GLU A N 1
ATOM 2303 C CA . GLU A 1 283 ? 1.540 7.162 -13.990 1.00 89.94 283 GLU A CA 1
ATOM 2304 C C . GLU A 1 283 ? 2.733 6.349 -14.512 1.00 89.94 283 GLU A C 1
ATOM 2306 O O . GLU A 1 283 ? 3.086 6.432 -15.687 1.00 89.94 283 GLU A O 1
ATOM 2311 N N . ALA A 1 284 ? 3.306 5.485 -13.669 1.00 90.75 284 ALA A N 1
ATOM 2312 C CA . ALA A 1 284 ? 4.399 4.603 -14.066 1.00 90.75 284 ALA A CA 1
ATOM 2313 C C . ALA A 1 284 ? 3.987 3.639 -15.189 1.00 90.75 284 ALA A C 1
ATOM 2315 O O . ALA A 1 284 ? 4.791 3.344 -16.067 1.00 90.75 284 ALA A O 1
ATOM 2316 N N . LYS A 1 285 ? 2.736 3.159 -15.192 1.00 88.44 285 LYS A N 1
ATOM 2317 C CA . LYS A 1 285 ? 2.192 2.327 -16.276 1.00 88.44 285 LYS A CA 1
ATOM 2318 C C . LYS A 1 285 ? 2.109 3.081 -17.598 1.00 88.44 285 LYS A C 1
ATOM 2320 O O . LYS A 1 285 ? 2.408 2.484 -18.625 1.00 88.44 285 LYS A O 1
ATOM 2325 N N . ASN A 1 286 ? 1.709 4.351 -17.574 1.00 89.62 286 ASN A N 1
ATOM 2326 C CA . ASN A 1 286 ? 1.646 5.172 -18.781 1.00 89.62 286 ASN A CA 1
ATOM 2327 C C . ASN A 1 286 ? 3.052 5.387 -19.357 1.00 89.62 286 ASN A C 1
ATOM 2329 O O . ASN A 1 286 ? 3.275 5.115 -20.529 1.00 89.62 286 ASN A O 1
ATOM 2333 N N . LEU A 1 287 ? 4.019 5.767 -18.517 1.00 88.50 287 LEU A N 1
ATOM 2334 C CA . LEU A 1 287 ? 5.407 5.995 -18.941 1.00 88.50 287 LEU A CA 1
ATOM 2335 C C . LEU A 1 287 ? 6.108 4.713 -19.414 1.00 88.50 287 LEU A C 1
ATOM 2337 O O . LEU A 1 287 ? 6.924 4.752 -20.335 1.00 88.50 287 LEU A O 1
ATOM 2341 N N . ALA A 1 288 ? 5.750 3.567 -18.831 1.00 87.44 288 ALA A N 1
ATOM 2342 C CA . ALA A 1 288 ? 6.281 2.273 -19.239 1.00 87.44 288 ALA A CA 1
ATOM 2343 C C . ALA A 1 288 ? 5.861 1.869 -20.664 1.00 87.44 288 ALA A C 1
ATOM 2345 O O . ALA A 1 288 ? 6.613 1.151 -21.321 1.00 87.44 288 ALA A O 1
ATOM 2346 N N . GLN A 1 289 ? 4.712 2.344 -21.170 1.00 85.31 289 GLN A N 1
ATOM 2347 C CA . GLN A 1 289 ? 4.302 2.096 -22.563 1.00 85.31 289 GLN A CA 1
ATOM 2348 C C . GLN A 1 289 ? 5.278 2.722 -23.561 1.00 85.31 289 GLN A C 1
ATOM 2350 O O . GLN A 1 289 ? 5.559 2.127 -24.600 1.00 85.31 289 GLN A O 1
ATOM 2355 N N . ASP A 1 290 ? 5.829 3.880 -23.207 1.00 85.31 290 ASP A N 1
ATOM 2356 C CA . ASP A 1 290 ? 6.791 4.614 -24.026 1.00 85.31 290 ASP A CA 1
ATOM 2357 C C . ASP A 1 290 ? 8.250 4.215 -23.725 1.00 85.31 290 ASP A C 1
ATOM 2359 O O . ASP A 1 290 ? 9.177 4.714 -24.363 1.00 85.31 290 ASP A O 1
ATOM 2363 N N . GLY A 1 291 ? 8.479 3.322 -22.751 1.00 83.62 291 GLY A N 1
ATOM 2364 C CA . GLY A 1 291 ? 9.818 2.927 -22.301 1.00 83.62 291 GLY A CA 1
ATOM 2365 C C . GLY A 1 291 ? 10.587 4.055 -21.605 1.00 83.62 291 GLY A C 1
ATOM 2366 O O . GLY A 1 291 ? 11.820 4.043 -21.583 1.00 83.62 291 GLY A O 1
ATOM 2367 N N . ILE A 1 292 ? 9.875 5.042 -21.054 1.00 87.31 292 ILE A N 1
ATOM 2368 C CA . ILE A 1 292 ? 10.466 6.226 -20.428 1.00 87.31 292 ILE A CA 1
ATOM 2369 C C . ILE A 1 292 ? 10.735 5.945 -18.938 1.00 87.31 292 ILE A C 1
ATOM 2371 O O . ILE A 1 292 ? 9.854 5.433 -18.241 1.00 87.31 292 ILE A O 1
ATOM 2375 N N . PRO A 1 293 ? 11.925 6.297 -18.411 1.00 88.69 293 PRO A N 1
ATOM 2376 C CA . PRO A 1 293 ? 12.198 6.243 -16.979 1.00 88.69 293 PRO A CA 1
ATOM 2377 C C . PRO A 1 293 ? 11.203 7.099 -16.185 1.00 88.69 293 PRO A C 1
ATOM 2379 O O . PRO A 1 293 ? 10.974 8.268 -16.491 1.00 88.69 293 PRO A O 1
ATOM 2382 N N . SER A 1 294 ? 10.576 6.498 -15.179 1.00 89.31 294 SER A N 1
ATOM 2383 C CA . SER A 1 294 ? 9.389 7.061 -14.527 1.00 89.31 294 SER A CA 1
ATOM 2384 C C . SER A 1 294 ? 9.679 7.790 -13.219 1.00 89.31 294 SER A C 1
ATOM 2386 O O . SER A 1 294 ? 8.856 8.580 -12.769 1.00 89.31 294 SER A O 1
ATOM 2388 N N . ILE A 1 295 ? 10.824 7.565 -12.572 1.00 89.88 295 ILE A N 1
ATOM 2389 C CA . ILE A 1 295 ? 10.977 7.897 -11.149 1.00 89.88 295 ILE A CA 1
ATOM 2390 C C . ILE A 1 295 ? 11.041 9.401 -10.917 1.00 89.88 295 ILE A C 1
ATOM 2392 O O . ILE A 1 295 ? 10.435 9.889 -9.964 1.00 89.88 295 ILE A O 1
ATOM 2396 N N . TYR A 1 296 ? 11.714 10.144 -11.795 1.00 90.00 296 TYR A N 1
ATOM 2397 C CA . TYR A 1 296 ? 11.707 11.604 -11.726 1.00 90.00 296 TYR A CA 1
ATOM 2398 C C . TYR A 1 296 ? 10.280 12.161 -11.848 1.00 90.00 296 TYR A C 1
ATOM 2400 O O . TYR A 1 296 ? 9.841 12.925 -10.988 1.00 90.00 296 TYR A O 1
ATOM 2408 N N . SER A 1 297 ? 9.524 11.695 -12.845 1.00 89.25 297 SER A N 1
ATOM 2409 C CA . SER A 1 297 ? 8.130 12.093 -13.063 1.00 89.25 297 SER A CA 1
ATOM 2410 C C . SER A 1 297 ? 7.229 11.726 -11.882 1.00 89.25 297 SER A C 1
ATOM 2412 O O . SER A 1 297 ? 6.348 12.499 -11.522 1.00 89.25 297 SER A O 1
ATOM 2414 N N . LEU A 1 298 ? 7.468 10.590 -11.217 1.00 90.81 298 LEU A N 1
ATOM 2415 C CA . LEU A 1 298 ? 6.744 10.212 -9.998 1.00 90.81 298 LEU A CA 1
ATOM 2416 C C . LEU A 1 298 ? 7.018 11.175 -8.837 1.00 90.81 298 LEU A C 1
ATOM 2418 O O . LEU A 1 298 ? 6.104 11.505 -8.081 1.00 90.81 298 LEU A O 1
ATOM 2422 N N . VAL A 1 299 ? 8.264 11.627 -8.675 1.00 89.19 299 VAL A N 1
ATOM 2423 C CA . VAL A 1 299 ? 8.611 12.608 -7.638 1.00 89.19 299 VAL A CA 1
ATOM 2424 C C . VAL A 1 299 ? 8.016 13.979 -7.965 1.00 89.19 299 VAL A C 1
ATOM 2426 O O . VAL A 1 299 ? 7.514 14.656 -7.069 1.00 89.19 299 VAL A O 1
ATOM 2429 N N . GLU A 1 300 ? 8.017 14.376 -9.235 1.00 89.62 300 GLU A N 1
ATOM 2430 C CA . GLU A 1 300 ? 7.359 15.599 -9.697 1.00 89.62 300 GLU A CA 1
ATOM 2431 C C . GLU A 1 300 ? 5.845 15.554 -9.447 1.00 89.62 300 GLU A C 1
ATOM 2433 O O . GLU A 1 300 ? 5.291 16.486 -8.862 1.00 89.62 300 GLU A O 1
ATOM 2438 N N . LEU A 1 301 ? 5.196 14.427 -9.756 1.00 88.19 301 LEU A N 1
ATOM 2439 C CA . LEU A 1 301 ? 3.786 14.188 -9.450 1.00 88.19 301 LEU A CA 1
ATOM 2440 C C . LEU A 1 301 ? 3.500 14.310 -7.946 1.00 88.19 301 LEU A C 1
ATOM 2442 O O . LEU A 1 301 ? 2.488 14.885 -7.558 1.00 88.19 301 LEU A O 1
ATOM 2446 N N . LEU A 1 302 ? 4.401 13.814 -7.088 1.00 87.00 302 LEU A N 1
ATOM 2447 C CA . LEU A 1 302 ? 4.285 13.954 -5.631 1.00 87.00 302 LEU A CA 1
ATOM 2448 C C . LEU A 1 302 ? 4.372 15.402 -5.144 1.00 87.00 302 LEU A C 1
ATOM 2450 O O . LEU A 1 302 ? 3.745 15.733 -4.135 1.00 87.00 302 LEU A O 1
ATOM 2454 N N . ASN A 1 303 ? 5.109 16.260 -5.846 1.00 86.31 303 ASN A N 1
ATOM 2455 C CA . ASN A 1 303 ? 5.182 17.685 -5.530 1.00 86.31 303 ASN A CA 1
ATOM 2456 C C . ASN A 1 303 ? 3.934 18.457 -6.001 1.00 86.31 303 ASN A C 1
ATOM 2458 O O . ASN A 1 303 ? 3.643 19.522 -5.455 1.00 86.31 303 ASN A O 1
ATOM 2462 N N . ASN A 1 304 ? 3.167 17.919 -6.954 1.00 87.69 304 ASN A N 1
ATOM 2463 C CA . ASN A 1 304 ? 1.921 18.516 -7.438 1.00 87.69 304 ASN A CA 1
ATOM 2464 C C . ASN A 1 304 ? 0.758 18.260 -6.461 1.00 87.69 304 ASN A C 1
ATOM 2466 O O . ASN A 1 304 ? 0.003 17.292 -6.577 1.00 87.69 304 ASN A O 1
ATOM 2470 N N . GLU A 1 305 ? 0.588 19.166 -5.493 1.00 83.81 305 GLU A N 1
ATOM 2471 C CA . GLU A 1 305 ? -0.388 19.020 -4.402 1.00 83.81 305 GLU A CA 1
ATOM 2472 C C . GLU A 1 305 ? -1.839 18.878 -4.902 1.00 83.81 305 GLU A C 1
ATOM 2474 O O . GLU A 1 305 ? -2.598 18.043 -4.406 1.00 83.81 305 GLU A O 1
ATOM 2479 N N . GLU A 1 306 ? -2.237 19.681 -5.894 1.00 80.38 306 GLU A N 1
ATOM 2480 C CA . GLU A 1 306 ? -3.623 19.741 -6.378 1.00 80.38 306 GLU A CA 1
ATOM 2481 C C . GLU A 1 306 ? -4.074 18.424 -7.010 1.00 80.38 306 GLU A C 1
ATOM 2483 O O . GLU A 1 306 ? -5.185 17.951 -6.761 1.00 80.38 306 GLU A O 1
ATOM 2488 N N . GLU A 1 307 ? -3.205 17.805 -7.805 1.00 82.50 307 GLU A N 1
ATOM 2489 C CA . GLU A 1 307 ? -3.518 16.578 -8.525 1.00 82.50 307 GLU A CA 1
ATOM 2490 C C . GLU A 1 307 ? -3.730 15.407 -7.561 1.00 82.50 307 GLU A C 1
ATOM 2492 O O . GLU A 1 307 ? -4.704 14.657 -7.679 1.00 82.50 307 GLU A O 1
ATOM 2497 N N . ILE A 1 308 ? -2.876 15.303 -6.542 1.00 84.31 308 ILE A N 1
ATOM 2498 C CA . ILE A 1 308 ? -2.971 14.264 -5.516 1.00 84.31 308 ILE A CA 1
ATOM 2499 C C . ILE A 1 308 ? -4.190 14.478 -4.624 1.00 84.31 308 ILE A C 1
ATOM 2501 O O . ILE A 1 308 ? -4.910 13.521 -4.332 1.00 84.31 308 ILE A O 1
ATOM 2505 N N . LEU A 1 309 ? -4.464 15.716 -4.208 1.00 82.50 309 LEU A N 1
ATOM 2506 C CA . LEU A 1 309 ? -5.637 16.021 -3.389 1.00 82.50 309 LEU A CA 1
ATOM 2507 C C . LEU A 1 309 ? -6.938 15.718 -4.135 1.00 82.50 309 LEU A C 1
ATOM 2509 O O . LEU A 1 309 ? -7.839 15.098 -3.562 1.00 82.50 309 LEU A O 1
ATOM 2513 N N . ASN A 1 310 ? -7.017 16.092 -5.413 1.00 82.75 310 ASN A N 1
ATOM 2514 C CA . ASN A 1 310 ? -8.152 15.757 -6.266 1.00 82.75 310 ASN A CA 1
ATOM 2515 C C . ASN A 1 310 ? -8.293 14.239 -6.401 1.00 82.75 310 ASN A C 1
ATOM 2517 O O . ASN A 1 310 ? -9.380 13.702 -6.189 1.00 82.75 310 ASN A O 1
ATOM 2521 N N . PHE A 1 311 ? -7.198 13.524 -6.656 1.00 81.25 311 PHE A N 1
ATOM 2522 C CA . PHE A 1 311 ? -7.237 12.069 -6.754 1.00 81.25 311 PHE A CA 1
ATOM 2523 C C . PHE A 1 311 ? -7.744 11.416 -5.459 1.00 81.25 311 PHE A C 1
ATOM 2525 O O . PHE A 1 311 ? -8.637 10.574 -5.495 1.00 81.25 311 PHE A O 1
ATOM 2532 N N . ILE A 1 312 ? -7.266 11.846 -4.287 1.00 81.50 312 ILE A N 1
ATOM 2533 C CA . ILE A 1 312 ? -7.709 11.294 -2.996 1.00 81.50 312 ILE A CA 1
ATOM 2534 C C . ILE A 1 312 ? -9.219 11.494 -2.782 1.00 81.50 312 ILE A C 1
ATOM 2536 O O . ILE A 1 312 ? -9.888 10.581 -2.274 1.00 81.50 312 ILE A O 1
ATOM 2540 N N . GLN A 1 313 ? -9.743 12.670 -3.150 1.00 78.06 313 GLN A N 1
ATOM 2541 C CA . GLN A 1 313 ? -11.147 13.047 -2.962 1.00 78.06 313 GLN A CA 1
ATOM 2542 C C . GLN A 1 313 ? -12.095 12.369 -3.958 1.00 78.06 313 GLN A C 1
ATOM 2544 O O . GLN A 1 313 ? -13.178 11.943 -3.556 1.00 78.06 313 GLN A O 1
ATOM 2549 N N . PHE A 1 314 ? -11.702 12.268 -5.229 1.00 72.00 314 PHE A N 1
ATOM 2550 C CA . PHE A 1 314 ? -12.574 11.794 -6.307 1.00 72.00 314 PHE A CA 1
ATOM 2551 C C . PHE A 1 314 ? -12.409 10.309 -6.641 1.00 72.00 314 PHE A C 1
ATOM 2553 O O . PHE A 1 314 ? -13.283 9.746 -7.298 1.00 72.00 314 PHE A O 1
ATOM 2560 N N . ASP A 1 315 ? -11.337 9.650 -6.194 1.00 71.75 315 ASP A N 1
ATOM 2561 C CA . ASP A 1 315 ? -11.121 8.241 -6.520 1.00 71.75 315 ASP A CA 1
ATOM 2562 C C . ASP A 1 315 ? -12.134 7.319 -5.816 1.00 71.75 315 ASP A C 1
ATOM 2564 O O . ASP A 1 315 ? -12.222 7.270 -4.579 1.00 71.75 315 ASP A O 1
ATOM 2568 N N . THR A 1 316 ? -12.870 6.565 -6.636 1.00 63.53 316 THR A N 1
ATOM 2569 C CA . THR A 1 316 ? -13.895 5.585 -6.256 1.00 63.53 316 THR A CA 1
ATOM 2570 C C . THR A 1 316 ? -13.349 4.164 -6.132 1.00 63.53 316 THR A C 1
ATOM 2572 O O . THR A 1 316 ? -14.100 3.251 -5.778 1.00 63.53 316 THR A O 1
ATOM 2575 N N . ARG A 1 317 ? -12.070 3.929 -6.455 1.00 71.06 317 ARG A N 1
ATOM 2576 C CA . ARG A 1 317 ? -11.468 2.597 -6.362 1.00 71.06 317 ARG A CA 1
ATOM 2577 C C . ARG A 1 317 ? -11.405 2.148 -4.902 1.00 71.06 317 ARG A C 1
ATOM 2579 O O . ARG A 1 317 ? -11.101 2.913 -3.986 1.00 71.06 317 ARG A O 1
ATOM 2586 N N . THR A 1 318 ? -11.735 0.878 -4.687 1.00 67.06 318 THR A N 1
ATOM 2587 C CA . THR A 1 318 ? -11.801 0.267 -3.358 1.00 67.06 318 THR A CA 1
ATOM 2588 C C . THR A 1 318 ? -10.681 -0.746 -3.193 1.00 67.06 318 THR A C 1
ATOM 2590 O O . THR A 1 318 ? -10.404 -1.547 -4.087 1.00 67.06 318 THR A O 1
ATOM 2593 N N . PHE A 1 319 ? -10.027 -0.696 -2.036 1.00 75.94 319 PHE A N 1
ATOM 2594 C CA . PHE A 1 319 ? -9.034 -1.686 -1.637 1.00 75.94 319 PHE A CA 1
ATOM 2595 C C . PHE A 1 319 ? -9.707 -2.852 -0.904 1.00 75.94 319 PHE A C 1
ATOM 2597 O O . PHE A 1 319 ? -10.779 -2.654 -0.320 1.00 75.94 319 PHE A O 1
ATOM 2604 N N . PRO A 1 320 ? -9.089 -4.050 -0.896 1.00 70.62 320 PRO A N 1
ATOM 2605 C CA . PRO A 1 320 ? -9.579 -5.180 -0.115 1.00 70.62 320 PRO A CA 1
ATOM 2606 C C . PRO A 1 320 ? -9.764 -4.780 1.349 1.00 70.62 320 PRO A C 1
ATOM 2608 O O . PRO A 1 320 ? -8.819 -4.324 2.000 1.00 70.62 320 PRO A O 1
ATOM 2611 N N . ALA A 1 321 ? -10.985 -4.937 1.861 1.00 68.94 321 ALA A N 1
ATOM 2612 C CA . ALA A 1 321 ? -11.282 -4.616 3.247 1.00 68.94 321 ALA A CA 1
ATOM 2613 C C . ALA A 1 321 ? -10.495 -5.550 4.182 1.00 68.94 321 ALA A C 1
ATOM 2615 O O . ALA A 1 321 ? -10.226 -6.690 3.807 1.00 68.94 321 ALA A O 1
ATOM 2616 N N . PRO A 1 322 ? -10.213 -5.152 5.439 1.00 66.62 322 PRO A N 1
ATOM 2617 C CA . PRO A 1 322 ? -9.612 -6.050 6.428 1.00 66.62 322 PRO A CA 1
ATOM 2618 C C . PRO A 1 322 ? -10.396 -7.357 6.620 1.00 66.62 322 PRO A C 1
ATOM 2620 O O . PRO A 1 322 ? -9.859 -8.319 7.165 1.00 66.62 322 PRO A O 1
ATOM 2623 N N . SER A 1 323 ? -11.678 -7.360 6.227 1.00 61.03 323 SER A N 1
ATOM 2624 C CA . SER A 1 323 ? -12.644 -8.458 6.272 1.00 61.03 323 SER A CA 1
ATOM 2625 C C . SER A 1 323 ? -12.698 -9.339 5.017 1.00 61.03 323 SER A C 1
ATOM 2627 O O . SER A 1 323 ? -13.391 -10.357 5.060 1.00 61.03 323 SER A O 1
ATOM 2629 N N . ASP A 1 324 ? -11.932 -9.051 3.962 1.00 68.31 324 ASP A N 1
ATOM 2630 C CA . ASP A 1 324 ? -11.816 -9.915 2.775 1.00 68.31 324 ASP A CA 1
ATOM 2631 C C . ASP A 1 324 ? -10.515 -10.723 2.809 1.00 68.31 324 ASP A C 1
ATOM 2633 O O . ASP A 1 324 ? -9.503 -10.247 3.301 1.00 68.31 324 ASP A O 1
ATOM 2637 N N . ALA A 1 325 ? -10.557 -12.016 2.478 1.00 64.94 325 ALA A N 1
ATOM 2638 C CA . ALA A 1 325 ? -9.352 -12.855 2.511 1.00 64.94 325 ALA A CA 1
ATOM 2639 C C . ALA A 1 325 ? -8.611 -12.677 1.185 1.00 64.94 325 ALA A C 1
ATOM 2641 O O . ALA A 1 325 ? -9.244 -12.740 0.127 1.00 64.94 325 ALA A O 1
ATOM 2642 N N . LEU A 1 326 ? -7.290 -12.489 1.221 1.00 68.00 326 LEU A N 1
ATOM 2643 C CA . LEU A 1 326 ? -6.501 -12.385 -0.008 1.00 68.00 326 LEU A CA 1
ATOM 2644 C C . LEU A 1 326 ? -6.359 -13.748 -0.688 1.00 68.00 326 LEU A C 1
ATOM 2646 O O . LEU A 1 326 ? -6.325 -13.824 -1.918 1.00 68.00 326 LEU A O 1
ATOM 2650 N N . PHE A 1 327 ? -6.316 -14.825 0.104 1.00 67.06 327 PHE A N 1
ATOM 2651 C CA . PHE A 1 327 ? -6.179 -16.196 -0.388 1.00 67.06 327 PHE A CA 1
ATOM 2652 C C . PHE A 1 327 ? -7.321 -17.088 0.117 1.00 67.06 327 PHE A C 1
ATOM 2654 O O . PHE A 1 327 ? -7.216 -17.700 1.181 1.00 67.06 327 PHE A O 1
ATOM 2661 N N . PRO A 1 328 ? -8.400 -17.260 -0.670 1.00 58.34 328 PRO A N 1
ATOM 2662 C CA . PRO A 1 328 ? -9.509 -18.149 -0.312 1.00 58.34 328 PRO A CA 1
ATOM 2663 C C . PRO A 1 328 ? -9.087 -19.613 -0.089 1.00 58.34 328 PRO A C 1
ATOM 2665 O O . PRO A 1 328 ? -9.753 -20.351 0.633 1.00 58.34 328 PRO A O 1
ATOM 2668 N N . GLN A 1 329 ? -7.976 -20.039 -0.701 1.00 52.78 329 GLN A N 1
ATOM 2669 C CA . GLN A 1 329 ? -7.502 -21.429 -0.715 1.00 52.78 329 GLN A CA 1
ATOM 2670 C C . GLN A 1 329 ? -6.882 -21.891 0.616 1.00 52.78 329 GLN A C 1
ATOM 2672 O O . GLN A 1 329 ? -6.888 -23.084 0.908 1.00 52.78 329 GLN A O 1
ATOM 2677 N N . LEU A 1 330 ? -6.411 -20.976 1.472 1.00 48.50 330 LEU A N 1
ATOM 2678 C CA . LEU A 1 330 ? -5.858 -21.339 2.788 1.00 48.50 330 LEU A CA 1
ATOM 2679 C C . LEU A 1 330 ? -6.937 -21.831 3.769 1.00 48.50 330 LEU A C 1
ATOM 2681 O O . LEU A 1 330 ? -6.633 -22.492 4.761 1.00 48.50 330 LEU A O 1
ATOM 2685 N N . ILE A 1 331 ? -8.213 -21.582 3.465 1.00 47.41 331 ILE A N 1
ATOM 2686 C CA . ILE A 1 331 ? -9.350 -22.030 4.275 1.00 47.41 331 ILE A CA 1
ATOM 2687 C C . ILE A 1 331 ? -9.516 -23.561 4.189 1.00 47.41 331 ILE A C 1
ATOM 2689 O O . ILE A 1 331 ? -9.922 -24.191 5.170 1.00 47.41 331 ILE A O 1
ATOM 2693 N N . GLU A 1 332 ? -9.153 -24.188 3.063 1.00 42.66 332 GLU A N 1
ATOM 2694 C CA . GLU A 1 332 ? -9.313 -25.638 2.849 1.00 42.66 332 GLU A CA 1
ATOM 2695 C C . GLU A 1 332 ? -8.281 -26.483 3.621 1.00 42.66 332 GLU A C 1
ATOM 2697 O O . GLU A 1 332 ? -8.593 -27.591 4.062 1.00 42.66 332 GLU A O 1
ATOM 2702 N N . ASN A 1 333 ? -7.096 -25.931 3.908 1.00 39.97 333 ASN A N 1
ATOM 2703 C CA . ASN A 1 333 ? -6.019 -26.627 4.631 1.00 39.97 333 ASN A CA 1
ATOM 2704 C C . ASN A 1 333 ? -6.112 -26.521 6.168 1.00 39.97 333 ASN A C 1
ATOM 2706 O O . ASN A 1 333 ? -5.267 -27.048 6.895 1.00 39.97 333 ASN A O 1
ATOM 2710 N N . SER A 1 334 ? -7.194 -25.938 6.694 1.00 39.03 334 SER A N 1
ATOM 2711 C CA . SER A 1 334 ? -7.527 -25.899 8.132 1.00 39.03 334 SER A CA 1
ATOM 2712 C C . SER A 1 334 ? -7.854 -27.275 8.751 1.00 39.03 334 SER A C 1
ATOM 2714 O O . SER A 1 334 ? -8.240 -27.392 9.915 1.00 39.03 334 SER A O 1
ATOM 2716 N N . SER A 1 335 ? -7.675 -28.360 7.998 1.00 41.62 335 SER A N 1
ATOM 2717 C CA . SER A 1 335 ? -7.684 -29.734 8.502 1.00 41.62 335 SER A CA 1
ATOM 2718 C C . SER A 1 335 ? -6.433 -30.074 9.331 1.00 41.62 335 SER A C 1
ATOM 2720 O O . SER A 1 335 ? -6.499 -30.962 10.183 1.00 41.62 335 SER A O 1
ATOM 2722 N N . ILE A 1 336 ? -5.326 -29.335 9.172 1.00 42.47 336 ILE A N 1
ATOM 2723 C CA . ILE A 1 336 ? -4.077 -29.544 9.931 1.00 42.47 336 ILE A CA 1
ATOM 2724 C C . ILE A 1 336 ? -4.092 -28.840 11.300 1.00 42.47 336 ILE A C 1
ATOM 2726 O O . ILE A 1 336 ? -3.545 -29.369 12.270 1.00 42.47 336 ILE A O 1
ATOM 2730 N N . SER A 1 337 ? -4.798 -27.713 11.439 1.00 42.91 337 SER A N 1
ATOM 2731 C CA . SER A 1 337 ? -4.862 -26.936 12.689 1.00 42.91 337 SER A CA 1
ATOM 2732 C C . SER A 1 337 ? -5.837 -27.491 13.736 1.00 42.91 337 SER A C 1
ATOM 2734 O O . SER A 1 337 ? -5.851 -27.024 14.873 1.00 42.91 337 SER A O 1
ATOM 2736 N N . LYS A 1 338 ? -6.595 -28.554 13.424 1.00 47.31 338 LYS A N 1
ATOM 2737 C CA . LYS A 1 338 ? -7.470 -29.229 14.404 1.00 47.31 338 LYS A CA 1
ATOM 2738 C C . LYS A 1 338 ? -6.720 -29.985 15.508 1.00 47.31 338 LYS A C 1
ATOM 2740 O O . LYS A 1 338 ? -7.334 -30.363 16.505 1.00 47.31 338 LYS A O 1
ATOM 2745 N N . LYS A 1 339 ? -5.412 -30.226 15.354 1.00 46.84 339 LYS A N 1
ATOM 2746 C CA . LYS A 1 339 ? -4.618 -30.996 16.328 1.00 46.84 339 LYS A CA 1
ATOM 2747 C C . LYS A 1 339 ? -4.246 -30.206 17.591 1.00 46.84 339 LYS A C 1
ATOM 2749 O O . LYS A 1 339 ? -4.067 -30.831 18.630 1.00 46.84 339 LYS A O 1
ATOM 2754 N N . ASN A 1 340 ? -4.231 -28.871 17.530 1.00 47.41 340 ASN A N 1
ATOM 2755 C CA . ASN A 1 340 ? -3.774 -27.999 18.622 1.00 47.41 340 ASN A CA 1
ATOM 2756 C C . ASN A 1 340 ? -4.882 -27.095 19.195 1.00 47.41 340 ASN A C 1
ATOM 2758 O O . ASN A 1 340 ? -4.603 -25.991 19.654 1.00 47.41 340 ASN A O 1
ATOM 2762 N N . LEU A 1 341 ? -6.148 -27.531 19.189 1.00 49.66 341 LEU A N 1
ATOM 2763 C CA . LEU A 1 341 ? -7.171 -26.839 19.980 1.00 49.66 341 LEU A CA 1
ATOM 2764 C C . LEU A 1 341 ? -7.126 -27.313 21.443 1.00 49.66 341 LEU A C 1
ATOM 2766 O O . LEU A 1 341 ? -7.008 -28.518 21.690 1.00 49.66 341 LEU A O 1
ATOM 2770 N N . PRO A 1 342 ? -7.294 -26.403 22.421 1.00 48.81 342 PRO A N 1
ATOM 2771 C CA . PRO A 1 342 ? -7.519 -26.767 23.814 1.00 48.81 342 PRO A CA 1
ATOM 2772 C C . PRO A 1 342 ? -8.634 -27.814 23.941 1.00 48.81 342 PRO A C 1
ATOM 2774 O O . PRO A 1 342 ? -9.686 -27.708 23.303 1.00 48.81 342 PRO A O 1
ATOM 2777 N N . SER A 1 343 ? -8.428 -28.823 24.794 1.00 54.97 343 SER A N 1
ATOM 2778 C CA . SER A 1 343 ? -9.328 -29.980 24.961 1.00 54.97 343 SER A CA 1
ATOM 2779 C C . SER A 1 343 ? -10.772 -29.615 25.333 1.00 54.97 343 SER A C 1
ATOM 2781 O O . SER A 1 343 ? -11.671 -30.445 25.195 1.00 54.97 343 SER A O 1
ATOM 2783 N N . HIS A 1 344 ? -11.028 -28.370 25.742 1.00 52.72 344 HIS A N 1
ATOM 2784 C CA . HIS A 1 344 ? -12.367 -27.858 26.008 1.00 52.72 344 HIS A CA 1
ATOM 2785 C C . HIS A 1 344 ? -13.275 -27.857 24.762 1.00 52.72 344 HIS A C 1
ATOM 2787 O O . HIS A 1 344 ? -14.473 -28.102 24.889 1.00 52.72 344 HIS A O 1
ATOM 2793 N N . TYR A 1 345 ? -12.725 -27.682 23.554 1.00 50.34 345 TYR A N 1
ATOM 2794 C CA . TYR A 1 345 ? -13.504 -27.735 22.306 1.00 50.34 345 TYR A CA 1
ATOM 2795 C C . TYR A 1 345 ? -13.966 -29.154 21.929 1.00 50.34 345 TYR A C 1
ATOM 2797 O O . TYR A 1 345 ? -14.881 -29.303 21.125 1.00 50.34 345 TYR A O 1
ATOM 2805 N N . LYS A 1 346 ? -13.420 -30.207 22.561 1.00 53.59 346 LYS A N 1
ATOM 2806 C CA . LYS A 1 346 ? -13.900 -31.591 22.379 1.00 53.59 346 LYS A CA 1
ATOM 2807 C C . LYS A 1 346 ? -15.221 -31.877 23.100 1.00 53.59 346 LYS A C 1
ATOM 2809 O O . LYS A 1 346 ? -15.871 -32.864 22.780 1.00 53.59 346 LYS A O 1
ATOM 2814 N N . LYS A 1 347 ? -15.662 -31.029 24.040 1.00 50.50 347 LYS A N 1
ATOM 2815 C CA . LYS A 1 347 ? -16.907 -31.255 24.806 1.00 50.50 347 LYS A CA 1
ATOM 2816 C C . LYS A 1 347 ? -18.202 -31.039 24.007 1.00 50.50 347 LYS A C 1
ATOM 2818 O O . LYS A 1 347 ? -19.276 -31.283 24.546 1.00 50.50 347 LYS A O 1
ATOM 2823 N N . GLY A 1 348 ? -18.115 -30.599 22.750 1.00 50.81 348 GLY A N 1
ATOM 2824 C CA . GLY A 1 348 ? -19.265 -30.438 21.851 1.00 50.81 348 GLY A CA 1
ATOM 2825 C C . GLY A 1 348 ? -19.393 -31.519 20.773 1.00 50.81 348 GLY A C 1
ATOM 2826 O O . GLY A 1 348 ? -20.454 -31.637 20.168 1.00 50.81 348 GLY A O 1
ATOM 2827 N N . GLU A 1 349 ? -18.357 -32.332 20.543 1.00 47.94 349 GLU A N 1
ATOM 2828 C CA . GLU A 1 349 ? -18.411 -33.463 19.608 1.00 47.94 349 GLU A CA 1
ATOM 2829 C C . GLU A 1 349 ? -18.938 -34.713 20.321 1.00 47.94 349 GLU A C 1
ATOM 2831 O O . GLU A 1 349 ? -18.281 -35.753 20.378 1.00 47.94 349 GLU A O 1
ATOM 2836 N N . ASN A 1 350 ? -20.160 -34.643 20.852 1.00 51.12 350 ASN A N 1
ATOM 2837 C CA . ASN A 1 350 ? -20.925 -35.871 21.024 1.00 51.12 350 ASN A CA 1
ATOM 2838 C C . ASN A 1 350 ? -21.283 -36.348 19.615 1.00 51.12 350 ASN A C 1
ATOM 2840 O O . ASN A 1 350 ? -22.335 -36.011 19.079 1.00 51.12 350 ASN A O 1
ATOM 2844 N N . LYS A 1 351 ? -20.377 -37.120 19.000 1.00 53.41 351 LYS A N 1
ATOM 2845 C CA . LYS A 1 351 ? -20.772 -38.084 17.972 1.00 53.41 351 LYS A CA 1
ATOM 2846 C C . LYS A 1 351 ? -21.990 -38.817 18.518 1.00 53.41 351 LYS A C 1
ATOM 2848 O O . LYS A 1 351 ? -21.980 -39.204 19.687 1.00 53.41 351 LYS A O 1
ATOM 2853 N N . ASP A 1 352 ? -23.016 -38.968 17.690 1.00 51.78 352 ASP A N 1
ATOM 2854 C CA . ASP A 1 352 ? -24.215 -39.751 17.970 1.00 51.78 352 ASP A CA 1
ATOM 2855 C C . ASP A 1 352 ? -23.849 -41.219 18.269 1.00 51.78 352 ASP A C 1
ATOM 2857 O O . ASP A 1 352 ? -24.108 -42.128 17.491 1.00 51.78 352 ASP A O 1
ATOM 2861 N N . ASN A 1 353 ? -23.279 -41.482 19.444 1.00 52.19 353 ASN A N 1
ATOM 2862 C CA . ASN A 1 353 ? -23.083 -42.806 20.025 1.00 52.19 353 ASN A CA 1
ATOM 2863 C C . ASN A 1 353 ? -24.383 -43.279 20.691 1.00 52.19 353 ASN A C 1
ATOM 2865 O O . ASN A 1 353 ? -24.371 -44.003 21.683 1.00 52.19 353 ASN A O 1
ATOM 2869 N N . ARG A 1 354 ? -25.537 -42.866 20.155 1.00 54.50 354 ARG A N 1
ATOM 2870 C CA . ARG A 1 354 ? -26.852 -43.325 20.616 1.00 54.50 354 ARG A CA 1
ATOM 2871 C C . ARG A 1 354 ? -27.055 -44.822 20.372 1.00 54.50 354 ARG A C 1
ATOM 2873 O O . ARG A 1 354 ? -27.957 -45.405 20.957 1.00 54.50 354 ARG A O 1
ATOM 2880 N N . SER A 1 355 ? -26.227 -45.434 19.526 1.00 57.81 355 SER A N 1
ATOM 2881 C CA . SER A 1 355 ? -26.305 -46.846 19.156 1.00 57.81 355 SER A CA 1
ATOM 2882 C C . SER A 1 355 ? -25.441 -47.781 20.004 1.00 57.81 355 SER A C 1
ATOM 2884 O O . SER A 1 355 ? -25.551 -48.988 19.827 1.00 57.81 355 SER A O 1
ATOM 2886 N N . ASN A 1 356 ? -24.598 -47.271 20.910 1.00 61.75 356 ASN A N 1
ATOM 2887 C CA . ASN A 1 356 ? -23.713 -48.116 21.720 1.00 61.75 356 ASN A CA 1
ATOM 2888 C C . ASN A 1 356 ? -23.771 -47.732 23.203 1.00 61.75 356 ASN A C 1
ATOM 2890 O O . ASN A 1 356 ? -22.762 -47.480 23.856 1.00 61.75 356 ASN A O 1
ATOM 2894 N N . ILE A 1 357 ? -24.996 -47.616 23.713 1.00 63.47 357 ILE A N 1
ATOM 2895 C CA . ILE A 1 357 ? -25.253 -47.405 25.132 1.00 63.47 357 ILE A CA 1
ATOM 2896 C C . ILE A 1 357 ? -25.160 -48.773 25.809 1.00 63.47 357 ILE A C 1
ATOM 2898 O O . ILE A 1 357 ? -26.022 -49.631 25.617 1.00 63.47 357 ILE A O 1
ATOM 2902 N N . ASN A 1 358 ? -24.101 -48.984 26.586 1.00 74.81 358 ASN A N 1
ATOM 2903 C CA . ASN A 1 358 ? -23.955 -50.173 27.411 1.00 74.81 358 ASN A CA 1
ATOM 2904 C C . ASN A 1 358 ? -24.972 -50.110 28.563 1.00 74.81 358 ASN A C 1
ATOM 2906 O O . ASN A 1 358 ? -24.748 -49.451 29.579 1.00 74.81 358 ASN A O 1
ATOM 2910 N N . TYR A 1 359 ? -26.117 -50.772 28.386 1.00 74.19 359 TYR A N 1
ATOM 2911 C CA . TYR A 1 359 ? -27.202 -50.803 29.373 1.00 74.19 359 TYR A CA 1
ATOM 2912 C C . TYR A 1 359 ? -26.751 -51.330 30.741 1.00 74.19 359 TYR A C 1
ATOM 2914 O O . TYR A 1 359 ? -27.323 -50.951 31.760 1.00 74.19 359 TYR A O 1
ATOM 2922 N N . GLU A 1 360 ? -25.717 -52.170 30.779 1.00 77.38 360 GLU A N 1
ATOM 2923 C CA . GLU A 1 360 ? -25.206 -52.748 32.017 1.00 77.38 360 GLU A CA 1
ATOM 2924 C C . GLU A 1 360 ? -24.383 -51.741 32.835 1.00 77.38 360 GLU A C 1
ATOM 2926 O O . GLU A 1 360 ? -24.483 -51.710 34.061 1.00 77.38 360 GLU A O 1
ATOM 2931 N N . GLU A 1 361 ? -23.619 -50.870 32.171 1.00 76.06 361 GLU A N 1
ATOM 2932 C CA . GLU A 1 361 ? -22.926 -49.746 32.819 1.00 76.06 361 GLU A CA 1
ATOM 2933 C C . GLU A 1 361 ? -23.911 -48.672 33.271 1.00 76.06 361 GLU A C 1
ATOM 2935 O O . GLU A 1 361 ? -23.832 -48.219 34.410 1.00 76.06 361 GLU A O 1
ATOM 2940 N N . LEU A 1 362 ? -24.903 -48.342 32.437 1.00 79.94 362 LEU A N 1
ATOM 2941 C CA . LEU A 1 362 ? -25.961 -47.400 32.808 1.00 79.94 362 LEU A CA 1
ATOM 2942 C C . LEU A 1 362 ? -26.708 -47.846 34.067 1.00 79.94 362 LEU A C 1
ATOM 2944 O O . LEU A 1 362 ? -26.953 -47.044 34.962 1.00 79.94 362 LEU A O 1
ATOM 2948 N N . PHE A 1 363 ? -27.040 -49.134 34.162 1.00 80.06 363 PHE A N 1
ATOM 2949 C CA . PHE A 1 363 ? -27.744 -49.661 35.326 1.00 80.06 363 PHE A CA 1
ATOM 2950 C C . PHE A 1 363 ? -26.874 -49.646 36.591 1.00 80.06 363 PHE A C 1
ATOM 2952 O O . PHE A 1 363 ? -27.384 -49.408 37.686 1.00 80.06 363 PHE A O 1
ATOM 2959 N N . LYS A 1 364 ? -25.558 -49.862 36.460 1.00 84.50 364 LYS A N 1
ATOM 2960 C CA . LYS A 1 364 ? -24.607 -49.734 37.577 1.00 84.50 364 LYS A CA 1
ATOM 2961 C C . LYS A 1 364 ? -24.482 -48.284 38.037 1.00 84.50 364 LYS A C 1
ATOM 2963 O O . LYS A 1 364 ? -24.563 -48.034 39.240 1.00 84.50 364 LYS A O 1
ATOM 2968 N N . ASP A 1 365 ? -24.368 -47.346 37.102 1.00 83.06 365 ASP A N 1
ATOM 2969 C CA . ASP A 1 365 ? -24.327 -45.914 37.396 1.00 83.06 365 ASP A CA 1
ATOM 2970 C C . ASP A 1 365 ? -25.626 -45.452 38.069 1.00 83.06 365 ASP A C 1
ATOM 2972 O O . ASP A 1 365 ? -25.582 -44.774 39.096 1.00 83.06 365 ASP A O 1
ATOM 2976 N N . ASP A 1 366 ? -26.785 -45.887 37.572 1.00 87.00 366 ASP A N 1
ATOM 2977 C CA . ASP A 1 366 ? -28.086 -45.595 38.177 1.00 87.00 366 ASP A CA 1
ATOM 2978 C C . ASP A 1 366 ? -28.197 -46.171 39.599 1.00 87.00 366 ASP A C 1
ATOM 2980 O O . ASP A 1 366 ? -28.678 -45.491 40.514 1.00 87.00 366 ASP A O 1
ATOM 2984 N N . GLN A 1 367 ? -27.700 -47.393 39.830 1.00 89.56 367 GLN A N 1
ATOM 2985 C CA . GLN A 1 367 ? -27.639 -47.980 41.170 1.00 89.56 367 GLN A CA 1
ATOM 2986 C C . GLN A 1 367 ? -26.701 -47.208 42.104 1.00 89.56 367 GLN A C 1
ATOM 2988 O O . GLN A 1 367 ? -27.041 -46.997 43.272 1.00 89.56 367 GLN A O 1
ATOM 2993 N N . GLU A 1 368 ? -25.536 -46.764 41.629 1.00 88.94 368 GLU A N 1
ATOM 2994 C CA . GLU A 1 368 ? -24.628 -45.931 42.419 1.00 88.94 368 GLU A CA 1
ATOM 2995 C C . GLU A 1 368 ? -25.240 -44.568 42.741 1.00 88.94 368 GLU A C 1
ATOM 2997 O O . GLU A 1 368 ? -25.142 -44.097 43.876 1.00 88.94 368 GLU A O 1
ATOM 3002 N N . ILE A 1 369 ? -25.902 -43.935 41.774 1.00 87.44 369 ILE A N 1
ATOM 3003 C CA . ILE A 1 369 ? -26.595 -42.661 41.970 1.00 87.44 369 ILE A CA 1
ATOM 3004 C C . ILE A 1 369 ? -27.704 -42.830 43.009 1.00 87.44 369 ILE A C 1
ATOM 3006 O O . ILE A 1 369 ? -27.820 -41.991 43.908 1.00 87.44 369 ILE A O 1
ATOM 3010 N N . ALA A 1 370 ? -28.472 -43.921 42.941 1.00 88.00 370 ALA A N 1
ATOM 3011 C CA . ALA A 1 370 ? -29.495 -44.239 43.928 1.00 88.00 370 ALA A CA 1
ATOM 3012 C C . ALA A 1 370 ? -28.886 -44.424 45.327 1.00 88.00 370 ALA A C 1
ATOM 3014 O O . ALA A 1 370 ? -29.342 -43.778 46.271 1.00 88.00 370 ALA A O 1
ATOM 3015 N N . LYS A 1 371 ? -27.813 -45.216 45.468 1.00 87.94 371 LYS A N 1
ATOM 3016 C CA . LYS A 1 371 ? -27.104 -45.404 46.749 1.00 87.94 371 LYS A CA 1
ATOM 3017 C C . LYS A 1 371 ? -26.597 -44.079 47.320 1.00 87.94 371 LYS A C 1
ATOM 3019 O O . LYS A 1 371 ? -26.949 -43.723 48.441 1.00 87.94 371 LYS A O 1
ATOM 3024 N N . ARG A 1 372 ? -25.880 -43.286 46.514 1.00 85.94 372 ARG A N 1
ATOM 3025 C CA . ARG A 1 372 ? -25.378 -41.955 46.906 1.00 85.94 372 ARG A CA 1
ATOM 3026 C C . ARG A 1 372 ? -26.509 -40.995 47.270 1.00 85.94 372 ARG A C 1
ATOM 3028 O O . ARG A 1 372 ? -26.310 -40.079 48.067 1.00 85.94 372 ARG A O 1
ATOM 3035 N N . TRP A 1 373 ? -27.686 -41.144 46.667 1.00 85.38 373 TRP A N 1
ATOM 3036 C CA . TRP A 1 373 ? -28.859 -40.350 47.015 1.00 85.38 373 TRP A CA 1
ATOM 3037 C C . TRP A 1 373 ? -29.445 -40.749 48.372 1.00 85.38 373 TRP A C 1
ATOM 3039 O O . TRP A 1 373 ? -29.733 -39.860 49.176 1.00 85.38 373 TRP A O 1
ATOM 3049 N N . PHE A 1 374 ? -29.570 -42.050 48.654 1.00 83.19 374 PHE A N 1
ATOM 3050 C CA . PHE A 1 374 ? -29.995 -42.542 49.968 1.00 83.19 374 PHE A CA 1
ATOM 3051 C C . PHE A 1 374 ? -29.019 -42.099 51.066 1.00 83.19 374 PHE A C 1
ATOM 3053 O O . PHE A 1 374 ? -29.439 -41.461 52.028 1.00 83.19 374 PHE A O 1
ATOM 3060 N N . GLU A 1 375 ? -27.713 -42.261 50.846 1.00 83.56 375 GLU A N 1
ATOM 3061 C CA . GLU A 1 375 ? -26.667 -41.796 51.769 1.00 83.56 375 GLU A CA 1
ATOM 3062 C C . GLU A 1 375 ? -26.718 -40.278 52.013 1.00 83.56 375 GLU A C 1
ATOM 3064 O O . GLU A 1 375 ? -26.538 -39.799 53.134 1.00 83.56 375 GLU A O 1
ATOM 3069 N N . LYS A 1 376 ? -26.996 -39.479 50.972 1.00 81.44 376 LYS A N 1
ATOM 3070 C CA . LYS A 1 376 ? -27.163 -38.022 51.117 1.00 81.44 376 LYS A CA 1
ATOM 3071 C C . LYS A 1 376 ? -28.406 -37.650 51.915 1.00 81.44 376 LYS A C 1
ATOM 3073 O O . LYS A 1 376 ? -28.394 -36.610 52.570 1.00 81.44 376 LYS A O 1
ATOM 3078 N N . ARG A 1 377 ? -29.468 -38.452 51.851 1.00 76.31 377 ARG A N 1
ATOM 3079 C CA . ARG A 1 377 ? -30.718 -38.206 52.576 1.00 76.31 377 ARG A CA 1
ATOM 3080 C C . ARG A 1 377 ? -30.584 -38.517 54.067 1.00 76.31 377 ARG A C 1
ATOM 3082 O O . ARG A 1 377 ? -31.176 -37.797 54.870 1.00 76.31 377 ARG A O 1
ATOM 3089 N N . ASP A 1 378 ? -29.759 -39.497 54.417 1.00 79.12 378 ASP A N 1
ATOM 3090 C CA . ASP A 1 378 ? -29.451 -39.846 55.808 1.00 79.12 378 ASP A CA 1
ATOM 3091 C C . ASP A 1 378 ? -28.397 -38.912 56.431 1.00 79.12 378 ASP A C 1
ATOM 3093 O O . ASP A 1 378 ? -28.216 -38.865 57.645 1.00 79.12 378 ASP A O 1
ATOM 3097 N N . ASN A 1 379 ? -27.722 -38.096 55.615 1.00 87.19 379 ASN A N 1
ATOM 3098 C CA . ASN A 1 379 ? -26.736 -37.135 56.090 1.00 87.19 379 ASN A CA 1
ATOM 3099 C C . ASN A 1 379 ? -27.386 -35.880 56.709 1.00 87.19 379 ASN A C 1
ATOM 3101 O O . ASN A 1 379 ? -27.891 -34.986 56.019 1.00 87.19 379 ASN A O 1
ATOM 3105 N N . ASP A 1 380 ? -27.261 -35.743 58.028 1.00 81.06 380 ASP A N 1
ATOM 3106 C CA . ASP A 1 380 ? -27.760 -34.597 58.796 1.00 81.06 380 ASP A CA 1
ATOM 3107 C C . ASP A 1 380 ? -27.235 -33.236 58.317 1.00 81.06 380 ASP A C 1
ATOM 3109 O O . ASP A 1 380 ? -27.968 -32.239 58.311 1.00 81.06 380 ASP A O 1
ATOM 3113 N N . ARG A 1 381 ? -25.975 -33.162 57.871 1.00 81.69 381 ARG A N 1
ATOM 3114 C CA . ARG A 1 381 ? -25.383 -31.917 57.354 1.00 81.69 381 ARG A CA 1
ATOM 3115 C C . ARG A 1 381 ? -26.073 -31.482 56.062 1.00 81.69 381 ARG A C 1
ATOM 3117 O O . ARG A 1 381 ? -26.329 -30.289 55.873 1.00 81.69 381 ARG A O 1
ATOM 3124 N N . TYR A 1 382 ? -26.406 -32.438 55.196 1.00 83.81 382 TYR A N 1
ATOM 3125 C CA . TYR A 1 382 ? -27.144 -32.185 53.961 1.00 83.81 382 TYR A CA 1
ATOM 3126 C C . TYR A 1 382 ? -28.573 -31.714 54.261 1.00 83.81 382 TYR A C 1
ATOM 3128 O O . TYR A 1 382 ? -29.017 -30.713 53.694 1.00 83.81 382 TYR A O 1
ATOM 3136 N N . ASN A 1 383 ? -29.256 -32.345 55.219 1.00 84.31 383 ASN A N 1
ATOM 3137 C CA . ASN A 1 383 ? -30.609 -31.957 55.626 1.00 84.31 383 ASN A CA 1
ATOM 3138 C C . ASN A 1 383 ? -30.667 -30.554 56.253 1.00 84.31 383 ASN A C 1
ATOM 3140 O O . ASN A 1 383 ? -31.568 -29.767 55.932 1.00 84.31 383 ASN A O 1
ATOM 3144 N N . ARG A 1 384 ? -29.677 -30.178 57.073 1.00 83.12 384 ARG A N 1
ATOM 3145 C CA . ARG A 1 384 ? -29.550 -28.808 57.608 1.00 83.12 384 ARG A CA 1
ATOM 3146 C C . ARG A 1 384 ? -29.330 -27.778 56.496 1.00 83.12 384 ARG A C 1
ATOM 3148 O O . ARG A 1 384 ? -30.033 -26.767 56.449 1.00 83.12 384 ARG A O 1
ATOM 3155 N N . MET A 1 385 ? -28.424 -28.057 55.555 1.00 85.12 385 MET A N 1
ATOM 3156 C CA . MET A 1 385 ? -28.189 -27.198 54.386 1.00 85.12 385 MET A CA 1
ATOM 3157 C C . MET A 1 385 ? -29.455 -27.049 53.525 1.00 85.12 385 MET A C 1
ATOM 3159 O O . MET A 1 385 ? -29.819 -25.939 53.129 1.00 85.12 385 MET A O 1
ATOM 3163 N N . MET A 1 386 ? -30.155 -28.152 53.248 1.00 83.19 386 MET A N 1
ATOM 3164 C CA . MET A 1 386 ? -31.386 -28.148 52.455 1.00 83.19 386 MET A CA 1
ATOM 3165 C C . MET A 1 386 ? -32.516 -27.387 53.150 1.00 83.19 386 MET A C 1
ATOM 3167 O O . MET A 1 386 ? -33.256 -26.664 52.485 1.00 83.19 386 MET A O 1
ATOM 3171 N N . SER A 1 387 ? -32.619 -27.474 54.476 1.00 82.50 387 SER A N 1
ATOM 3172 C CA . SER A 1 387 ? -33.592 -26.705 55.261 1.00 82.50 387 SER A CA 1
ATOM 3173 C C . SER A 1 387 ? -33.342 -25.196 55.168 1.00 82.50 387 SER A C 1
ATOM 3175 O O . SER A 1 387 ? -34.292 -24.425 55.040 1.00 82.50 387 SER A O 1
ATOM 3177 N N . GLY A 1 388 ? -32.074 -24.769 55.145 1.00 84.50 388 GLY A N 1
ATOM 3178 C CA . GLY A 1 388 ? -31.697 -23.380 54.862 1.00 84.50 388 GLY A CA 1
ATOM 3179 C C . GLY A 1 388 ? -32.064 -22.949 53.439 1.00 84.50 388 GLY A C 1
ATOM 3180 O O . GLY A 1 388 ? -32.694 -21.911 53.247 1.00 84.50 388 GLY A O 1
ATOM 3181 N N . ARG A 1 389 ? -31.759 -23.781 52.433 1.00 82.81 389 ARG A N 1
ATOM 3182 C CA . ARG A 1 389 ? -32.090 -23.495 51.023 1.00 82.81 389 ARG A CA 1
ATOM 3183 C C . ARG A 1 389 ? -33.593 -23.405 50.759 1.00 82.81 389 ARG A C 1
ATOM 3185 O O . ARG A 1 389 ? -34.006 -22.550 49.984 1.00 82.81 389 ARG A O 1
ATOM 3192 N N . ARG A 1 390 ? -34.414 -24.224 51.426 1.00 81.81 390 ARG A N 1
ATOM 3193 C CA . ARG A 1 390 ? -35.887 -24.191 51.310 1.00 81.81 390 ARG A CA 1
ATOM 3194 C C . ARG A 1 390 ? -36.503 -22.867 51.773 1.00 81.81 390 ARG A C 1
ATOM 3196 O O . ARG A 1 390 ? -37.582 -22.515 51.305 1.00 81.81 390 ARG A O 1
ATOM 3203 N N . LYS A 1 391 ? -35.829 -22.129 52.664 1.00 84.38 391 LYS A N 1
ATOM 3204 C CA . LYS A 1 391 ? -36.268 -20.801 53.125 1.00 84.38 391 LYS A CA 1
ATOM 3205 C C . LYS A 1 391 ? -35.961 -19.687 52.117 1.00 84.38 391 LYS A C 1
ATOM 3207 O O . LYS A 1 391 ? -36.535 -18.607 52.232 1.00 84.38 391 LYS A O 1
ATOM 3212 N N . LEU A 1 392 ? -35.086 -19.926 51.135 1.00 85.06 392 LEU A N 1
ATOM 3213 C CA . LEU A 1 392 ? -34.700 -18.907 50.162 1.00 85.06 392 LEU A CA 1
ATOM 3214 C C . LEU A 1 392 ? -35.836 -18.620 49.161 1.00 85.06 392 LEU A C 1
ATOM 3216 O O . LEU A 1 392 ? -36.491 -19.555 48.690 1.00 85.06 392 LEU A O 1
ATOM 3220 N N . PRO A 1 393 ? -36.022 -17.353 48.742 1.00 81.19 393 PRO A N 1
ATOM 3221 C CA . PRO A 1 393 ? -37.034 -16.975 47.751 1.00 81.19 393 PRO A CA 1
ATOM 3222 C C . PRO A 1 393 ? -36.903 -17.737 46.423 1.00 81.19 393 PRO A C 1
ATOM 3224 O O . PRO A 1 393 ? -37.905 -18.085 45.802 1.00 81.19 393 PRO A O 1
ATOM 3227 N N . ALA A 1 394 ? -35.671 -18.064 46.015 1.00 81.00 394 ALA A N 1
ATOM 3228 C CA . ALA A 1 394 ? -35.391 -18.844 44.809 1.00 81.00 394 ALA A CA 1
ATOM 3229 C C . ALA A 1 394 ? -36.033 -20.246 44.837 1.00 81.00 394 ALA A C 1
ATOM 3231 O O . ALA A 1 394 ? -36.483 -20.741 43.806 1.00 81.00 394 ALA A O 1
ATOM 3232 N N . TRP A 1 395 ? -36.142 -20.870 46.017 1.00 82.38 395 TRP A N 1
ATOM 3233 C CA . TRP A 1 395 ? -36.787 -22.177 46.160 1.00 82.38 395 TRP A CA 1
ATOM 3234 C C . TRP A 1 395 ? -38.303 -22.095 45.951 1.00 82.38 395 TRP A C 1
ATOM 3236 O O . TRP A 1 395 ? -38.896 -23.001 45.371 1.00 82.38 395 TRP A O 1
ATOM 3246 N N . LYS A 1 396 ? -38.934 -20.986 46.364 1.00 79.50 396 LYS A N 1
ATOM 3247 C CA . LYS A 1 396 ? -40.359 -20.727 46.096 1.00 79.50 396 LYS A CA 1
ATOM 3248 C C . LYS A 1 396 ? -40.617 -20.470 44.608 1.00 79.50 396 LYS A C 1
ATOM 3250 O O . LYS A 1 396 ? -41.565 -21.032 44.065 1.00 79.50 396 LYS A O 1
ATOM 3255 N N . LYS A 1 397 ? -39.725 -19.731 43.932 1.00 82.94 397 LYS A N 1
ATOM 3256 C CA . LYS A 1 397 ? -39.805 -19.487 42.479 1.00 82.94 397 LYS A CA 1
ATOM 3257 C C . LYS A 1 397 ? -39.759 -20.768 41.644 1.00 82.94 397 LYS A C 1
ATOM 3259 O O . LYS A 1 397 ? -40.395 -20.827 40.602 1.00 82.94 397 LYS A O 1
ATOM 3264 N N . LYS A 1 398 ? -39.076 -21.825 42.104 1.00 84.25 398 LYS A N 1
ATOM 3265 C CA . LYS A 1 398 ? -39.115 -23.142 41.439 1.00 84.25 398 LYS A CA 1
ATOM 3266 C C . LYS A 1 398 ? -40.549 -23.660 41.292 1.00 84.25 398 LYS A C 1
ATOM 3268 O O . LYS A 1 398 ? -40.928 -24.119 40.220 1.00 84.25 398 LYS A O 1
ATOM 3273 N N . ASN A 1 399 ? -41.332 -23.607 42.367 1.00 82.25 399 ASN A N 1
ATOM 3274 C CA . ASN A 1 399 ? -42.710 -24.103 42.353 1.00 82.25 399 ASN A CA 1
ATOM 3275 C C . ASN A 1 399 ? -43.607 -23.217 41.485 1.00 82.25 399 ASN A C 1
ATOM 3277 O O . ASN A 1 399 ? -44.488 -23.722 40.800 1.00 82.25 399 ASN A O 1
ATOM 3281 N N . GLU A 1 400 ? -43.350 -21.911 41.484 1.00 85.06 400 GLU A N 1
ATOM 3282 C CA . GLU A 1 400 ? -44.023 -20.951 40.611 1.00 85.06 400 GLU A CA 1
ATOM 3283 C C . GLU A 1 400 ? -43.767 -21.267 39.131 1.00 85.06 400 GLU A C 1
ATOM 3285 O O . GLU A 1 400 ? -44.722 -21.399 38.378 1.00 85.06 400 GLU A O 1
ATOM 3290 N N . ILE A 1 401 ? -42.511 -21.520 38.746 1.00 84.81 401 ILE A N 1
ATOM 3291 C CA . ILE A 1 401 ? -42.124 -21.909 37.378 1.00 84.81 401 ILE A CA 1
ATOM 3292 C C . ILE A 1 401 ? -42.759 -23.246 36.971 1.00 84.81 401 ILE A C 1
ATOM 3294 O O . ILE A 1 401 ? -43.258 -23.395 35.862 1.00 84.81 401 ILE A O 1
ATOM 3298 N N . LEU A 1 402 ? -42.772 -24.240 37.862 1.00 86.56 402 LEU A N 1
ATOM 3299 C CA . LEU A 1 402 ? -43.419 -25.521 37.561 1.00 86.56 402 LEU A CA 1
ATOM 3300 C C . LEU A 1 402 ? -44.934 -25.363 37.379 1.00 86.56 402 LEU A C 1
ATOM 3302 O O . LEU A 1 402 ? -45.523 -26.028 36.530 1.00 86.56 402 LEU A O 1
ATOM 3306 N N . ASN A 1 403 ? -45.558 -24.471 38.147 1.00 87.25 403 ASN A N 1
ATOM 3307 C CA . ASN A 1 403 ? -46.980 -24.174 38.025 1.00 87.25 403 ASN A CA 1
ATOM 3308 C C . ASN A 1 403 ? -47.299 -23.352 36.773 1.00 87.25 403 ASN A C 1
ATOM 3310 O O . ASN A 1 403 ? -48.353 -23.570 36.185 1.00 87.25 403 ASN A O 1
ATOM 3314 N N . THR A 1 404 ? -46.428 -22.433 36.345 1.00 84.56 404 THR A N 1
ATOM 3315 C CA . THR A 1 404 ? -46.618 -21.709 35.080 1.00 84.56 404 THR A CA 1
ATOM 3316 C C . THR A 1 404 ? -46.473 -22.646 33.890 1.00 84.56 404 THR A C 1
ATOM 3318 O O . THR A 1 404 ? -47.347 -22.632 33.034 1.00 84.56 404 THR A O 1
ATOM 3321 N N . ILE A 1 405 ? -45.465 -23.528 33.886 1.00 86.75 405 ILE A N 1
ATOM 3322 C CA . ILE A 1 405 ? -45.271 -24.531 32.825 1.00 86.75 405 ILE A CA 1
ATOM 3323 C C . ILE A 1 405 ? -46.494 -25.448 32.706 1.00 86.75 405 ILE A C 1
ATOM 3325 O O . ILE A 1 405 ? -47.002 -25.645 31.607 1.00 86.75 405 ILE A O 1
ATOM 3329 N N . LYS A 1 406 ? -47.009 -25.956 33.834 1.00 85.12 406 LYS A N 1
ATOM 3330 C CA . LYS A 1 406 ? -48.214 -26.804 33.860 1.00 85.12 406 LYS A CA 1
ATOM 3331 C C . LYS A 1 406 ? -49.503 -26.082 33.471 1.00 85.12 406 LYS A C 1
ATOM 3333 O O . LYS A 1 406 ? -50.459 -26.749 33.117 1.00 85.12 406 LYS A O 1
ATOM 3338 N N . LYS A 1 407 ? -49.562 -24.755 33.614 1.00 83.94 407 LYS A N 1
ATOM 3339 C CA . LYS A 1 407 ? -50.700 -23.941 33.157 1.00 83.94 407 LYS A CA 1
ATOM 3340 C C . LYS A 1 407 ? -50.599 -23.568 31.677 1.00 83.94 407 LYS A C 1
ATOM 3342 O O . LYS A 1 407 ? -51.600 -23.166 31.100 1.00 83.94 407 LYS A O 1
ATOM 3347 N N . SER A 1 408 ? -49.393 -23.615 31.109 1.00 73.44 408 SER A N 1
ATOM 3348 C CA . SER A 1 408 ? -49.115 -23.307 29.701 1.00 73.44 408 SER A CA 1
ATOM 3349 C C . SER A 1 408 ? -49.049 -24.538 28.787 1.00 73.44 408 SER A C 1
ATOM 3351 O O . SER A 1 408 ? -48.901 -24.369 27.580 1.00 73.44 408 SER A O 1
ATOM 3353 N N . GLN A 1 409 ? -49.109 -25.744 29.356 1.00 53.44 409 GLN A N 1
ATOM 3354 C CA . GLN A 1 409 ? -49.424 -26.997 28.659 1.00 53.44 409 GLN A CA 1
ATOM 3355 C C . GLN A 1 409 ? -50.912 -27.276 28.808 1.00 53.44 409 GLN A C 1
ATOM 3357 O O . GLN A 1 409 ? -51.484 -27.815 27.838 1.00 53.44 409 GLN A O 1
#

Organism: Heliothis virescens (NCBI:txid7102)

pLDDT: mean 71.26, std 16.8, range [29.45, 91.0]

Sequence (409 aa):
MQTVRLNSDSQKLVLDTLRFIHGPDFKLGSASLYKDKGSNLGNRYWMERGNLIVQGGCDYSLTVKPEIETSEARLRAFALAKLERYNFHKAHCAEALEVAAENIEKALEILFLKYFKVDFQDKPDSVPTVAELMEMRNDEKAVLESIYDTSFQTKDHNVWIVKLNLDYLTKMYEKVDVPKKKVNINYNSNSKAKQKEVCKLYLKGPCRFGAKCKFLHESKEEKTPDRLETKENTKITYELEVRFSEDTVYPYQPPLIFFKTENKTSVIPELTCLKVTLRLLDEAKNLAQDGIPSIYSLVELLNNEEEILNFIQFDTRTFPAPSDALFPQLIENSSISKKNLPSHYKKGENKDNRSNINYEELFKDDQEIAKRWFEKRDNDRYNRMMSGRRKLPAWKKKNEILNTIKKSQ